Protein 6IAK (pdb70)

Radius of gyration: 33.01 Å; Cα contacts (8 Å, |Δi|>4): 193; chains: 7; bounding box: 100×94×70 Å

Structure (mmCIF, N/CA/C/O backbone):
data_6IAK
#
_entry.id   6IAK
#
_cell.length_a   137.900
_cell.length_b   167.060
_cell.length_c   115.460
_cell.angle_alpha   90.00
_cell.angle_beta   90.00
_cell.angle_gamma   90.00
#
_symmetry.space_group_name_H-M   'C 2 2 2'
#
loop_
_atom_site.group_PDB
_atom_site.id
_atom_site.type_symbol
_atom_site.label_atom_id
_atom_site.label_alt_id
_atom_site.label_comp_id
_atom_site.label_asym_id
_atom_site.label_entity_id
_atom_site.label_seq_id
_atom_site.pdbx_PDB_ins_code
_atom_site.Cartn_x
_atom_site.Cartn_y
_atom_site.Cartn_z
_atom_site.occupancy
_atom_site.B_iso_or_equiv
_atom_site.auth_seq_id
_atom_site.auth_comp_id
_atom_site.auth_asym_id
_atom_site.auth_atom_id
_atom_site.pdbx_PDB_model_num
ATOM 1 N N . ARG A 1 210 ? 137.252 239.212 16.847 1.00 207.66 210 ARG A N 1
ATOM 2 C CA . ARG A 1 210 ? 137.116 238.347 18.007 1.00 204.86 210 ARG A CA 1
ATOM 3 C C . ARG A 1 210 ? 135.684 238.292 18.493 1.00 201.86 210 ARG A C 1
ATOM 4 O O . ARG A 1 210 ? 135.393 237.650 19.491 1.00 197.74 210 ARG A O 1
ATOM 12 N N . LEU A 1 211 ? 134.802 238.974 17.782 1.00 198.88 211 LEU A N 1
ATOM 13 C CA . LEU A 1 211 ? 133.408 239.040 18.141 1.00 194.06 211 LEU A CA 1
ATOM 14 C C . LEU A 1 211 ? 132.849 237.663 18.310 1.00 194.13 211 LEU A C 1
ATOM 15 O O . LEU A 1 211 ? 132.379 237.318 19.373 1.00 190.08 211 LEU A O 1
ATOM 20 N N . LEU A 1 212 ? 132.973 236.869 17.259 1.00 194.11 212 LEU A N 1
ATOM 21 C CA . LEU A 1 212 ? 132.491 235.503 17.245 1.00 191.79 212 LEU A CA 1
ATOM 22 C C . LEU A 1 212 ? 133.650 234.537 17.365 1.00 199.28 212 LEU A C 1
ATOM 23 O O . LEU A 1 212 ? 133.506 233.354 17.115 1.00 197.40 212 LEU A O 1
ATOM 28 N N . LYS A 1 213 ? 134.815 235.048 17.722 1.00 202.32 213 LYS A N 1
ATOM 29 C CA . LYS A 1 213 ? 135.943 234.167 17.888 1.00 204.56 213 LYS A CA 1
ATOM 30 C C . LYS A 1 213 ? 135.519 233.411 19.123 1.00 205.92 213 LYS A C 1
ATOM 31 O O . LYS A 1 213 ? 135.425 232.191 19.135 1.00 205.34 213 LYS A O 1
ATOM 37 N N . LYS A 1 214 ? 135.159 234.161 20.150 1.00 202.28 214 LYS A N 1
ATOM 38 C CA . LYS A 1 214 ? 134.730 233.592 21.422 1.00 199.98 214 LYS A CA 1
ATOM 39 C C . LYS A 1 214 ? 133.430 232.792 21.358 1.00 198.45 214 LYS A C 1
ATOM 40 O O . LYS A 1 214 ? 133.199 231.925 22.184 1.00 197.24 214 LYS A O 1
ATOM 46 N N . VAL A 1 215 ? 132.570 233.065 20.388 1.00 193.16 215 VAL A N 1
ATOM 47 C CA . VAL A 1 215 ? 131.344 232.315 20.272 1.00 188.70 215 VAL A CA 1
ATOM 48 C C . VAL A 1 215 ? 131.571 231.059 19.452 1.00 190.27 215 VAL A C 1
ATOM 49 O O . VAL A 1 215 ? 130.723 230.186 19.399 1.00 188.31 215 VAL A O 1
ATOM 53 N N . ARG A 1 216 ? 132.710 230.970 18.790 1.00 189.69 216 ARG A N 1
ATOM 54 C CA . ARG A 1 216 ? 133.007 229.768 18.055 1.00 189.90 216 ARG A CA 1
ATOM 55 C C . ARG A 1 216 ? 134.026 229.002 18.884 1.00 193.17 216 ARG A C 1
ATOM 56 O O . ARG A 1 216 ? 133.771 227.865 19.276 1.00 191.70 216 ARG A O 1
ATOM 64 N N . ARG A 1 217 ? 135.150 229.639 19.196 1.00 192.64 217 ARG A N 1
ATOM 65 C CA . ARG A 1 217 ? 136.187 228.983 19.987 1.00 193.89 217 ARG A CA 1
ATOM 66 C C . ARG A 1 217 ? 135.656 228.433 21.305 1.00 193.70 217 ARG A C 1
ATOM 67 O O . ARG A 1 217 ? 136.350 227.709 22.006 1.00 193.08 217 ARG A O 1
ATOM 75 N N . LYS A 1 218 ? 134.432 228.791 21.664 1.00 189.08 218 LYS A N 1
ATOM 76 C CA . LYS A 1 218 ? 133.866 228.197 22.897 1.00 185.97 218 LYS A CA 1
ATOM 77 C C . LYS A 1 218 ? 132.865 227.053 22.639 1.00 184.05 218 LYS A C 1
ATOM 78 O O . LYS A 1 218 ? 132.711 226.194 23.519 1.00 181.88 218 LYS A O 1
ATOM 84 N N . ILE A 1 219 ? 132.257 227.002 21.424 1.00 178.64 219 ILE A N 1
ATOM 85 C CA . ILE A 1 219 ? 131.351 225.930 20.996 1.00 173.98 219 ILE A CA 1
ATOM 86 C C . ILE A 1 219 ? 132.187 224.733 20.559 1.00 177.57 219 ILE A C 1
ATOM 87 O O . ILE A 1 219 ? 131.878 223.603 20.954 1.00 175.54 219 ILE A O 1
ATOM 92 N N . ARG A 1 220 ? 133.248 225.009 19.735 1.00 175.88 220 ARG A N 1
ATOM 93 C CA . ARG A 1 220 ? 134.239 224.075 19.168 1.00 175.43 220 ARG A CA 1
ATOM 94 C C . ARG A 1 220 ? 134.790 223.231 20.336 1.00 179.34 220 ARG A C 1
ATOM 95 O O . ARG A 1 220 ? 134.952 222.020 20.205 1.00 178.28 220 ARG A O 1
ATOM 103 N N . ASN A 1 221 ? 135.062 223.874 21.475 1.00 175.54 221 ASN A N 1
ATOM 104 C CA . ASN A 1 221 ? 135.551 223.209 22.664 1.00 173.58 221 ASN A CA 1
ATOM 105 C C . ASN A 1 221 ? 134.527 222.279 23.347 1.00 172.45 221 ASN A C 1
ATOM 106 O O . ASN A 1 221 ? 134.838 221.139 23.684 1.00 171.34 221 ASN A O 1
ATOM 111 N N . LYS A 1 222 ? 133.275 222.762 23.483 1.00 166.30 222 LYS A N 1
ATOM 112 C CA . LYS A 1 222 ? 132.225 221.935 24.067 1.00 163.42 222 LYS A CA 1
ATOM 113 C C . LYS A 1 222 ? 131.849 220.568 23.533 1.00 165.12 222 LYS A C 1
ATOM 114 O O . LYS A 1 222 ? 131.754 219.592 24.299 1.00 162.24 222 LYS A O 1
ATOM 120 N N . GLN A 1 223 ? 131.693 220.474 22.205 1.00 163.84 223 GLN A N 1
ATOM 121 C CA . GLN A 1 223 ? 131.387 219.170 21.633 1.00 162.19 223 GLN A CA 1
ATOM 122 C C . GLN A 1 223 ? 132.701 218.411 21.255 1.00 163.71 223 GLN A C 1
ATOM 123 O O . GLN A 1 223 ? 132.654 217.286 20.761 1.00 162.51 223 GLN A O 1
ATOM 129 N N . SER A 1 224 ? 133.867 218.982 21.662 1.00 158.41 224 SER A N 1
ATOM 130 C CA . SER A 1 224 ? 135.178 218.309 21.591 1.00 155.91 224 SER A CA 1
ATOM 131 C C . SER A 1 224 ? 135.234 217.604 22.950 1.00 150.23 224 SER A C 1
ATOM 132 O O . SER A 1 224 ? 135.746 216.508 23.075 1.00 145.82 224 SER A O 1
ATOM 135 N N . ALA A 1 225 ? 134.684 218.242 23.947 1.00 145.58 225 ALA A N 1
ATOM 136 C CA . ALA A 1 225 ? 134.609 217.685 25.257 1.00 145.63 225 ALA A CA 1
ATOM 137 C C . ALA A 1 225 ? 133.558 216.585 25.270 1.00 149.21 225 ALA A C 1
ATOM 138 O O . ALA A 1 225 ? 133.815 215.567 25.899 1.00 151.75 225 ALA A O 1
ATOM 140 N N . GLN A 1 226 ? 132.403 216.752 24.571 1.00 142.31 226 GLN A N 1
ATOM 141 C CA . GLN A 1 226 ? 131.375 215.694 24.506 1.00 140.08 226 GLN A CA 1
ATOM 142 C C . GLN A 1 226 ? 132.009 214.406 23.949 1.00 143.66 226 GLN A C 1
ATOM 143 O O . GLN A 1 226 ? 131.823 213.328 24.503 1.00 143.37 226 GLN A O 1
ATOM 149 N N . ASP A 1 227 ? 132.800 214.513 22.887 1.00 140.45 227 ASP A N 1
ATOM 150 C CA . ASP A 1 227 ? 133.399 213.326 22.306 1.00 140.52 227 ASP A CA 1
ATOM 151 C C . ASP A 1 227 ? 134.334 212.647 23.272 1.00 144.30 227 ASP A C 1
ATOM 152 O O . ASP A 1 227 ? 134.086 211.505 23.627 1.00 142.00 227 ASP A O 1
ATOM 157 N N . SER A 1 228 ? 135.288 213.378 23.823 1.00 144.15 228 SER A N 1
ATOM 158 C CA . SER A 1 228 ? 136.210 212.852 24.830 1.00 144.97 228 SER A CA 1
ATOM 159 C C . SER A 1 228 ? 135.506 211.919 25.824 1.00 143.76 228 SER A C 1
ATOM 160 O O . SER A 1 228 ? 135.918 210.773 25.976 1.00 141.75 228 SER A O 1
ATOM 163 N N . ARG A 1 229 ? 134.403 212.388 26.420 1.00 138.62 229 ARG A N 1
ATOM 164 C CA . ARG A 1 229 ? 133.614 211.626 27.377 1.00 137.41 229 ARG A CA 1
ATOM 165 C C . ARG A 1 229 ? 132.826 210.419 26.751 1.00 136.00 229 ARG A C 1
ATOM 166 O O . ARG A 1 229 ? 132.816 209.342 27.366 1.00 138.16 229 ARG A O 1
ATOM 174 N N . ARG A 1 230 ? 132.203 210.591 25.548 1.00 124.48 230 ARG A N 1
ATOM 175 C CA . ARG A 1 230 ? 131.454 209.545 24.818 1.00 120.25 230 ARG A CA 1
ATOM 176 C C . ARG A 1 230 ? 132.420 208.385 24.448 1.00 117.72 230 ARG A C 1
ATOM 177 O O . ARG A 1 230 ? 132.038 207.210 24.421 1.00 115.94 230 ARG A O 1
ATOM 185 N N . ARG A 1 231 ? 133.698 208.765 24.251 1.00 112.16 231 ARG A N 1
ATOM 186 C CA . ARG A 1 231 ? 134.861 207.959 23.882 1.00 110.39 231 ARG A CA 1
ATOM 187 C C . ARG A 1 231 ? 135.570 207.279 25.016 1.00 108.68 231 ARG A C 1
ATOM 188 O O . ARG A 1 231 ? 136.205 206.255 24.796 1.00 105.60 231 ARG A O 1
ATOM 196 N N . LYS A 1 232 ? 135.521 207.857 26.212 1.00 105.70 232 LYS A N 1
ATOM 197 C CA . LYS A 1 232 ? 136.134 207.217 27.364 1.00 106.35 232 LYS A CA 1
ATOM 198 C C . LYS A 1 232 ? 135.274 206.034 27.721 1.00 113.23 232 LYS A C 1
ATOM 199 O O . LYS A 1 232 ? 135.798 204.956 28.002 1.00 112.75 232 LYS A O 1
ATOM 205 N N . LYS A 1 233 ? 133.943 206.234 27.624 1.00 112.43 233 LYS A N 1
ATOM 206 C CA . LYS A 1 233 ? 132.902 205.244 27.912 1.00 113.44 233 LYS A CA 1
ATOM 207 C C . LYS A 1 233 ? 133.233 203.980 27.139 1.00 115.27 233 LYS A C 1
ATOM 208 O O . LYS A 1 233 ? 133.095 202.872 27.664 1.00 115.72 233 LYS A O 1
ATOM 214 N N . ILE A 1 234 ? 133.738 204.157 25.924 1.00 109.70 234 ILE A N 1
ATOM 215 C CA . ILE A 1 234 ? 134.153 203.032 25.100 1.00 109.10 234 ILE A CA 1
ATOM 216 C C . ILE A 1 234 ? 135.427 202.403 25.741 1.00 111.50 234 ILE A C 1
ATOM 217 O O . ILE A 1 234 ? 135.460 201.195 25.995 1.00 111.38 234 ILE A O 1
ATOM 222 N N . TYR A 1 235 ? 136.426 203.235 26.069 1.00 104.78 235 TYR A N 1
ATOM 223 C CA . TYR A 1 235 ? 137.674 202.776 26.650 1.00 102.10 235 TYR A CA 1
ATOM 224 C C . TYR A 1 235 ? 137.470 202.032 27.904 1.00 102.68 235 TYR A C 1
ATOM 225 O O . TYR A 1 235 ? 138.111 201.011 28.091 1.00 100.04 235 TYR A O 1
ATOM 234 N N . VAL A 1 236 ? 136.609 202.531 28.779 1.00 101.84 236 VAL A N 1
ATOM 235 C CA . VAL A 1 236 ? 136.353 201.853 30.048 1.00 103.73 236 VAL A CA 1
ATOM 236 C C . VAL A 1 236 ? 135.812 200.486 29.765 1.00 107.70 236 VAL A C 1
ATOM 237 O O . VAL A 1 236 ? 136.411 199.504 30.190 1.00 107.44 236 VAL A O 1
ATOM 241 N N . ASP A 1 237 ? 134.776 200.431 28.920 1.00 104.56 237 ASP A N 1
ATOM 242 C CA . ASP A 1 237 ? 134.119 199.219 28.485 1.00 106.09 237 ASP A CA 1
ATOM 243 C C . ASP A 1 237 ? 135.094 198.289 27.860 1.00 107.93 237 ASP A C 1
ATOM 244 O O . ASP A 1 237 ? 134.851 197.081 27.815 1.00 107.76 237 ASP A O 1
ATOM 249 N N . GLY A 1 238 ? 136.207 198.870 27.410 1.00 103.41 238 GLY A N 1
ATOM 250 C CA . GLY A 1 238 ? 137.315 198.152 26.785 1.00 102.22 238 GLY A CA 1
ATOM 251 C C . GLY A 1 238 ? 138.130 197.409 27.813 1.00 101.06 238 GLY A C 1
ATOM 252 O O . GLY A 1 238 ? 138.434 196.215 27.637 1.00 101.07 238 GLY A O 1
ATOM 253 N N . LEU A 1 239 ? 138.478 198.136 28.904 1.00 91.73 239 LEU A N 1
ATOM 254 C CA . LEU A 1 239 ? 139.230 197.571 30.013 1.00 88.34 239 LEU A CA 1
ATOM 255 C C . LEU A 1 239 ? 138.372 196.506 30.651 1.00 88.61 239 LEU A C 1
ATOM 256 O O . LEU A 1 239 ? 138.841 195.382 30.797 1.00 86.44 239 LEU A O 1
ATOM 261 N N . GLU A 1 240 ? 137.075 196.824 30.898 1.00 85.02 240 GLU A N 1
ATOM 262 C CA . GLU A 1 240 ? 136.080 195.921 31.490 1.00 86.13 240 GLU A CA 1
ATOM 263 C C . GLU A 1 240 ? 136.128 194.608 30.791 1.00 92.87 240 GLU A C 1
ATOM 264 O O . GLU A 1 240 ? 136.196 193.593 31.458 1.00 93.37 240 GLU A O 1
ATOM 270 N N . ASN A 1 241 ? 136.228 194.623 29.444 1.00 91.73 241 ASN A N 1
ATOM 271 C CA . ASN A 1 241 ? 136.281 193.410 28.612 1.00 91.80 241 ASN A CA 1
ATOM 272 C C . ASN A 1 241 ? 137.639 192.734 28.623 1.00 95.83 241 ASN A C 1
ATOM 273 O O . ASN A 1 241 ? 137.644 191.497 28.608 1.00 94.15 241 ASN A O 1
ATOM 278 N N . ARG A 1 242 ? 138.771 193.492 28.747 1.00 93.32 242 ARG A N 1
ATOM 279 C CA . ARG A 1 242 ? 140.061 192.809 28.824 1.00 93.20 242 ARG A CA 1
ATOM 280 C C . ARG A 1 242 ? 140.107 192.133 30.156 1.00 101.13 242 ARG A C 1
ATOM 281 O O . ARG A 1 242 ? 140.227 190.911 30.207 1.00 99.27 242 ARG A O 1
ATOM 289 N N . VAL A 1 243 ? 139.902 192.921 31.237 1.00 102.82 243 VAL A N 1
ATOM 290 C CA . VAL A 1 243 ? 139.855 192.438 32.618 1.00 105.89 243 VAL A CA 1
ATOM 291 C C . VAL A 1 243 ? 138.988 191.166 32.592 1.00 115.36 243 VAL A C 1
ATOM 292 O O . VAL A 1 243 ? 139.430 190.137 33.085 1.00 116.94 243 VAL A O 1
ATOM 296 N N . ALA A 1 244 ? 137.864 191.192 31.847 1.00 114.05 244 ALA A N 1
ATOM 297 C CA . ALA A 1 244 ? 136.920 190.077 31.738 1.00 116.49 244 ALA A CA 1
ATOM 298 C C . ALA A 1 244 ? 137.538 188.777 31.314 1.00 118.95 244 ALA A C 1
ATOM 299 O O . ALA A 1 244 ? 137.558 187.789 32.090 1.00 118.40 244 ALA A O 1
ATOM 301 N N . ALA A 1 245 ? 138.019 188.779 30.060 1.00 114.87 245 ALA A N 1
ATOM 302 C CA . ALA A 1 245 ? 138.585 187.575 29.495 1.00 115.67 245 ALA A CA 1
ATOM 303 C C . ALA A 1 245 ? 139.946 187.297 30.023 1.00 117.84 245 ALA A C 1
ATOM 304 O O . ALA A 1 245 ? 140.121 186.182 30.497 1.00 118.15 245 ALA A O 1
ATOM 306 N N . CYS A 1 246 ? 140.890 188.287 30.044 1.00 111.87 246 CYS A N 1
ATOM 307 C CA . CYS A 1 246 ? 142.230 188.031 30.572 1.00 110.14 246 CYS A CA 1
ATOM 308 C C . CYS A 1 246 ? 142.103 187.207 31.853 1.00 106.87 246 CYS A C 1
ATOM 309 O O . CYS A 1 246 ? 142.850 186.255 32.032 1.00 105.33 246 CYS A O 1
ATOM 312 N N . THR A 1 247 ? 141.104 187.522 32.686 1.00 101.41 247 THR A N 1
ATOM 313 C CA . THR A 1 247 ? 140.844 186.819 33.915 1.00 102.79 247 THR A CA 1
ATOM 314 C C . THR A 1 247 ? 140.351 185.419 33.621 1.00 111.40 247 THR A C 1
ATOM 315 O O . THR A 1 247 ? 141.069 184.472 33.926 1.00 112.77 247 THR A O 1
ATOM 319 N N . ALA A 1 248 ? 139.182 185.277 32.979 1.00 111.02 248 ALA A N 1
ATOM 320 C CA . ALA A 1 248 ? 138.615 183.962 32.663 1.00 114.53 248 ALA A CA 1
ATOM 321 C C . ALA A 1 248 ? 139.620 182.987 31.973 1.00 121.18 248 ALA A C 1
ATOM 322 O O . ALA A 1 248 ? 139.593 181.772 32.203 1.00 121.11 248 ALA A O 1
ATOM 324 N N . GLN A 1 249 ? 140.537 183.565 31.176 1.00 119.99 249 GLN A N 1
ATOM 325 C CA . GLN A 1 249 ? 141.603 182.904 30.404 1.00 120.88 249 GLN A CA 1
ATOM 326 C C . GLN A 1 249 ? 142.689 182.472 31.364 1.00 124.10 249 GLN A C 1
ATOM 327 O O . GLN A 1 249 ? 143.022 181.294 31.405 1.00 123.32 249 GLN A O 1
ATOM 333 N N . ASN A 1 250 ? 143.195 183.420 32.179 1.00 122.04 250 ASN A N 1
ATOM 334 C CA . ASN A 1 250 ? 144.178 183.191 33.229 1.00 123.66 250 ASN A CA 1
ATOM 335 C C . ASN A 1 250 ? 144.025 181.947 34.041 1.00 138.05 250 ASN A C 1
ATOM 336 O O . ASN A 1 250 ? 144.980 181.207 34.204 1.00 139.73 250 ASN A O 1
ATOM 341 N N . HIS A 1 251 ? 142.802 181.684 34.507 1.00 141.30 251 HIS A N 1
ATOM 342 C CA . HIS A 1 251 ? 142.456 180.446 35.207 1.00 146.38 251 HIS A CA 1
ATOM 343 C C . HIS A 1 251 ? 142.410 179.115 34.451 1.00 150.03 251 HIS A C 1
ATOM 344 O O . HIS A 1 251 ? 142.956 178.100 34.887 1.00 149.53 251 HIS A O 1
ATOM 351 N N . GLU A 1 252 ? 141.865 179.193 33.230 1.00 146.84 252 GLU A N 1
ATOM 352 C CA . GLU A 1 252 ? 141.832 178.036 32.324 1.00 147.65 252 GLU A CA 1
ATOM 353 C C . GLU A 1 252 ? 143.302 177.691 32.066 1.00 142.02 252 GLU A C 1
ATOM 354 O O . GLU A 1 252 ? 143.664 176.508 32.006 1.00 142.10 252 GLU A O 1
ATOM 360 N N . LEU A 1 253 ? 144.147 178.741 32.004 1.00 130.04 253 LEU A N 1
ATOM 361 C CA . LEU A 1 253 ? 145.589 178.658 31.839 1.00 124.83 253 LEU A CA 1
ATOM 362 C C . LEU A 1 253 ? 146.164 177.954 33.054 1.00 118.48 253 LEU A C 1
ATOM 363 O O . LEU A 1 253 ? 147.003 177.079 32.889 1.00 117.54 253 LEU A O 1
ATOM 368 N N . GLN A 1 254 ? 145.661 178.280 34.249 1.00 109.60 254 GLN A N 1
ATOM 369 C CA . GLN A 1 254 ? 146.100 177.682 35.496 1.00 109.68 254 GLN A CA 1
ATOM 370 C C . GLN A 1 254 ? 145.733 176.188 35.543 1.00 114.02 254 GLN A C 1
ATOM 371 O O . GLN A 1 254 ? 146.549 175.368 36.001 1.00 114.05 254 GLN A O 1
ATOM 377 N N . LYS A 1 255 ? 144.526 175.836 35.037 1.00 110.97 255 LYS A N 1
ATOM 378 C CA . LYS A 1 255 ? 144.025 174.459 34.983 1.00 113.99 255 LYS A CA 1
ATOM 379 C C . LYS A 1 255 ? 144.927 173.622 34.102 1.00 119.06 255 LYS A C 1
ATOM 380 O O . LYS A 1 255 ? 145.104 172.439 34.379 1.00 122.03 255 LYS A O 1
ATOM 386 N N . LYS A 1 256 ? 145.552 174.258 33.084 1.00 112.90 256 LYS A N 1
ATOM 387 C CA . LYS A 1 256 ? 146.519 173.607 32.213 1.00 112.72 256 LYS A CA 1
ATOM 388 C C . LYS A 1 256 ? 147.811 173.357 32.927 1.00 119.18 256 LYS A C 1
ATOM 389 O O . LYS A 1 256 ? 148.393 172.297 32.735 1.00 118.13 256 LYS A O 1
ATOM 395 N N . VAL A 1 257 ? 148.268 174.298 33.762 1.00 120.13 257 VAL A N 1
ATOM 396 C CA . VAL A 1 257 ? 149.483 174.055 34.547 1.00 122.03 257 VAL A CA 1
ATOM 397 C C . VAL A 1 257 ? 149.189 172.950 35.558 1.00 134.72 257 VAL A C 1
ATOM 398 O O . VAL A 1 257 ? 150.028 172.066 35.730 1.00 138.23 257 VAL A O 1
ATOM 402 N N . GLN A 1 258 ? 147.973 172.957 36.159 1.00 132.52 258 GLN A N 1
ATOM 403 C CA . GLN A 1 258 ? 147.498 171.947 37.113 1.00 134.46 258 GLN A CA 1
ATOM 404 C C . GLN A 1 258 ? 147.606 170.503 36.558 1.00 135.27 258 GLN A C 1
ATOM 405 O O . GLN A 1 258 ? 148.378 169.706 37.081 1.00 133.51 258 GLN A O 1
ATOM 411 N N . LEU A 1 259 ? 146.895 170.199 35.468 1.00 131.72 259 LEU A N 1
ATOM 412 C CA . LEU A 1 259 ? 146.942 168.885 34.847 1.00 133.60 259 LEU A CA 1
ATOM 413 C C . LEU A 1 259 ? 148.364 168.496 34.388 1.00 134.80 259 LEU A C 1
ATOM 414 O O . LEU A 1 259 ? 148.694 167.308 34.357 1.00 135.76 259 LEU A O 1
ATOM 419 N N . LEU A 1 260 ? 149.206 169.508 34.074 1.00 128.65 260 LEU A N 1
ATOM 420 C CA . LEU A 1 260 ? 150.593 169.330 33.635 1.00 127.52 260 LEU A CA 1
ATOM 421 C C . LEU A 1 260 ? 151.553 169.026 34.772 1.00 133.35 260 LEU A C 1
ATOM 422 O O . LEU A 1 260 ? 152.538 168.316 34.548 1.00 132.25 260 LEU A O 1
ATOM 427 N N . GLN A 1 261 ? 151.289 169.584 35.975 1.00 133.23 261 GLN A N 1
ATOM 428 C CA . GLN A 1 261 ? 152.082 169.359 37.189 1.00 135.34 261 GLN A CA 1
ATOM 429 C C . GLN A 1 261 ? 152.064 167.922 37.733 1.00 148.59 261 GLN A C 1
ATOM 430 O O . GLN A 1 261 ? 153.095 167.440 38.217 1.00 149.69 261 GLN A O 1
ATOM 436 N N . LYS A 1 262 ? 150.862 167.259 37.674 1.00 150.49 262 LYS A N 1
ATOM 437 C CA . LYS A 1 262 ? 150.585 165.846 38.038 1.00 154.68 262 LYS A CA 1
ATOM 438 C C . LYS A 1 262 ? 150.905 164.750 36.943 1.00 157.78 262 LYS A C 1
ATOM 439 O O . LYS A 1 262 ? 150.999 163.535 37.176 1.00 158.73 262 LYS A O 1
ATOM 445 N N . GLN A 1 263 ? 151.142 165.299 35.733 1.00 153.03 263 GLN A N 1
ATOM 446 C CA . GLN A 1 263 ? 151.618 164.556 34.561 1.00 153.86 263 GLN A CA 1
ATOM 447 C C . GLN A 1 263 ? 153.092 164.354 34.945 1.00 159.73 263 GLN A C 1
ATOM 448 O O . GLN A 1 263 ? 153.560 163.220 35.024 1.00 162.12 263 GLN A O 1
ATOM 454 N N . ASN A 1 264 ? 153.779 165.452 35.279 1.00 155.69 264 ASN A N 1
ATOM 455 C CA . ASN A 1 264 ? 155.170 165.458 35.740 1.00 155.76 264 ASN A CA 1
ATOM 456 C C . ASN A 1 264 ? 155.395 164.654 37.046 1.00 160.34 264 ASN A C 1
ATOM 457 O O . ASN A 1 264 ? 156.454 164.068 37.202 1.00 159.17 264 ASN A O 1
ATOM 462 N N . MET A 1 265 ? 154.420 164.623 37.967 1.00 158.95 265 MET A N 1
ATOM 463 C CA . MET A 1 265 ? 154.516 163.860 39.217 1.00 161.04 265 MET A CA 1
ATOM 464 C C . MET A 1 265 ? 154.483 162.340 38.952 1.00 167.19 265 MET A C 1
ATOM 465 O O . MET A 1 265 ? 155.303 161.617 39.522 1.00 167.29 265 MET A O 1
ATOM 470 N N . SER A 1 266 ? 153.550 161.871 38.091 1.00 165.13 266 SER A N 1
ATOM 471 C CA . SER A 1 266 ? 153.407 160.458 37.707 1.00 167.73 266 SER A CA 1
ATOM 472 C C . SER A 1 266 ? 154.532 159.835 36.825 1.00 166.76 266 SER A C 1
ATOM 473 O O . SER A 1 266 ? 154.762 158.619 36.853 1.00 168.07 266 SER A O 1
ATOM 476 N N . LEU A 1 267 ? 155.221 160.679 36.048 1.00 156.53 267 LEU A N 1
ATOM 477 C CA . LEU A 1 267 ? 156.348 160.260 35.226 1.00 153.50 267 LEU A CA 1
ATOM 478 C C . LEU A 1 267 ? 157.735 160.255 35.927 1.00 159.02 267 LEU A C 1
ATOM 479 O O . LEU A 1 267 ? 158.527 159.328 35.757 1.00 159.74 267 LEU A O 1
ATOM 484 N N . LEU A 1 268 ? 157.970 161.256 36.792 1.00 156.84 268 LEU A N 1
ATOM 485 C CA . LEU A 1 268 ? 159.183 161.365 37.607 1.00 158.18 268 LEU A CA 1
ATOM 486 C C . LEU A 1 268 ? 159.225 160.270 38.676 1.00 167.34 268 LEU A C 1
ATOM 487 O O . LEU A 1 268 ? 160.315 159.861 39.075 1.00 167.73 268 LEU A O 1
ATOM 492 N N . GLU A 1 269 ? 158.032 159.811 39.145 1.00 166.80 269 GLU A N 1
ATOM 493 C CA . GLU A 1 269 ? 157.897 158.687 40.070 1.00 169.59 269 GLU A CA 1
ATOM 494 C C . GLU A 1 269 ? 158.156 157.387 39.260 1.00 171.34 269 GLU A C 1
ATOM 495 O O . GLU A 1 269 ? 158.826 156.505 39.782 1.00 173.09 269 GLU A O 1
ATOM 501 N N . GLN A 1 270 ? 157.696 157.305 37.983 1.00 162.98 270 GLN A N 1
ATOM 502 C CA . GLN A 1 270 ? 157.953 156.183 37.065 1.00 162.13 270 GLN A CA 1
ATOM 503 C C . GLN A 1 270 ? 159.478 155.978 36.876 1.00 159.56 270 GLN A C 1
ATOM 504 O O . GLN A 1 270 ? 159.987 154.851 36.869 1.00 159.71 270 GLN A O 1
ATOM 510 N N . LEU A 1 271 ? 160.185 157.104 36.773 1.00 151.70 271 LEU A N 1
ATOM 511 C CA . LEU A 1 271 ? 161.626 157.200 36.619 1.00 150.53 271 LEU A CA 1
ATOM 512 C C . LEU A 1 271 ? 162.476 156.808 37.857 1.00 154.99 271 LEU A C 1
ATOM 513 O O . LEU A 1 271 ? 163.213 155.818 37.860 1.00 153.77 271 LEU A O 1
ATOM 518 N N . ARG A 1 272 ? 162.331 157.586 38.930 1.00 153.87 272 ARG A N 1
ATOM 519 C CA . ARG A 1 272 ? 163.014 157.401 40.224 1.00 155.55 272 ARG A CA 1
ATOM 520 C C . ARG A 1 272 ? 162.547 156.040 40.889 1.00 161.19 272 ARG A C 1
ATOM 521 O O . ARG A 1 272 ? 163.161 155.558 41.845 1.00 162.30 272 ARG A O 1
ATOM 529 N N . LYS A 1 273 ? 161.518 155.398 40.289 1.00 156.70 273 LYS A N 1
ATOM 530 C CA . LYS A 1 273 ? 160.982 154.073 40.638 1.00 158.00 273 LYS A CA 1
ATOM 531 C C . LYS A 1 273 ? 161.995 153.061 40.086 1.00 159.63 273 LYS A C 1
ATOM 532 O O . LYS A 1 273 ? 162.082 151.942 40.586 1.00 159.84 273 LYS A O 1
ATOM 538 N N . LEU A 1 274 ? 162.748 153.454 39.044 1.00 154.62 274 LEU A N 1
ATOM 539 C CA . LEU A 1 274 ? 163.765 152.585 38.461 1.00 155.89 274 LEU A CA 1
ATOM 540 C C . LEU A 1 274 ? 165.132 153.094 38.907 1.00 161.66 274 LEU A C 1
ATOM 541 O O . LEU A 1 274 ? 165.814 153.870 38.217 1.00 158.63 274 LEU A O 1
ATOM 546 N N . GLN A 1 275 ? 165.467 152.708 40.141 1.00 163.59 275 GLN A N 1
ATOM 547 C CA . GLN A 1 275 ? 166.697 153.112 40.800 1.00 165.01 275 GLN A CA 1
ATOM 548 C C . GLN A 1 275 ? 167.681 151.929 41.011 1.00 173.58 275 GLN A C 1
ATOM 549 O O . GLN A 1 275 ? 168.532 151.740 40.125 1.00 174.22 275 GLN A O 1
ATOM 555 N N . ALA A 1 276 ? 167.565 151.136 42.134 1.00 171.82 276 ALA A N 1
ATOM 556 C CA . ALA A 1 276 ? 168.422 149.955 42.425 1.00 173.87 276 ALA A CA 1
ATOM 557 C C . ALA A 1 276 ? 168.162 148.767 41.426 1.00 178.36 276 ALA A C 1
ATOM 558 O O . ALA A 1 276 ? 168.921 147.778 41.337 1.00 177.90 276 ALA A O 1
ATOM 560 N N . LEU A 1 277 ? 167.045 148.953 40.681 1.00 174.89 277 LEU A N 1
ATOM 561 C CA . LEU A 1 277 ? 166.379 148.215 39.611 1.00 170.41 277 LEU A CA 1
ATOM 562 C C . LEU A 1 277 ? 167.083 148.593 38.286 1.00 146.26 277 LEU A C 1
ATOM 563 O O . LEU A 1 277 ? 167.185 149.776 37.911 1.00 78.56 277 LEU A O 1
ATOM 568 N N . ARG B 1 217 ? 118.991 220.341 45.884 1.00 211.98 217 ARG B N 1
ATOM 569 C CA . ARG B 1 217 ? 119.371 221.674 45.416 1.00 210.05 217 ARG B CA 1
ATOM 570 C C . ARG B 1 217 ? 120.434 221.534 44.347 1.00 213.41 217 ARG B C 1
ATOM 571 O O . ARG B 1 217 ? 121.160 220.533 44.353 1.00 211.02 217 ARG B O 1
ATOM 579 N N . LYS B 1 218 ? 120.554 222.555 43.443 1.00 212.03 218 LYS B N 1
ATOM 580 C CA . LYS B 1 218 ? 121.531 222.561 42.340 1.00 210.32 218 LYS B CA 1
ATOM 581 C C . LYS B 1 218 ? 123.007 222.622 42.819 1.00 212.41 218 LYS B C 1
ATOM 582 O O . LYS B 1 218 ? 123.888 222.218 42.053 1.00 210.59 218 LYS B O 1
ATOM 588 N N . ILE B 1 219 ? 123.271 223.035 44.078 1.00 208.84 219 ILE B N 1
ATOM 589 C CA . ILE B 1 219 ? 124.620 223.031 44.670 1.00 205.08 219 ILE B CA 1
ATOM 590 C C . ILE B 1 219 ? 124.940 221.602 45.118 1.00 207.62 219 ILE B C 1
ATOM 591 O O . ILE B 1 219 ? 126.046 221.115 44.846 1.00 203.77 219 ILE B O 1
ATOM 596 N N . ARG B 1 220 ? 123.947 220.947 45.818 1.00 207.50 220 ARG B N 1
ATOM 597 C CA . ARG B 1 220 ? 123.941 219.568 46.376 1.00 207.32 220 ARG B CA 1
ATOM 598 C C . ARG B 1 220 ? 124.481 218.554 45.371 1.00 209.19 220 ARG B C 1
ATOM 599 O O . ARG B 1 220 ? 125.293 217.689 45.733 1.00 206.24 220 ARG B O 1
ATOM 607 N N . ASN B 1 221 ? 124.015 218.674 44.108 1.00 206.52 221 ASN B N 1
ATOM 608 C CA . ASN B 1 221 ? 124.386 217.814 42.998 1.00 204.91 221 ASN B CA 1
ATOM 609 C C . ASN B 1 221 ? 125.727 218.184 42.405 1.00 206.39 221 ASN B C 1
ATOM 610 O O . ASN B 1 221 ? 126.417 217.276 41.966 1.00 204.69 221 ASN B O 1
ATOM 615 N N . LYS B 1 222 ? 126.138 219.474 42.425 1.00 202.54 222 LYS B N 1
ATOM 616 C CA . LYS B 1 222 ? 127.447 219.867 41.887 1.00 200.61 222 LYS B CA 1
ATOM 617 C C . LYS B 1 222 ? 128.591 219.187 42.638 1.00 201.45 222 LYS B C 1
ATOM 618 O O . LYS B 1 222 ? 129.478 218.620 41.999 1.00 200.38 222 LYS B O 1
ATOM 624 N N . GLN B 1 223 ? 128.583 219.251 43.983 1.00 196.28 223 GLN B N 1
ATOM 625 C CA . GLN B 1 223 ? 129.636 218.612 44.780 1.00 193.41 223 GLN B CA 1
ATOM 626 C C . GLN B 1 223 ? 129.452 217.091 44.843 1.00 194.72 223 GLN B C 1
ATOM 627 O O . GLN B 1 223 ? 130.379 216.387 45.242 1.00 191.63 223 GLN B O 1
ATOM 633 N N . SER B 1 224 ? 128.276 216.586 44.407 1.00 192.77 224 SER B N 1
ATOM 634 C CA . SER B 1 224 ? 128.010 215.149 44.314 1.00 192.58 224 SER B CA 1
ATOM 635 C C . SER B 1 224 ? 128.563 214.676 42.981 1.00 194.48 224 SER B C 1
ATOM 636 O O . SER B 1 224 ? 129.077 213.565 42.888 1.00 194.72 224 SER B O 1
ATOM 639 N N . ALA B 1 225 ? 128.485 215.540 41.961 1.00 188.36 225 ALA B N 1
ATOM 640 C CA . ALA B 1 225 ? 129.017 215.287 40.638 1.00 186.75 225 ALA B CA 1
ATOM 641 C C . ALA B 1 225 ? 130.533 215.349 40.682 1.00 184.86 225 ALA B C 1
ATOM 642 O O . ALA B 1 225 ? 131.152 214.499 40.049 1.00 184.35 225 ALA B O 1
ATOM 644 N N . GLN B 1 226 ? 131.143 216.313 41.443 1.00 176.51 226 GLN B N 1
ATOM 645 C CA . GLN B 1 226 ? 132.613 216.411 41.576 1.00 172.22 226 GLN B CA 1
ATOM 646 C C . GLN B 1 226 ? 133.158 215.066 42.085 1.00 168.38 226 GLN B C 1
ATOM 647 O O . GLN B 1 226 ? 134.098 214.521 41.501 1.00 166.82 226 GLN B O 1
ATOM 653 N N . ASP B 1 227 ? 132.529 214.508 43.126 1.00 160.14 227 ASP B N 1
ATOM 654 C CA . ASP B 1 227 ? 133.001 213.262 43.691 1.00 156.77 227 ASP B CA 1
ATOM 655 C C . ASP B 1 227 ? 132.924 212.136 42.679 1.00 150.92 227 ASP B C 1
ATOM 656 O O . ASP B 1 227 ? 133.959 211.587 42.324 1.00 148.40 227 ASP B O 1
ATOM 661 N N . SER B 1 228 ? 131.761 211.908 42.102 1.00 143.49 228 SER B N 1
ATOM 662 C CA . SER B 1 228 ? 131.579 210.898 41.081 1.00 142.80 228 SER B CA 1
ATOM 663 C C . SER B 1 228 ? 132.755 210.869 40.147 1.00 143.12 228 SER B C 1
ATOM 664 O O . SER B 1 228 ? 133.342 209.813 40.006 1.00 141.35 228 SER B O 1
ATOM 667 N N . ARG B 1 229 ? 133.158 212.034 39.589 1.00 140.13 229 ARG B N 1
ATOM 668 C CA . ARG B 1 229 ? 134.296 212.179 38.648 1.00 140.25 229 ARG B CA 1
ATOM 669 C C . ARG B 1 229 ? 135.646 211.901 39.305 1.00 135.72 229 ARG B C 1
ATOM 670 O O . ARG B 1 229 ? 136.450 211.189 38.690 1.00 136.35 229 ARG B O 1
ATOM 678 N N . ARG B 1 230 ? 135.901 212.466 40.537 1.00 122.92 230 ARG B N 1
ATOM 679 C CA . ARG B 1 230 ? 137.151 212.314 41.304 1.00 118.23 230 ARG B CA 1
ATOM 680 C C . ARG B 1 230 ? 137.407 210.825 41.573 1.00 111.02 230 ARG B C 1
ATOM 681 O O . ARG B 1 230 ? 138.563 210.359 41.494 1.00 108.33 230 ARG B O 1
ATOM 689 N N . ARG B 1 231 ? 136.265 210.091 41.789 1.00 102.24 231 ARG B N 1
ATOM 690 C CA . ARG B 1 231 ? 136.089 208.665 42.102 1.00 98.24 231 ARG B CA 1
ATOM 691 C C . ARG B 1 231 ? 136.080 207.765 40.904 1.00 98.85 231 ARG B C 1
ATOM 692 O O . ARG B 1 231 ? 136.415 206.600 41.058 1.00 96.81 231 ARG B O 1
ATOM 700 N N . LYS B 1 232 ? 135.677 208.274 39.716 1.00 95.21 232 LYS B N 1
ATOM 701 C CA . LYS B 1 232 ? 135.694 207.469 38.507 1.00 95.77 232 LYS B CA 1
ATOM 702 C C . LYS B 1 232 ? 137.123 207.211 38.203 1.00 100.46 232 LYS B C 1
ATOM 703 O O . LYS B 1 232 ? 137.503 206.066 37.970 1.00 97.96 232 LYS B O 1
ATOM 709 N N . LYS B 1 233 ? 137.925 208.297 38.263 1.00 101.02 233 LYS B N 1
ATOM 710 C CA . LYS B 1 233 ? 139.366 208.319 37.995 1.00 103.17 233 LYS B CA 1
ATOM 711 C C . LYS B 1 233 ? 140.092 207.263 38.761 1.00 105.04 233 LYS B C 1
ATOM 712 O O . LYS B 1 233 ? 141.007 206.645 38.231 1.00 105.63 233 LYS B O 1
ATOM 718 N N . ILE B 1 234 ? 139.608 206.982 39.970 1.00 98.83 234 ILE B N 1
ATOM 719 C CA . ILE B 1 234 ? 140.155 205.934 40.803 1.00 97.79 234 ILE B CA 1
ATOM 720 C C . ILE B 1 234 ? 139.779 204.594 40.172 1.00 99.67 234 ILE B C 1
ATOM 721 O O . ILE B 1 234 ? 140.662 203.780 39.920 1.00 100.47 234 ILE B O 1
ATOM 726 N N . TYR B 1 235 ? 138.495 204.399 39.862 1.00 93.59 235 TYR B N 1
ATOM 727 C CA . TYR B 1 235 ? 138.006 203.163 39.284 1.00 92.62 235 TYR B CA 1
ATOM 728 C C . TYR B 1 235 ? 138.663 202.822 37.991 1.00 95.87 235 TYR B C 1
ATOM 729 O O . TYR B 1 235 ? 138.991 201.655 37.785 1.00 94.95 235 TYR B O 1
ATOM 738 N N . VAL B 1 236 ? 138.845 203.807 37.108 1.00 93.64 236 VAL B N 1
ATOM 739 C CA . VAL B 1 236 ? 139.495 203.561 35.814 1.00 94.97 236 VAL B CA 1
ATOM 740 C C . VAL B 1 236 ? 140.883 203.068 36.068 1.00 98.63 236 VAL B C 1
ATOM 741 O O . VAL B 1 236 ? 141.220 201.990 35.608 1.00 97.03 236 VAL B O 1
ATOM 745 N N . ASP B 1 237 ? 141.622 203.798 36.943 1.00 96.16 237 ASP B N 1
ATOM 746 C CA . ASP B 1 237 ? 142.980 203.516 37.402 1.00 95.78 237 ASP B CA 1
ATOM 747 C C . ASP B 1 237 ? 143.035 202.166 38.031 1.00 90.49 237 ASP B C 1
ATOM 748 O O . ASP B 1 237 ? 144.077 201.549 38.097 1.00 90.40 237 ASP B O 1
ATOM 753 N N . GLY B 1 238 ? 141.896 201.710 38.480 1.00 81.64 238 GLY B N 1
ATOM 754 C CA . GLY B 1 238 ? 141.764 200.413 39.095 1.00 79.22 238 GLY B CA 1
ATOM 755 C C . GLY B 1 238 ? 141.752 199.336 38.063 1.00 81.09 238 GLY B C 1
ATOM 756 O O . GLY B 1 238 ? 142.483 198.360 38.224 1.00 80.68 238 GLY B O 1
ATOM 757 N N . LEU B 1 239 ? 140.930 199.518 37.001 1.00 78.22 239 LEU B N 1
ATOM 758 C CA . LEU B 1 239 ? 140.848 198.560 35.912 1.00 80.10 239 LEU B CA 1
ATOM 759 C C . LEU B 1 239 ? 142.197 198.528 35.237 1.00 87.22 239 LEU B C 1
ATOM 760 O O . LEU B 1 239 ? 142.752 197.448 35.068 1.00 85.32 239 LEU B O 1
ATOM 765 N N . GLU B 1 240 ? 142.784 199.727 34.950 1.00 87.63 240 GLU B N 1
ATOM 766 C CA . GLU B 1 240 ? 144.109 199.894 34.314 1.00 89.02 240 GLU B CA 1
ATOM 767 C C . GLU B 1 240 ? 145.106 199.004 34.984 1.00 92.86 240 GLU B C 1
ATOM 768 O O . GLU B 1 240 ? 145.8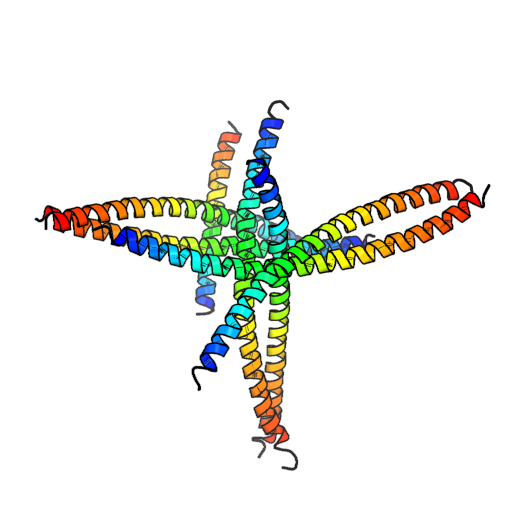00 198.281 34.312 1.00 90.38 240 GLU B O 1
ATOM 774 N N . ASN B 1 241 ? 145.070 198.959 36.309 1.00 94.02 241 ASN B N 1
ATOM 775 C CA . ASN B 1 241 ? 145.984 198.156 37.099 1.00 96.61 241 ASN B CA 1
ATOM 776 C C . ASN B 1 241 ? 145.583 196.691 37.126 1.00 98.59 241 ASN B C 1
ATOM 777 O O . ASN B 1 241 ? 146.486 195.871 37.170 1.00 99.69 241 ASN B O 1
ATOM 782 N N . ARG B 1 242 ? 144.284 196.330 37.066 1.00 92.50 242 ARG B N 1
ATOM 783 C CA . ARG B 1 242 ? 143.976 194.903 37.051 1.00 91.46 242 ARG B CA 1
ATOM 784 C C . ARG B 1 242 ? 144.410 194.418 35.701 1.00 96.43 242 ARG B C 1
ATOM 785 O O . ARG B 1 242 ? 145.282 193.539 35.646 1.00 98.26 242 ARG B O 1
ATOM 793 N N . VAL B 1 243 ? 143.890 195.065 34.608 1.00 90.04 243 VAL B N 1
ATOM 794 C CA . VAL B 1 243 ? 144.206 194.749 33.215 1.00 89.11 243 VAL B CA 1
ATOM 795 C C . VAL B 1 243 ? 145.707 194.582 33.170 1.00 93.90 243 VAL B C 1
ATOM 796 O O . VAL B 1 243 ? 146.156 193.542 32.705 1.00 91.81 243 VAL B O 1
ATOM 800 N N . ALA B 1 244 ? 146.457 195.497 33.847 1.00 94.13 244 ALA B N 1
ATOM 801 C CA . ALA B 1 244 ? 147.928 195.512 33.904 1.00 97.86 244 ALA B CA 1
ATOM 802 C C . ALA B 1 244 ? 148.558 194.234 34.362 1.00 99.85 244 ALA B C 1
ATOM 803 O O . ALA B 1 244 ? 149.274 193.578 33.599 1.00 100.55 244 ALA B O 1
ATOM 805 N N . ALA B 1 245 ? 148.326 193.911 35.620 1.00 94.49 245 ALA B N 1
ATOM 806 C CA . ALA B 1 245 ? 148.925 192.749 36.178 1.00 95.17 245 ALA B CA 1
ATOM 807 C C . ALA B 1 245 ? 148.234 191.493 35.749 1.00 95.88 245 ALA B C 1
ATOM 808 O O . ALA B 1 245 ? 148.965 190.646 35.271 1.00 97.89 245 ALA B O 1
ATOM 810 N N . CYS B 1 246 ? 146.874 191.370 35.797 1.00 88.28 246 CYS B N 1
ATOM 811 C CA . CYS B 1 246 ? 146.257 190.137 35.336 1.00 88.60 246 CYS B CA 1
ATOM 812 C C . CYS B 1 246 ? 146.854 189.714 33.995 1.00 91.24 246 CYS B C 1
ATOM 813 O O . CYS B 1 246 ? 147.098 188.528 33.787 1.00 88.37 246 CYS B O 1
ATOM 816 N N . THR B 1 247 ? 147.244 190.697 33.150 1.00 91.91 247 THR B N 1
ATOM 817 C CA . THR B 1 247 ? 147.910 190.435 31.881 1.00 95.90 247 THR B CA 1
ATOM 818 C C . THR B 1 247 ? 149.306 189.949 32.146 1.00 106.45 247 THR B C 1
ATOM 819 O O . THR B 1 247 ? 149.566 188.796 31.874 1.00 105.96 247 THR B O 1
ATOM 823 N N . ALA B 1 248 ? 150.177 190.777 32.751 1.00 109.90 248 ALA B N 1
ATOM 824 C CA . ALA B 1 248 ? 151.559 190.388 33.074 1.00 114.65 248 ALA B CA 1
ATOM 825 C C . ALA B 1 248 ? 151.679 189.043 33.840 1.00 119.58 248 ALA B C 1
ATOM 826 O O . ALA B 1 248 ? 152.662 188.337 33.689 1.00 121.93 248 ALA B O 1
ATOM 828 N N . GLN B 1 249 ? 150.666 188.676 34.595 1.00 115.19 249 GLN B N 1
ATOM 829 C CA . GLN B 1 249 ? 150.565 187.426 35.336 1.00 115.68 249 GLN B CA 1
ATOM 830 C C . GLN B 1 249 ? 150.200 186.313 34.326 1.00 120.97 249 GLN B C 1
ATOM 831 O O . GLN B 1 249 ? 150.921 185.326 34.234 1.00 121.89 249 GLN B O 1
ATOM 837 N N . ASN B 1 250 ? 149.150 186.516 33.523 1.00 117.81 250 ASN B N 1
ATOM 838 C CA . ASN B 1 250 ? 148.710 185.593 32.496 1.00 118.89 250 ASN B CA 1
ATOM 839 C C . ASN B 1 250 ? 149.911 185.165 31.666 1.00 128.21 250 ASN B C 1
ATOM 840 O O . ASN B 1 250 ? 150.073 183.990 31.358 1.00 126.63 250 ASN B O 1
ATOM 845 N N . HIS B 1 251 ? 150.775 186.121 31.367 1.00 132.25 251 HIS B N 1
ATOM 846 C CA . HIS B 1 251 ? 151.986 185.913 30.603 1.00 138.98 251 HIS B CA 1
ATOM 847 C C . HIS B 1 251 ? 152.912 184.951 31.267 1.00 143.11 251 HIS B C 1
ATOM 848 O O . HIS B 1 251 ? 153.228 183.954 30.650 1.00 144.57 251 HIS B O 1
ATOM 855 N N . GLU B 1 252 ? 153.336 185.217 32.528 1.00 138.49 252 GLU B N 1
ATOM 856 C CA . GLU B 1 252 ? 154.272 184.364 33.278 1.00 138.69 252 GLU B CA 1
ATOM 857 C C . GLU B 1 252 ? 153.656 183.009 33.588 1.00 138.53 252 GLU B C 1
ATOM 858 O O . GLU B 1 252 ? 154.386 182.027 33.691 1.00 139.03 252 GLU B O 1
ATOM 864 N N . LEU B 1 253 ? 152.314 182.949 33.606 1.00 131.71 253 LEU B N 1
ATOM 865 C CA . LEU B 1 253 ? 151.513 181.738 33.782 1.00 129.38 253 LEU B CA 1
ATOM 866 C C . LEU B 1 253 ? 151.736 180.862 32.543 1.00 134.96 253 LEU B C 1
ATOM 867 O O . LEU B 1 253 ? 151.942 179.666 32.679 1.00 134.34 253 LEU B O 1
ATOM 872 N N . GLN B 1 254 ? 151.732 181.458 31.354 1.00 133.67 254 GLN B N 1
ATOM 873 C CA . GLN B 1 254 ? 151.993 180.742 30.105 1.00 135.95 254 GLN B CA 1
ATOM 874 C C . GLN B 1 254 ? 153.464 180.213 30.032 1.00 141.56 254 GLN B C 1
ATOM 875 O O . GLN B 1 254 ? 153.680 179.086 29.564 1.00 141.87 254 GLN B O 1
ATOM 881 N N . LYS B 1 255 ? 154.452 181.010 30.537 1.00 138.18 255 LYS B N 1
ATOM 882 C CA . LYS B 1 255 ? 155.869 180.653 30.600 1.00 140.28 255 LYS B CA 1
ATOM 883 C C . LYS B 1 255 ? 156.004 179.455 31.481 1.00 141.96 255 LYS B C 1
ATOM 884 O O . LYS B 1 255 ? 156.889 178.660 31.216 1.00 142.40 255 LYS B O 1
ATOM 890 N N . LYS B 1 256 ? 155.126 179.314 32.529 1.00 137.13 256 LYS B N 1
ATOM 891 C CA . LYS B 1 256 ? 155.075 178.167 33.440 1.00 136.77 256 LYS B CA 1
ATOM 892 C C . LYS B 1 256 ? 154.559 176.945 32.691 1.00 142.99 256 LYS B C 1
ATOM 893 O O . LYS B 1 256 ? 155.105 175.871 32.884 1.00 146.51 256 LYS B O 1
ATOM 899 N N . VAL B 1 257 ? 153.561 177.087 31.810 1.00 136.60 257 VAL B N 1
ATOM 900 C CA . VAL B 1 257 ? 153.111 175.920 31.047 1.00 134.90 257 VAL B CA 1
ATOM 901 C C . VAL B 1 257 ? 154.214 175.474 30.091 1.00 137.66 257 VAL B C 1
ATOM 902 O O . VAL B 1 257 ? 154.484 174.282 29.993 1.00 134.59 257 VAL B O 1
ATOM 906 N N . GLN B 1 258 ? 154.908 176.452 29.475 1.00 138.08 258 GLN B N 1
ATOM 907 C CA . GLN B 1 258 ? 156.023 176.239 28.548 1.00 143.07 258 GLN B CA 1
ATOM 908 C C . GLN B 1 258 ? 157.168 175.436 29.167 1.00 144.61 258 GLN B C 1
ATOM 909 O O . GLN B 1 258 ? 157.487 174.353 28.677 1.00 144.62 258 GLN B O 1
ATOM 915 N N . LEU B 1 259 ? 157.755 175.952 30.253 1.00 139.51 259 LEU B N 1
ATOM 916 C CA . LEU B 1 259 ? 158.846 175.292 30.922 1.00 141.37 259 LEU B CA 1
ATOM 917 C C . LEU B 1 259 ? 158.385 173.913 31.376 1.00 145.40 259 LEU B C 1
ATOM 918 O O . LEU B 1 259 ? 159.224 173.022 31.450 1.00 148.16 259 LEU B O 1
ATOM 923 N N . LEU B 1 260 ? 157.058 173.725 31.637 1.00 139.48 260 LEU B N 1
ATOM 924 C CA . LEU B 1 260 ? 156.464 172.455 32.077 1.00 138.31 260 LEU B CA 1
ATOM 925 C C . LEU B 1 260 ? 156.260 171.484 30.950 1.00 150.31 260 LEU B C 1
ATOM 926 O O . LEU B 1 260 ? 156.359 170.285 31.190 1.00 150.61 260 LEU B O 1
ATOM 931 N N . GLN B 1 261 ? 155.955 171.981 29.733 1.00 152.78 261 GLN B N 1
ATOM 932 C CA . GLN B 1 261 ? 155.782 171.158 28.524 1.00 156.74 261 GLN B CA 1
ATOM 933 C C . GLN B 1 261 ? 157.152 170.539 28.102 1.00 168.32 261 GLN B C 1
ATOM 934 O O . GLN B 1 261 ? 157.232 169.364 27.674 1.00 168.75 261 GLN B O 1
ATOM 940 N N . LYS B 1 262 ? 158.222 171.380 28.229 1.00 169.45 262 LYS B N 1
ATOM 941 C CA . LYS B 1 262 ? 159.635 171.087 27.952 1.00 173.62 262 LYS B CA 1
ATOM 942 C C . LYS B 1 262 ? 160.231 170.096 28.989 1.00 177.11 262 LYS B C 1
ATOM 943 O O . LYS B 1 262 ? 161.129 169.320 28.645 1.00 181.03 262 LYS B O 1
ATOM 949 N N . GLN B 1 263 ? 159.754 170.156 30.257 1.00 167.78 263 GLN B N 1
ATOM 950 C CA . GLN B 1 263 ? 160.159 169.270 31.329 1.00 166.18 263 GLN B CA 1
ATOM 951 C C . GLN B 1 263 ? 159.565 167.907 31.038 1.00 167.34 263 GLN B C 1
ATOM 952 O O . GLN B 1 263 ? 160.300 166.942 31.076 1.00 168.79 263 GLN B O 1
ATOM 958 N N . ASN B 1 264 ? 158.269 167.834 30.667 1.00 161.52 264 ASN B N 1
ATOM 959 C CA . ASN B 1 264 ? 157.555 166.602 30.319 1.00 160.95 264 ASN B CA 1
ATOM 960 C C . ASN B 1 264 ? 158.183 165.854 29.129 1.00 170.46 264 ASN B C 1
ATOM 961 O O . ASN B 1 264 ? 158.230 164.622 29.143 1.00 171.83 264 ASN B O 1
ATOM 966 N N . MET B 1 265 ? 158.698 166.589 28.137 1.00 169.77 265 MET B N 1
ATOM 967 C CA . MET B 1 265 ? 159.370 166.000 26.980 1.00 173.54 265 MET B CA 1
ATOM 968 C C . MET B 1 265 ? 160.723 165.317 27.372 1.00 173.84 265 MET B C 1
ATOM 969 O O . MET B 1 265 ? 160.975 164.170 26.986 1.00 173.88 265 MET B O 1
ATOM 974 N N . SER B 1 266 ? 161.569 166.025 28.152 1.00 168.12 266 SER B N 1
ATOM 975 C CA . SER B 1 266 ? 162.872 165.540 28.631 1.00 169.92 266 SER B CA 1
ATOM 976 C C . SER B 1 266 ? 162.717 164.467 29.713 1.00 170.85 266 SER B C 1
ATOM 977 O O . SER B 1 266 ? 163.639 163.686 29.928 1.00 172.46 266 SER B O 1
ATOM 980 N N . LEU B 1 267 ? 161.561 164.439 30.401 1.00 163.54 267 LEU B N 1
ATOM 981 C CA . LEU B 1 267 ? 161.265 163.469 31.449 1.00 162.06 267 LEU B CA 1
ATOM 982 C C . LEU B 1 267 ? 160.869 162.152 30.860 1.00 164.34 267 LEU B C 1
ATOM 983 O O . LEU B 1 267 ? 161.441 161.138 31.251 1.00 165.80 267 LEU B O 1
ATOM 988 N N . LEU B 1 268 ? 159.919 162.160 29.889 1.00 158.89 268 LEU B N 1
ATOM 989 C CA . LEU B 1 268 ? 159.448 160.959 29.198 1.00 158.68 268 LEU B CA 1
ATOM 990 C C . LEU B 1 268 ? 160.511 160.298 28.328 1.00 168.29 268 LEU B C 1
ATOM 991 O O . LEU B 1 268 ? 160.475 159.077 28.139 1.00 166.66 268 LEU B O 1
ATOM 996 N N . GLU B 1 269 ? 161.453 161.112 27.810 1.00 171.91 269 GLU B N 1
ATOM 997 C CA . GLU B 1 269 ? 162.608 160.669 27.027 1.00 178.23 269 GLU B CA 1
ATOM 998 C C . GLU B 1 269 ? 163.511 159.858 27.986 1.00 186.07 269 GLU B C 1
ATOM 999 O O . GLU B 1 269 ? 163.891 158.738 27.643 1.00 188.92 269 GLU B O 1
ATOM 1005 N N . GLN B 1 270 ? 163.828 160.424 29.187 1.00 181.12 270 GLN B N 1
ATOM 1006 C CA . GLN B 1 270 ? 164.669 159.819 30.230 1.00 181.94 270 GLN B CA 1
ATOM 1007 C C . GLN B 1 270 ? 164.089 158.482 30.671 1.00 181.29 270 GLN B C 1
ATOM 1008 O O . GLN B 1 270 ? 164.832 157.523 30.895 1.00 182.74 270 GLN B O 1
ATOM 1014 N N . LEU B 1 271 ? 162.751 158.436 30.771 1.00 172.80 271 LEU B N 1
ATOM 1015 C CA . LEU B 1 271 ? 161.927 157.311 31.184 1.00 170.50 271 LEU B CA 1
ATOM 1016 C C . LEU B 1 271 ? 162.016 156.161 30.185 1.00 175.43 271 LEU B C 1
ATOM 1017 O O . LEU B 1 271 ? 162.645 155.143 30.489 1.00 177.55 271 LEU B O 1
ATOM 1022 N N . ARG B 1 272 ? 161.405 156.344 28.988 1.00 170.16 272 ARG B N 1
ATOM 1023 C CA . ARG B 1 272 ? 161.356 155.379 27.896 1.00 170.70 272 ARG B CA 1
ATOM 1024 C C . ARG B 1 272 ? 162.759 154.890 27.483 1.00 178.51 272 ARG B C 1
ATOM 1025 O O . ARG B 1 272 ? 162.892 153.800 26.919 1.00 178.65 272 ARG B O 1
ATOM 1033 N N . LYS B 1 273 ? 163.801 155.703 27.801 1.00 178.59 273 LYS B N 1
ATOM 1034 C CA . LYS B 1 273 ? 165.223 155.464 27.548 1.00 183.59 273 LYS B CA 1
ATOM 1035 C C . LYS B 1 273 ? 165.717 154.318 28.405 1.00 189.39 273 LYS B C 1
ATOM 1036 O O . LYS B 1 273 ? 166.662 153.637 28.015 1.00 192.60 273 LYS B O 1
ATOM 1042 N N . LEU B 1 274 ? 165.113 154.132 29.580 1.00 184.25 274 LEU B N 1
ATOM 1043 C CA . LEU B 1 274 ? 165.483 153.053 30.477 1.00 186.20 274 LEU B CA 1
ATOM 1044 C C . LEU B 1 274 ? 164.247 152.153 30.458 1.00 186.70 274 LEU B C 1
ATOM 1045 O O . LEU B 1 274 ? 164.392 150.933 30.457 1.00 188.57 274 LEU B O 1
ATOM 1050 N N . GLN B 1 275 ? 163.044 152.757 30.357 1.00 177.94 275 GLN B N 1
ATOM 1051 C CA . GLN B 1 275 ? 161.743 152.086 30.257 1.00 174.80 275 GLN B CA 1
ATOM 1052 C C . GLN B 1 275 ? 161.702 150.876 29.239 1.00 177.91 275 GLN B C 1
ATOM 1053 O O . GLN B 1 275 ? 162.072 149.761 29.647 1.00 180.41 275 GLN B O 1
ATOM 1059 N N . ALA B 1 276 ? 161.497 151.157 27.908 1.00 170.30 276 ALA B N 1
ATOM 1060 C CA . ALA B 1 276 ? 161.598 150.142 26.844 1.00 169.42 276 ALA B CA 1
ATOM 1061 C C . ALA B 1 276 ? 162.975 149.563 26.473 1.00 173.86 276 ALA B C 1
ATOM 1062 O O . ALA B 1 276 ? 163.051 148.589 25.720 1.00 173.86 276 ALA B O 1
ATOM 1064 N N . LEU B 1 277 ? 164.047 150.131 27.083 1.00 171.39 277 LEU B N 1
ATOM 1065 C CA . LEU B 1 277 ? 165.480 149.814 26.977 1.00 174.76 277 LEU B CA 1
ATOM 1066 C C . LEU B 1 277 ? 165.838 148.330 27.170 1.00 182.62 277 LEU B C 1
ATOM 1067 O O . LEU B 1 277 ? 167.003 147.978 26.970 1.00 187.54 277 LEU B O 1
ATOM 1072 N N . VAL B 1 278 ? 164.854 147.453 27.514 1.00 176.19 278 VAL B N 1
ATOM 1073 C CA . VAL B 1 278 ? 165.067 146.026 27.823 1.00 181.39 278 VAL B CA 1
ATOM 1074 C C . VAL B 1 278 ? 165.734 146.032 29.230 1.00 143.59 278 VAL B C 1
ATOM 1075 O O . VAL B 1 278 ? 165.723 147.071 29.927 1.00 67.42 278 VAL B O 1
ATOM 1079 N N . VAL C 1 215 ? 168.688 205.610 3.591 1.00 202.76 215 VAL C N 1
ATOM 1080 C CA . VAL C 1 215 ? 169.813 204.909 2.961 1.00 202.16 215 VAL C CA 1
ATOM 1081 C C . VAL C 1 215 ? 169.448 204.433 1.522 1.00 205.03 215 VAL C C 1
ATOM 1082 O O . VAL C 1 215 ? 170.110 204.763 0.509 1.00 201.55 215 VAL C O 1
ATOM 1086 N N . ARG C 1 216 ? 168.353 203.659 1.506 1.00 205.37 216 ARG C N 1
ATOM 1087 C CA . ARG C 1 216 ? 167.569 203.029 0.468 1.00 205.41 216 ARG C CA 1
ATOM 1088 C C . ARG C 1 216 ? 166.449 202.305 1.255 1.00 211.39 216 ARG C C 1
ATOM 1089 O O . ARG C 1 216 ? 165.268 202.559 1.001 1.00 211.73 216 ARG C O 1
ATOM 1097 N N . ARG C 1 217 ? 166.832 201.438 2.235 1.00 210.98 217 ARG C N 1
ATOM 1098 C CA . ARG C 1 217 ? 165.846 200.673 2.992 1.00 213.10 217 ARG C CA 1
ATOM 1099 C C . ARG C 1 217 ? 165.188 201.462 4.101 1.00 217.48 217 ARG C C 1
ATOM 1100 O O . ARG C 1 217 ? 163.969 201.346 4.208 1.00 218.67 217 ARG C O 1
ATOM 1108 N N . LYS C 1 218 ? 165.963 202.248 4.923 1.00 214.35 218 LYS C N 1
ATOM 1109 C CA . LYS C 1 218 ? 165.476 203.071 6.068 1.00 213.95 218 LYS C CA 1
ATOM 1110 C C . LYS C 1 218 ? 164.344 204.075 5.685 1.00 214.80 218 LYS C C 1
ATOM 1111 O O . LYS C 1 218 ? 163.477 204.382 6.523 1.00 215.68 218 LYS C O 1
ATOM 1117 N N . ILE C 1 219 ? 164.387 204.596 4.429 1.00 208.85 219 ILE C N 1
ATOM 1118 C CA . ILE C 1 219 ? 163.401 205.546 3.912 1.00 207.09 219 ILE C CA 1
ATOM 1119 C C . ILE C 1 219 ? 162.124 204.801 3.535 1.00 211.44 219 ILE C C 1
ATOM 1120 O O . ILE C 1 219 ? 161.016 205.255 3.867 1.00 211.10 219 ILE C O 1
ATOM 1125 N N . ARG C 1 220 ? 162.307 203.644 2.840 1.00 210.48 220 ARG C N 1
ATOM 1126 C CA . ARG C 1 220 ? 161.278 202.725 2.328 1.00 211.65 220 ARG C CA 1
ATOM 1127 C C . ARG C 1 220 ? 160.239 202.343 3.373 1.00 215.34 220 ARG C C 1
ATOM 1128 O O . ARG C 1 220 ? 159.035 202.311 3.086 1.00 216.03 220 ARG C O 1
ATOM 1136 N N . ASN C 1 221 ? 160.710 202.081 4.589 1.00 212.03 221 ASN C N 1
ATOM 1137 C CA . ASN C 1 221 ? 159.846 201.728 5.688 1.00 211.20 221 ASN C CA 1
ATOM 1138 C C . ASN C 1 221 ? 159.175 202.939 6.343 1.00 212.04 221 ASN C C 1
ATOM 1139 O O . ASN C 1 221 ? 158.054 202.787 6.823 1.00 211.12 221 ASN C O 1
ATOM 1144 N N . LYS C 1 222 ? 159.819 204.133 6.329 1.00 206.85 222 LYS C N 1
ATOM 1145 C CA . LYS C 1 222 ? 159.225 205.335 6.919 1.00 206.18 222 LYS C CA 1
ATOM 1146 C C . LYS C 1 222 ? 157.928 205.718 6.229 1.00 207.07 222 LYS C C 1
ATOM 1147 O O . LYS C 1 222 ? 156.928 205.970 6.907 1.00 207.03 222 LYS C O 1
ATOM 1153 N N . GLN C 1 223 ? 157.946 205.775 4.891 1.00 201.24 223 GLN C N 1
ATOM 1154 C CA . GLN C 1 223 ? 156.748 206.114 4.137 1.00 200.86 223 GLN C CA 1
ATOM 1155 C C . GLN C 1 223 ? 155.754 204.931 4.100 1.00 201.42 223 GLN C C 1
ATOM 1156 O O . GLN C 1 223 ? 154.588 205.130 3.753 1.00 202.25 223 GLN C O 1
ATOM 1162 N N . SER C 1 224 ? 156.198 203.725 4.518 1.00 193.16 224 SER C N 1
ATOM 1163 C CA . SER C 1 224 ? 155.324 202.566 4.617 1.00 190.60 224 SER C CA 1
ATOM 1164 C C . SER C 1 224 ? 154.637 202.635 5.963 1.00 188.65 224 SER C C 1
ATOM 1165 O O . SER C 1 224 ? 153.470 202.263 6.090 1.00 187.87 224 SER C O 1
ATOM 1168 N N . ALA C 1 225 ? 155.364 203.151 6.959 1.00 182.03 225 ALA C N 1
ATOM 1169 C CA . ALA C 1 225 ? 154.863 203.351 8.305 1.00 180.86 225 ALA C CA 1
ATOM 1170 C C . ALA C 1 225 ? 153.871 204.495 8.321 1.00 181.22 225 ALA C C 1
ATOM 1171 O O . ALA C 1 225 ? 152.842 204.364 8.984 1.00 181.76 225 ALA C O 1
ATOM 1173 N N . GLN C 1 226 ? 154.152 205.603 7.589 1.00 173.73 226 GLN C N 1
ATOM 1174 C CA . GLN C 1 226 ? 153.226 206.738 7.520 1.00 172.51 226 GLN C CA 1
ATOM 1175 C C . GLN C 1 226 ? 151.864 206.256 7.034 1.00 172.77 226 GLN C C 1
ATOM 1176 O O . GLN C 1 226 ? 150.863 206.576 7.659 1.00 172.63 226 GLN C O 1
ATOM 1182 N N . ASP C 1 227 ? 151.827 205.445 5.968 1.00 166.64 227 ASP C N 1
ATOM 1183 C CA . ASP C 1 227 ? 150.556 204.981 5.424 1.00 165.80 227 ASP C CA 1
ATOM 1184 C C . ASP C 1 227 ? 149.789 204.156 6.434 1.00 165.08 227 ASP C C 1
ATOM 1185 O O . ASP C 1 227 ? 148.699 204.552 6.832 1.00 162.47 227 ASP C O 1
ATOM 1190 N N . SER C 1 228 ? 150.413 203.126 6.963 1.00 161.53 228 SER C N 1
ATOM 1191 C CA . SER C 1 228 ? 149.822 202.293 7.997 1.00 161.24 228 SER C CA 1
ATOM 1192 C C . SER C 1 228 ? 148.997 203.130 8.974 1.00 162.29 228 SER C C 1
ATOM 1193 O O . SER C 1 228 ? 147.799 202.883 9.127 1.00 161.72 228 SER C O 1
ATOM 1196 N N . ARG C 1 229 ? 149.628 204.170 9.561 1.00 157.42 229 ARG C N 1
ATOM 1197 C CA . ARG C 1 229 ? 149.002 205.061 10.544 1.00 157.10 229 ARG C CA 1
ATOM 1198 C C . ARG C 1 229 ? 147.924 205.984 9.925 1.00 157.07 229 ARG C C 1
ATOM 1199 O O . ARG C 1 229 ? 146.884 206.174 10.556 1.00 158.71 229 ARG C O 1
ATOM 1207 N N . ARG C 1 230 ? 148.155 206.529 8.704 1.00 147.05 230 ARG C N 1
ATOM 1208 C CA . ARG C 1 230 ? 147.223 207.417 7.974 1.00 144.71 230 ARG C CA 1
ATOM 1209 C C . ARG C 1 230 ? 145.919 206.648 7.702 1.00 137.94 230 ARG C C 1
ATOM 1210 O O . ARG C 1 230 ? 144.819 207.220 7.786 1.00 136.22 230 ARG C O 1
ATOM 1218 N N . ARG C 1 231 ? 146.088 205.322 7.497 1.00 128.40 231 ARG C N 1
ATOM 1219 C CA . ARG C 1 231 ? 145.090 204.309 7.204 1.00 126.39 231 ARG C CA 1
ATOM 1220 C C . ARG C 1 231 ? 144.419 203.723 8.427 1.00 125.45 231 ARG C C 1
ATOM 1221 O O . ARG C 1 231 ? 143.295 203.264 8.326 1.00 124.94 231 ARG C O 1
ATOM 1229 N N . LYS C 1 232 ? 145.089 203.702 9.571 1.00 119.66 232 LYS C N 1
ATOM 1230 C CA . LYS C 1 232 ? 144.458 203.199 10.798 1.00 118.57 232 LYS C CA 1
ATOM 1231 C C . LYS C 1 232 ? 143.342 204.125 11.164 1.00 123.78 232 LYS C C 1
ATOM 1232 O O . LYS C 1 232 ? 142.218 203.686 11.415 1.00 120.51 232 LYS C O 1
ATOM 1238 N N . LYS C 1 233 ? 143.674 205.438 11.133 1.00 125.94 233 LYS C N 1
ATOM 1239 C CA . LYS C 1 233 ? 142.801 206.567 11.459 1.00 129.46 233 LYS C CA 1
ATOM 1240 C C . LYS C 1 233 ? 141.518 206.520 10.706 1.00 131.30 233 LYS C C 1
ATOM 1241 O O . LYS C 1 233 ? 140.469 206.857 11.242 1.00 129.76 233 LYS C O 1
ATOM 1247 N N . ILE C 1 234 ? 141.600 206.000 9.485 1.00 127.59 234 ILE C N 1
ATOM 1248 C CA . ILE C 1 234 ? 140.435 205.809 8.636 1.00 127.57 234 ILE C CA 1
ATOM 1249 C C . ILE C 1 234 ? 139.618 204.678 9.319 1.00 124.13 234 ILE C C 1
ATOM 1250 O O . ILE C 1 234 ? 138.442 204.874 9.618 1.00 126.52 234 ILE C O 1
ATOM 1255 N N . TYR C 1 235 ? 140.259 203.550 9.630 1.00 109.60 235 TYR C N 1
ATOM 1256 C CA . TYR C 1 235 ? 139.577 202.428 10.199 1.00 104.30 235 TYR C CA 1
ATOM 1257 C C . TYR C 1 235 ? 138.907 202.757 11.462 1.00 104.08 235 TYR C C 1
ATOM 1258 O O . TYR C 1 235 ? 137.766 202.347 11.662 1.00 104.39 235 TYR C O 1
ATOM 1267 N N . VAL C 1 236 ? 139.593 203.480 12.329 1.00 98.76 236 VAL C N 1
ATOM 1268 C CA . VAL C 1 236 ? 139.001 203.819 13.624 1.00 98.87 236 VAL C CA 1
ATOM 1269 C C . VAL C 1 236 ? 137.768 204.658 13.409 1.00 101.56 236 VAL C C 1
ATOM 1270 O O . VAL C 1 236 ? 136.686 204.303 13.872 1.00 98.36 236 VAL C O 1
ATOM 1274 N N . ASP C 1 237 ? 137.927 205.687 12.576 1.00 102.38 237 ASP C N 1
ATOM 1275 C CA . ASP C 1 237 ? 136.869 206.606 12.180 1.00 107.04 237 ASP C CA 1
ATOM 1276 C C . ASP C 1 237 ? 135.728 205.888 11.513 1.00 108.85 237 ASP C C 1
ATOM 1277 O O . ASP C 1 237 ? 134.603 206.399 11.438 1.00 109.27 237 ASP C O 1
ATOM 1282 N N . GLY C 1 238 ? 136.090 204.791 10.898 1.00 102.92 238 GLY C N 1
ATOM 1283 C CA . GLY C 1 238 ? 135.090 203.990 10.271 1.00 102.28 238 GLY C CA 1
ATOM 1284 C C . GLY C 1 238 ? 134.236 203.415 11.347 1.00 103.50 238 GLY C C 1
ATOM 1285 O O . GLY C 1 238 ? 133.015 203.360 11.282 1.00 104.80 238 GLY C O 1
ATOM 1286 N N . LEU C 1 239 ? 134.915 202.971 12.380 1.00 95.29 239 LEU C N 1
ATOM 1287 C CA . LEU C 1 239 ? 134.242 202.336 13.466 1.00 91.23 239 LEU C CA 1
ATOM 1288 C C . LEU C 1 239 ? 133.338 203.268 14.178 1.00 96.57 239 LEU C C 1
ATOM 1289 O O . LEU C 1 239 ? 132.239 202.908 14.498 1.00 94.46 239 LEU C O 1
ATOM 1294 N N . GLU C 1 240 ? 133.781 204.485 14.387 1.00 96.41 240 GLU C N 1
ATOM 1295 C CA . GLU C 1 240 ? 132.965 205.391 15.129 1.00 98.78 240 GLU C CA 1
ATOM 1296 C C . GLU C 1 240 ? 131.683 205.666 14.437 1.00 105.25 240 GLU C C 1
ATOM 1297 O O . GLU C 1 240 ? 130.667 205.558 15.030 1.00 103.16 240 GLU C O 1
ATOM 1303 N N . ASN C 1 241 ? 131.706 205.935 13.155 1.00 106.27 241 ASN C N 1
ATOM 1304 C CA . ASN C 1 241 ? 130.451 206.187 12.458 1.00 109.59 241 ASN C CA 1
ATOM 1305 C C . ASN C 1 241 ? 129.606 204.948 12.415 1.00 113.78 241 ASN C C 1
ATOM 1306 O O . ASN C 1 241 ? 128.396 205.054 12.479 1.00 114.72 241 ASN C O 1
ATOM 1311 N N . ARG C 1 242 ? 130.195 203.759 12.277 1.00 107.77 242 ARG C N 1
ATOM 1312 C CA . ARG C 1 242 ? 129.305 202.600 12.306 1.00 105.85 242 ARG C CA 1
ATOM 1313 C C . ARG C 1 242 ? 128.609 202.462 13.618 1.00 107.77 242 ARG C C 1
ATOM 1314 O O . ARG C 1 242 ? 127.448 202.132 13.649 1.00 106.07 242 ARG C O 1
ATOM 1322 N N . VAL C 1 243 ? 129.319 202.715 14.714 1.00 105.11 243 VAL C N 1
ATOM 1323 C CA . VAL C 1 243 ? 128.739 202.687 16.053 1.00 104.20 243 VAL C CA 1
ATOM 1324 C C . VAL C 1 243 ? 127.670 203.757 16.142 1.00 116.44 243 VAL C C 1
ATOM 1325 O O . VAL C 1 243 ? 126.646 203.537 16.750 1.00 117.79 243 VAL C O 1
ATOM 1329 N N . ALA C 1 244 ? 127.939 204.930 15.577 1.00 116.49 244 ALA C N 1
ATOM 1330 C CA . ALA C 1 244 ? 127.037 206.048 15.599 1.00 119.57 244 ALA C CA 1
ATOM 1331 C C . ALA C 1 244 ? 125.769 205.754 14.874 1.00 123.91 244 ALA C C 1
ATOM 1332 O O . ALA C 1 244 ? 124.722 206.123 15.344 1.00 122.66 244 ALA C O 1
ATOM 1334 N N . ALA C 1 245 ? 125.856 205.197 13.698 1.00 123.25 245 ALA C N 1
ATOM 1335 C CA . ALA C 1 245 ? 124.659 205.055 12.932 1.00 126.73 245 ALA C CA 1
ATOM 1336 C C . ALA C 1 245 ? 123.824 203.945 13.397 1.00 135.48 245 ALA C C 1
ATOM 1337 O O . ALA C 1 245 ? 122.636 204.076 13.595 1.00 136.56 245 ALA C O 1
ATOM 1339 N N . CYS C 1 246 ? 124.477 202.843 13.634 1.00 134.88 246 CYS C N 1
ATOM 1340 C CA . CYS C 1 246 ? 123.759 201.667 13.980 1.00 135.28 246 CYS C CA 1
ATOM 1341 C C . CYS C 1 246 ? 122.964 201.807 15.251 1.00 134.27 246 CYS C C 1
ATOM 1342 O O . CYS C 1 246 ? 121.869 201.328 15.327 1.00 132.40 246 CYS C O 1
ATOM 1345 N N . THR C 1 247 ? 123.506 202.453 16.261 1.00 129.55 247 THR C N 1
ATOM 1346 C CA . THR C 1 247 ? 122.744 202.614 17.478 1.00 128.48 247 THR C CA 1
ATOM 1347 C C . THR C 1 247 ? 121.517 203.434 17.192 1.00 131.91 247 THR C C 1
ATOM 1348 O O . THR C 1 247 ? 120.427 203.040 17.552 1.00 129.34 247 THR C O 1
ATOM 1352 N N . ALA C 1 248 ? 121.667 204.521 16.435 1.00 130.93 248 ALA C N 1
ATOM 1353 C CA . ALA C 1 248 ? 120.540 205.384 16.122 1.00 133.77 248 ALA C CA 1
ATOM 1354 C C . ALA C 1 248 ? 119.530 204.583 15.364 1.00 142.48 248 ALA C C 1
ATOM 1355 O O . ALA C 1 248 ? 118.379 204.573 15.715 1.00 143.96 248 ALA C O 1
ATOM 1357 N N . GLN C 1 249 ? 119.961 203.791 14.398 1.00 141.26 249 GLN C N 1
ATOM 1358 C CA . GLN C 1 249 ? 119.025 202.933 13.708 1.00 142.37 249 GLN C CA 1
ATOM 1359 C C . GLN C 1 249 ? 118.447 201.929 14.685 1.00 143.99 249 GLN C C 1
ATOM 1360 O O . GLN C 1 249 ? 117.260 201.676 14.680 1.00 143.57 249 GLN C O 1
ATOM 1366 N N . ASN C 1 250 ? 119.266 201.384 15.578 1.00 139.66 250 ASN C N 1
ATOM 1367 C CA . ASN C 1 250 ? 118.771 200.427 16.539 1.00 138.54 250 ASN C CA 1
ATOM 1368 C C . ASN C 1 250 ? 117.804 201.165 17.406 1.00 149.78 250 ASN C C 1
ATOM 1369 O O . ASN C 1 250 ? 116.789 200.626 17.767 1.00 148.89 250 ASN C O 1
ATOM 1374 N N . HIS C 1 251 ? 118.119 202.391 17.771 1.00 153.49 251 HIS C N 1
ATOM 1375 C CA . HIS C 1 251 ? 117.187 203.143 18.550 1.00 157.41 251 HIS C CA 1
ATOM 1376 C C . HIS C 1 251 ? 115.891 203.212 17.764 1.00 163.66 251 HIS C C 1
ATOM 1377 O O . HIS C 1 251 ? 114.863 202.755 18.254 1.00 161.15 251 HIS C O 1
ATOM 1384 N N . GLU C 1 252 ? 115.966 203.709 16.522 1.00 164.11 252 GLU C N 1
ATOM 1385 C CA . GLU C 1 252 ? 114.762 203.795 15.671 1.00 165.87 252 GLU C CA 1
ATOM 1386 C C . GLU C 1 252 ? 113.909 202.493 15.548 1.00 163.42 252 GLU C C 1
ATOM 1387 O O . GLU C 1 252 ? 112.679 202.492 15.671 1.00 164.50 252 GLU C O 1
ATOM 1393 N N . LEU C 1 253 ? 114.652 201.369 15.418 1.00 152.85 253 LEU C N 1
ATOM 1394 C CA . LEU C 1 253 ? 114.126 200.020 15.381 1.00 148.31 253 LEU C CA 1
ATOM 1395 C C . LEU C 1 253 ? 113.318 199.580 16.578 1.00 148.02 253 LEU C C 1
ATOM 1396 O O . LEU C 1 253 ? 112.284 198.955 16.396 1.00 145.75 253 LEU C O 1
ATOM 1401 N N . GLN C 1 254 ? 113.754 199.964 17.794 1.00 145.09 254 GLN C N 1
ATOM 1402 C CA . GLN C 1 254 ? 113.074 199.656 19.063 1.00 143.30 254 GLN C CA 1
ATOM 1403 C C . GLN C 1 254 ? 111.708 200.349 19.111 1.00 149.05 254 GLN C C 1
ATOM 1404 O O . GLN C 1 254 ? 110.728 199.710 19.514 1.00 148.26 254 GLN C O 1
ATOM 1410 N N . LYS C 1 255 ? 111.636 201.632 18.655 1.00 146.76 255 LYS C N 1
ATOM 1411 C CA . LYS C 1 255 ? 110.398 202.422 18.630 1.00 148.67 255 LYS C CA 1
ATOM 1412 C C . LYS C 1 255 ? 109.348 201.739 17.765 1.00 150.13 255 LYS C C 1
ATOM 1413 O O . LYS C 1 255 ? 108.152 201.823 18.062 1.00 147.38 255 LYS C O 1
ATOM 1419 N N . LYS C 1 256 ? 109.823 201.023 16.711 1.00 148.20 256 LYS C N 1
ATOM 1420 C CA . LYS C 1 256 ? 108.986 200.229 15.795 1.00 148.71 256 LYS C CA 1
ATOM 1421 C C . LYS C 1 256 ? 108.455 198.989 16.515 1.00 148.88 256 LYS C C 1
ATOM 1422 O O . LYS C 1 256 ? 107.296 198.623 16.346 1.00 147.70 256 LYS C O 1
ATOM 1428 N N . VAL C 1 257 ? 109.274 198.360 17.346 1.00 143.78 257 VAL C N 1
ATOM 1429 C CA . VAL C 1 257 ? 108.785 197.206 18.083 1.00 141.08 257 VAL C CA 1
ATOM 1430 C C . VAL C 1 257 ? 107.713 197.547 19.078 1.00 150.00 257 VAL C C 1
ATOM 1431 O O . VAL C 1 257 ? 106.728 196.831 19.149 1.00 147.21 257 VAL C O 1
ATOM 1435 N N . GLN C 1 258 ? 107.873 198.683 19.786 1.00 155.57 258 GLN C N 1
ATOM 1436 C CA . GLN C 1 258 ? 106.893 199.198 20.761 1.00 159.97 258 GLN C CA 1
ATOM 1437 C C . GLN C 1 258 ? 105.532 199.607 20.216 1.00 169.57 258 GLN C C 1
ATOM 1438 O O . GLN C 1 258 ? 104.505 199.152 20.717 1.00 168.03 258 GLN C O 1
ATOM 1444 N N . LEU C 1 259 ? 105.535 200.413 19.149 1.00 172.04 259 LEU C N 1
ATOM 1445 C CA . LEU C 1 259 ? 104.298 200.790 18.482 1.00 176.09 259 LEU C CA 1
ATOM 1446 C C . LEU C 1 259 ? 103.596 199.475 18.043 1.00 177.63 259 LEU C C 1
ATOM 1447 O O . LEU C 1 259 ? 102.365 199.408 18.063 1.00 176.98 259 LEU C O 1
ATOM 1452 N N . LEU C 1 260 ? 104.395 198.426 17.709 1.00 172.85 260 LEU C N 1
ATOM 1453 C CA . LEU C 1 260 ? 103.908 197.106 17.303 1.00 171.32 260 LEU C CA 1
ATOM 1454 C C . LEU C 1 260 ? 103.437 196.242 18.460 1.00 171.35 260 LEU C C 1
ATOM 1455 O O . LEU C 1 260 ? 102.517 195.444 18.277 1.00 168.97 260 LEU C O 1
ATOM 1460 N N . GLN C 1 261 ? 104.093 196.365 19.635 1.00 167.17 261 GLN C N 1
ATOM 1461 C CA . GLN C 1 261 ? 103.747 195.648 20.864 1.00 163.48 261 GLN C CA 1
ATOM 1462 C C . GLN C 1 261 ? 102.418 196.164 21.371 1.00 171.55 261 GLN C C 1
ATOM 1463 O O . GLN C 1 261 ? 101.654 195.356 21.898 1.00 168.28 261 GLN C O 1
ATOM 1469 N N . LYS C 1 262 ? 102.174 197.523 21.237 1.00 174.30 262 LYS C N 1
ATOM 1470 C CA . LYS C 1 262 ? 100.981 198.318 21.623 1.00 176.54 262 LYS C CA 1
ATOM 1471 C C . LYS C 1 262 ? 99.800 197.941 20.768 1.00 182.44 262 LYS C C 1
ATOM 1472 O O . LYS C 1 262 ? 98.667 197.973 21.250 1.00 179.23 262 LYS C O 1
ATOM 1478 N N . GLN C 1 263 ? 100.070 197.637 19.485 1.00 185.45 263 GLN C N 1
ATOM 1479 C CA . GLN C 1 263 ? 99.070 197.225 18.512 1.00 189.64 263 GLN C CA 1
ATOM 1480 C C . GLN C 1 263 ? 98.559 195.842 18.930 1.00 191.70 263 GLN C C 1
ATOM 1481 O O . GLN C 1 263 ? 97.360 195.668 19.147 1.00 190.60 263 GLN C O 1
ATOM 1487 N N . ASN C 1 264 ? 99.488 194.900 19.136 1.00 187.50 264 ASN C N 1
ATOM 1488 C CA . ASN C 1 264 ? 99.200 193.531 19.529 1.00 184.98 264 ASN C CA 1
ATOM 1489 C C . ASN C 1 264 ? 98.443 193.405 20.854 1.00 190.77 264 ASN C C 1
ATOM 1490 O O . ASN C 1 264 ? 97.581 192.533 20.968 1.00 189.14 264 ASN C O 1
ATOM 1495 N N . MET C 1 265 ? 98.742 194.280 21.840 1.00 189.70 265 MET C N 1
ATOM 1496 C CA . MET C 1 265 ? 98.082 194.269 23.157 1.00 187.53 265 MET C CA 1
ATOM 1497 C C . MET C 1 265 ? 96.587 194.628 23.139 1.00 187.99 265 MET C C 1
ATOM 1498 O O . MET C 1 265 ? 95.778 193.897 23.728 1.00 184.59 265 MET C O 1
ATOM 1503 N N . SER C 1 266 ? 96.231 195.726 22.433 1.00 185.24 266 SER C N 1
ATOM 1504 C CA . SER C 1 266 ? 94.859 196.183 22.272 1.00 186.11 266 SER C CA 1
ATOM 1505 C C . SER C 1 266 ? 93.958 195.468 21.249 1.00 186.38 266 SER C C 1
ATOM 1506 O O . SER C 1 266 ? 92.742 195.620 21.269 1.00 185.62 266 SER C O 1
ATOM 1509 N N . LEU C 1 267 ? 94.577 194.680 20.363 1.00 182.52 267 LEU C N 1
ATOM 1510 C CA . LEU C 1 267 ? 93.869 193.863 19.382 1.00 183.31 267 LEU C CA 1
ATOM 1511 C C . LEU C 1 267 ? 93.357 192.501 19.862 1.00 180.59 267 LEU C C 1
ATOM 1512 O O . LEU C 1 267 ? 92.210 192.156 19.607 1.00 179.11 267 LEU C O 1
ATOM 1517 N N . LEU C 1 268 ? 94.191 191.769 20.621 1.00 173.88 268 LEU C N 1
ATOM 1518 C CA . LEU C 1 268 ? 93.776 190.527 21.304 1.00 169.75 268 LEU C CA 1
ATOM 1519 C C . LEU C 1 268 ? 92.888 190.664 22.635 1.00 173.90 268 LEU C C 1
ATOM 1520 O O . LEU C 1 268 ? 92.166 189.772 23.099 1.00 171.62 268 LEU C O 1
ATOM 1525 N N . GLU C 1 269 ? 92.932 191.915 23.136 1.00 172.11 269 GLU C N 1
ATOM 1526 C CA . GLU C 1 269 ? 92.080 192.415 24.230 1.00 170.08 269 GLU C CA 1
ATOM 1527 C C . GLU C 1 269 ? 90.726 192.609 23.485 1.00 171.95 269 GLU C C 1
ATOM 1528 O O . GLU C 1 269 ? 89.689 192.140 23.950 1.00 168.21 269 GLU C O 1
ATOM 1534 N N . GLN C 1 270 ? 90.782 193.236 22.299 1.00 171.65 270 GLN C N 1
ATOM 1535 C CA . GLN C 1 270 ? 89.641 193.449 21.418 1.00 174.74 270 GLN C CA 1
ATOM 1536 C C . GLN C 1 270 ? 89.105 192.070 20.956 1.00 173.83 270 GLN C C 1
ATOM 1537 O O . GLN C 1 270 ? 87.897 191.908 20.796 1.00 172.85 270 GLN C O 1
ATOM 1543 N N . LEU C 1 271 ? 90.005 191.114 20.753 1.00 171.72 271 LEU C N 1
ATOM 1544 C CA . LEU C 1 271 ? 89.618 189.777 20.319 1.00 169.27 271 LEU C CA 1
ATOM 1545 C C . LEU C 1 271 ? 88.991 188.988 21.464 1.00 166.62 271 LEU C C 1
ATOM 1546 O O . LEU C 1 271 ? 87.900 188.433 21.325 1.00 164.05 271 LEU C O 1
ATOM 1551 N N . ARG C 1 272 ? 89.685 188.946 22.597 1.00 160.18 272 AR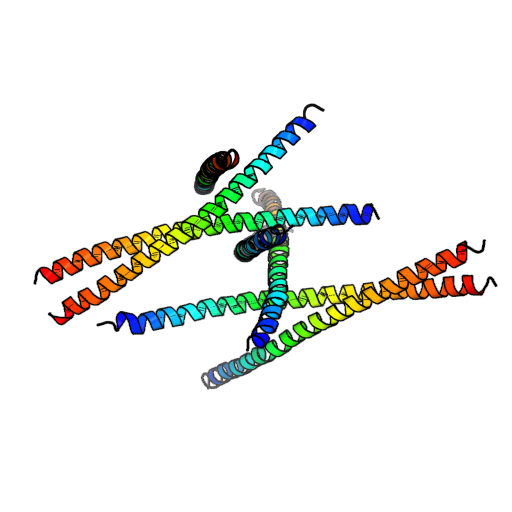G C N 1
ATOM 1552 C CA . ARG C 1 272 ? 89.193 188.224 23.762 1.00 156.47 272 ARG C CA 1
ATOM 1553 C C . ARG C 1 272 ? 87.886 188.832 24.254 1.00 160.13 272 ARG C C 1
ATOM 1554 O O . ARG C 1 272 ? 86.952 188.113 24.610 1.00 155.49 272 ARG C O 1
ATOM 1562 N N . LYS C 1 273 ? 87.819 190.161 24.258 1.00 160.45 273 LYS C N 1
ATOM 1563 C CA . LYS C 1 273 ? 86.618 190.860 24.698 1.00 160.49 273 LYS C CA 1
ATOM 1564 C C . LYS C 1 273 ? 85.304 190.555 23.989 1.00 160.10 273 LYS C C 1
ATOM 1565 O O . LYS C 1 273 ? 84.275 190.338 24.630 1.00 157.75 273 LYS C O 1
ATOM 1571 N N . LEU C 1 274 ? 85.347 190.540 22.660 1.00 156.27 274 LEU C N 1
ATOM 1572 C CA . LEU C 1 274 ? 84.174 190.153 21.872 1.00 156.40 274 LEU C CA 1
ATOM 1573 C C . LEU C 1 274 ? 83.843 188.620 21.815 1.00 154.67 274 LEU C C 1
ATOM 1574 O O . LEU C 1 274 ? 82.721 188.155 21.614 1.00 154.79 274 LEU C O 1
ATOM 1579 N N . GLN C 1 275 ? 84.896 187.868 22.120 1.00 148.53 275 GLN C N 1
ATOM 1580 C CA . GLN C 1 275 ? 84.793 186.418 22.239 1.00 151.72 275 GLN C CA 1
ATOM 1581 C C . GLN C 1 275 ? 83.798 186.273 23.385 1.00 149.51 275 GLN C C 1
ATOM 1582 O O . GLN C 1 275 ? 84.081 186.661 24.519 1.00 117.80 275 GLN C O 1
ATOM 1588 N N . LYS D 1 213 ? 169.728 214.921 33.516 1.00 225.70 213 LYS D N 1
ATOM 1589 C CA . LYS D 1 213 ? 168.363 215.384 33.280 1.00 228.32 213 LYS D CA 1
ATOM 1590 C C . LYS D 1 213 ? 167.798 214.895 31.962 1.00 232.20 213 LYS D C 1
ATOM 1591 O O . LYS D 1 213 ? 166.587 214.679 31.892 1.00 232.26 213 LYS D O 1
ATOM 1597 N N . LYS D 1 214 ? 168.658 214.741 30.911 1.00 230.36 214 LYS D N 1
ATOM 1598 C CA . LYS D 1 214 ? 168.259 214.219 29.579 1.00 230.17 214 LYS D CA 1
ATOM 1599 C C . LYS D 1 214 ? 167.953 212.723 29.706 1.00 230.99 214 LYS D C 1
ATOM 1600 O O . LYS D 1 214 ? 167.002 212.263 29.087 1.00 231.37 214 LYS D O 1
ATOM 1606 N N . VAL D 1 215 ? 168.765 211.980 30.512 1.00 225.92 215 VAL D N 1
ATOM 1607 C CA . VAL D 1 215 ? 168.647 210.559 30.910 1.00 222.91 215 VAL D CA 1
ATOM 1608 C C . VAL D 1 215 ? 167.186 210.352 31.386 1.00 225.08 215 VAL D C 1
ATOM 1609 O O . VAL D 1 215 ? 166.331 209.817 30.661 1.00 224.45 215 VAL D O 1
ATOM 1613 N N . ARG D 1 216 ? 166.932 210.930 32.590 1.00 222.70 216 ARG D N 1
ATOM 1614 C CA . ARG D 1 216 ? 165.740 210.995 33.428 1.00 222.43 216 ARG D CA 1
ATOM 1615 C C . ARG D 1 216 ? 164.521 211.323 32.588 1.00 225.57 216 ARG D C 1
ATOM 1616 O O . ARG D 1 216 ? 163.486 210.670 32.752 1.00 225.15 216 ARG D O 1
ATOM 1624 N N . ARG D 1 217 ? 164.669 212.274 31.649 1.00 223.74 217 ARG D N 1
ATOM 1625 C CA . ARG D 1 217 ? 163.586 212.694 30.778 1.00 224.75 217 ARG D CA 1
ATOM 1626 C C . ARG D 1 217 ? 163.303 211.728 29.621 1.00 222.97 217 ARG D C 1
ATOM 1627 O O . ARG D 1 217 ? 162.141 211.381 29.420 1.00 222.39 217 ARG D O 1
ATOM 1635 N N . LYS D 1 218 ? 164.348 211.305 28.866 1.00 217.46 218 LYS D N 1
ATOM 1636 C CA . LYS D 1 218 ? 164.240 210.439 27.674 1.00 215.38 218 LYS D CA 1
ATOM 1637 C C . LYS D 1 218 ? 163.587 209.076 27.970 1.00 213.80 218 LYS D C 1
ATOM 1638 O O . LYS D 1 218 ? 162.934 208.504 27.089 1.00 213.91 218 LYS D O 1
ATOM 1644 N N . ILE D 1 219 ? 163.743 208.577 29.195 1.00 207.77 219 ILE D N 1
ATOM 1645 C CA . ILE D 1 219 ? 163.165 207.297 29.607 1.00 205.57 219 ILE D CA 1
ATOM 1646 C C . ILE D 1 219 ? 161.660 207.367 29.883 1.00 208.54 219 ILE D C 1
ATOM 1647 O O . ILE D 1 219 ? 160.884 206.538 29.391 1.00 206.91 219 ILE D O 1
ATOM 1652 N N . ARG D 1 220 ? 161.281 208.373 30.703 1.00 207.65 220 ARG D N 1
ATOM 1653 C CA . ARG D 1 220 ? 159.921 208.703 31.144 1.00 208.74 220 ARG D CA 1
ATOM 1654 C C . ARG D 1 220 ? 158.950 208.911 29.982 1.00 206.92 220 ARG D C 1
ATOM 1655 O O . ARG D 1 220 ? 157.768 208.588 30.068 1.00 205.02 220 ARG D O 1
ATOM 1663 N N . ASN D 1 221 ? 159.498 209.404 28.876 1.00 201.48 221 ASN D N 1
ATOM 1664 C CA . ASN D 1 221 ? 158.756 209.646 27.651 1.00 199.63 221 ASN D CA 1
ATOM 1665 C C . ASN D 1 221 ? 158.531 208.312 26.958 1.00 197.66 221 ASN D C 1
ATOM 1666 O O . ASN D 1 221 ? 157.427 208.087 26.470 1.00 196.19 221 ASN D O 1
ATOM 1671 N N . LYS D 1 222 ? 159.544 207.423 26.931 1.00 190.96 222 LYS D N 1
ATOM 1672 C CA . LYS D 1 222 ? 159.369 206.111 26.304 1.00 187.81 222 LYS D CA 1
ATOM 1673 C C . LYS D 1 222 ? 158.242 205.247 26.904 1.00 186.42 222 LYS D C 1
ATOM 1674 O O . LYS D 1 222 ? 157.423 204.690 26.162 1.00 184.29 222 LYS D O 1
ATOM 1680 N N . GLN D 1 223 ? 158.213 205.134 28.243 1.00 180.62 223 GLN D N 1
ATOM 1681 C CA . GLN D 1 223 ? 157.184 204.359 28.921 1.00 177.20 223 GLN D CA 1
ATOM 1682 C C . GLN D 1 223 ? 155.854 205.121 28.958 1.00 174.25 223 GLN D C 1
ATOM 1683 O O . GLN D 1 223 ? 154.830 204.527 29.252 1.00 172.33 223 GLN D O 1
ATOM 1689 N N . SER D 1 224 ? 155.860 206.418 28.608 1.00 167.91 224 SER D N 1
ATOM 1690 C CA . SER D 1 224 ? 154.640 207.217 28.503 1.00 165.65 224 SER D CA 1
ATOM 1691 C C . SER D 1 224 ? 154.067 206.953 27.112 1.00 163.68 224 SER D C 1
ATOM 1692 O O . SER D 1 224 ? 152.856 206.900 26.938 1.00 162.96 224 SER D O 1
ATOM 1695 N N . ALA D 1 225 ? 154.946 206.776 26.133 1.00 156.48 225 ALA D N 1
ATOM 1696 C CA . ALA D 1 225 ? 154.564 206.479 24.777 1.00 154.41 225 ALA D CA 1
ATOM 1697 C C . ALA D 1 225 ? 154.032 205.073 24.694 1.00 154.26 225 ALA D C 1
ATOM 1698 O O . ALA D 1 225 ? 153.034 204.877 24.005 1.00 153.05 225 ALA D O 1
ATOM 1700 N N . GLN D 1 226 ? 154.666 204.096 25.407 1.00 149.88 226 GLN D N 1
ATOM 1701 C CA . GLN D 1 226 ? 154.195 202.701 25.416 1.00 148.55 226 GLN D CA 1
ATOM 1702 C C . GLN D 1 226 ? 152.731 202.656 25.856 1.00 149.39 226 GLN D C 1
ATOM 1703 O O . GLN D 1 226 ? 151.910 202.016 25.199 1.00 146.85 226 GLN D O 1
ATOM 1709 N N . ASP D 1 227 ? 152.400 203.377 26.933 1.00 146.08 227 ASP D N 1
ATOM 1710 C CA . ASP D 1 227 ? 151.047 203.360 27.451 1.00 144.21 227 ASP D CA 1
ATOM 1711 C C . ASP D 1 227 ? 150.071 203.917 26.435 1.00 143.07 227 ASP D C 1
ATOM 1712 O O . ASP D 1 227 ? 149.196 203.185 25.994 1.00 141.36 227 ASP D O 1
ATOM 1717 N N . SER D 1 228 ? 150.303 205.120 25.947 1.00 137.44 228 SER D N 1
ATOM 1718 C CA . SER D 1 228 ? 149.456 205.729 24.932 1.00 135.91 228 SER D CA 1
ATOM 1719 C C . SER D 1 228 ? 148.971 204.703 23.916 1.00 132.98 228 SER D C 1
ATOM 1720 O O . SER D 1 228 ? 147.763 204.531 23.738 1.00 130.48 228 SER D O 1
ATOM 1723 N N . ARG D 1 229 ? 149.924 203.968 23.318 1.00 127.83 229 ARG D N 1
ATOM 1724 C CA . ARG D 1 229 ? 149.659 202.956 22.301 1.00 126.42 229 ARG D CA 1
ATOM 1725 C C . ARG D 1 229 ? 148.977 201.710 22.883 1.00 121.96 229 ARG D C 1
ATOM 1726 O O . ARG D 1 229 ? 148.068 201.201 22.219 1.00 120.86 229 ARG D O 1
ATOM 1734 N N . ARG D 1 230 ? 149.408 201.222 24.100 1.00 112.48 230 ARG D N 1
ATOM 1735 C CA . ARG D 1 230 ? 148.861 200.040 24.795 1.00 109.24 230 ARG D CA 1
ATOM 1736 C C . ARG D 1 230 ? 147.381 200.298 25.076 1.00 106.33 230 ARG D C 1
ATOM 1737 O O . ARG D 1 230 ? 146.574 199.362 24.997 1.00 103.77 230 ARG D O 1
ATOM 1745 N N . ARG D 1 231 ? 147.044 201.601 25.315 1.00 101.44 231 ARG D N 1
ATOM 1746 C CA . ARG D 1 231 ? 145.739 202.195 25.631 1.00 100.36 231 ARG D CA 1
ATOM 1747 C C . ARG D 1 231 ? 144.876 202.541 24.444 1.00 103.89 231 ARG D C 1
ATOM 1748 O O . ARG D 1 231 ? 143.650 202.566 24.565 1.00 102.25 231 ARG D O 1
ATOM 1756 N N . LYS D 1 232 ? 145.491 202.826 23.301 1.00 101.94 232 LYS D N 1
ATOM 1757 C CA . LYS D 1 232 ? 144.702 203.068 22.094 1.00 101.42 232 LYS D CA 1
ATOM 1758 C C . LYS D 1 232 ? 144.075 201.720 21.722 1.00 102.93 232 LYS D C 1
ATOM 1759 O O . LYS D 1 232 ? 142.872 201.633 21.450 1.00 99.46 232 LYS D O 1
ATOM 1765 N N . LYS D 1 233 ? 144.928 200.663 21.768 1.00 101.21 233 LYS D N 1
ATOM 1766 C CA . LYS D 1 233 ? 144.611 199.277 21.456 1.00 101.51 233 LYS D CA 1
ATOM 1767 C C . LYS D 1 233 ? 143.379 198.855 22.193 1.00 103.89 233 LYS D C 1
ATOM 1768 O O . LYS D 1 233 ? 142.556 198.177 21.610 1.00 105.34 233 LYS D O 1
ATOM 1774 N N . ILE D 1 234 ? 143.206 199.317 23.425 1.00 97.25 234 ILE D N 1
ATOM 1775 C CA . ILE D 1 234 ? 142.020 199.035 24.207 1.00 95.68 234 ILE D CA 1
ATOM 1776 C C . ILE D 1 234 ? 140.832 199.755 23.588 1.00 95.80 234 ILE D C 1
ATOM 1777 O O . ILE D 1 234 ? 139.817 199.121 23.325 1.00 94.46 234 ILE D O 1
ATOM 1782 N N . TYR D 1 235 ? 140.973 201.049 23.320 1.00 92.15 235 TYR D N 1
ATOM 1783 C CA . TYR D 1 235 ? 139.902 201.841 22.765 1.00 92.75 235 TYR D CA 1
ATOM 1784 C C . TYR D 1 235 ? 139.390 201.286 21.495 1.00 98.00 235 TYR D C 1
ATOM 1785 O O . TYR D 1 235 ? 138.160 201.229 21.345 1.00 100.33 235 TYR D O 1
ATOM 1794 N N . VAL D 1 236 ? 140.311 200.910 20.565 1.00 91.41 236 VAL D N 1
ATOM 1795 C CA . VAL D 1 236 ? 139.906 200.377 19.262 1.00 89.56 236 VAL D CA 1
ATOM 1796 C C . VAL D 1 236 ? 139.063 199.156 19.406 1.00 88.37 236 VAL D C 1
ATOM 1797 O O . VAL D 1 236 ? 137.937 199.130 18.920 1.00 84.64 236 VAL D O 1
ATOM 1801 N N . ASP D 1 237 ? 139.563 198.203 20.211 1.00 86.02 237 ASP D N 1
ATOM 1802 C CA . ASP D 1 237 ? 138.925 196.938 20.540 1.00 86.55 237 ASP D CA 1
ATOM 1803 C C . ASP D 1 237 ? 137.669 197.146 21.289 1.00 85.33 237 ASP D C 1
ATOM 1804 O O . ASP D 1 237 ? 136.869 196.247 21.381 1.00 86.03 237 ASP D O 1
ATOM 1809 N N . GLY D 1 238 ? 137.517 198.348 21.802 1.00 79.24 238 GLY D N 1
ATOM 1810 C CA . GLY D 1 238 ? 136.351 198.776 22.544 1.00 78.80 238 GLY D CA 1
ATOM 1811 C C . GLY D 1 238 ? 135.276 199.018 21.535 1.00 85.87 238 GLY D C 1
ATOM 1812 O O . GLY D 1 238 ? 134.157 198.502 21.674 1.00 84.57 238 GLY D O 1
ATOM 1813 N N . LEU D 1 239 ? 135.630 199.825 20.507 1.00 86.40 239 LEU D N 1
ATOM 1814 C CA . LEU D 1 239 ? 134.726 200.153 19.400 1.00 86.12 239 LEU D CA 1
ATOM 1815 C C . LEU D 1 239 ? 134.401 198.860 18.670 1.00 90.50 239 LEU D C 1
ATOM 1816 O O . LEU D 1 239 ? 133.214 198.548 18.527 1.00 91.68 239 LEU D O 1
ATOM 1821 N N . GLU D 1 240 ? 135.455 198.049 18.357 1.00 84.14 240 GLU D N 1
ATOM 1822 C CA . GLU D 1 240 ? 135.304 196.780 17.677 1.00 84.69 240 GLU D CA 1
ATOM 1823 C C . GLU D 1 240 ? 134.225 195.958 18.346 1.00 85.13 240 GLU D C 1
ATOM 1824 O O . GLU D 1 240 ? 133.350 195.432 17.709 1.00 81.92 240 GLU D O 1
ATOM 1830 N N . ASN D 1 241 ? 134.460 195.699 19.591 1.00 86.67 241 ASN D N 1
ATOM 1831 C CA . ASN D 1 241 ? 133.584 194.861 20.332 1.00 90.41 241 ASN D CA 1
ATOM 1832 C C . ASN D 1 241 ? 132.235 195.458 20.303 1.00 92.43 241 ASN D C 1
ATOM 1833 O O . ASN D 1 241 ? 131.319 194.759 19.946 1.00 96.65 241 ASN D O 1
ATOM 1838 N N . ARG D 1 242 ? 132.132 196.762 20.540 1.00 82.49 242 ARG D N 1
ATOM 1839 C CA . ARG D 1 242 ? 130.829 197.353 20.632 1.00 80.90 242 ARG D CA 1
ATOM 1840 C C . ARG D 1 242 ? 130.046 197.193 19.413 1.00 82.92 242 ARG D C 1
ATOM 1841 O O . ARG D 1 242 ? 128.989 196.662 19.505 1.00 81.30 242 ARG D O 1
ATOM 1849 N N . VAL D 1 243 ? 130.606 197.439 18.247 1.00 81.32 243 VAL D N 1
ATOM 1850 C CA . VAL D 1 243 ? 129.805 197.203 17.055 1.00 82.97 243 VAL D CA 1
ATOM 1851 C C . VAL D 1 243 ? 129.452 195.753 16.850 1.00 91.03 243 VAL D C 1
ATOM 1852 O O . VAL D 1 243 ? 128.482 195.491 16.201 1.00 90.97 243 VAL D O 1
ATOM 1856 N N . ALA D 1 244 ? 130.262 194.798 17.287 1.00 91.53 244 ALA D N 1
ATOM 1857 C CA . ALA D 1 244 ? 129.855 193.440 17.113 1.00 96.15 244 ALA D CA 1
ATOM 1858 C C . ALA D 1 244 ? 128.600 193.221 17.892 1.00 105.55 244 ALA D C 1
ATOM 1859 O O . ALA D 1 244 ? 127.622 192.765 17.361 1.00 106.39 244 ALA D O 1
ATOM 1861 N N . ALA D 1 245 ? 128.574 193.645 19.135 1.00 105.87 245 ALA D N 1
ATOM 1862 C CA . ALA D 1 245 ? 127.392 193.403 19.908 1.00 107.89 245 ALA D CA 1
ATOM 1863 C C . ALA D 1 245 ? 126.162 194.103 19.417 1.00 112.03 245 ALA D C 1
ATOM 1864 O O . ALA D 1 245 ? 125.135 193.468 19.306 1.00 112.73 245 ALA D O 1
ATOM 1866 N N . CYS D 1 246 ? 126.230 195.384 19.093 1.00 108.70 246 CYS D N 1
ATOM 1867 C CA . CYS D 1 246 ? 124.997 196.009 18.641 1.00 110.26 246 CYS D CA 1
ATOM 1868 C C . CYS D 1 246 ? 124.532 195.423 17.350 1.00 106.78 246 CYS D C 1
ATOM 1869 O O . CYS D 1 246 ? 123.374 195.119 17.226 1.00 106.13 246 CYS D O 1
ATOM 1872 N N . THR D 1 247 ? 125.441 195.156 16.427 1.00 99.05 247 THR D N 1
ATOM 1873 C CA . THR D 1 247 ? 125.043 194.599 15.162 1.00 99.73 247 THR D CA 1
ATOM 1874 C C . THR D 1 247 ? 124.410 193.269 15.358 1.00 107.97 247 THR D C 1
ATOM 1875 O O . THR D 1 247 ? 123.399 193.007 14.788 1.00 108.21 247 THR D O 1
ATOM 1879 N N . ALA D 1 248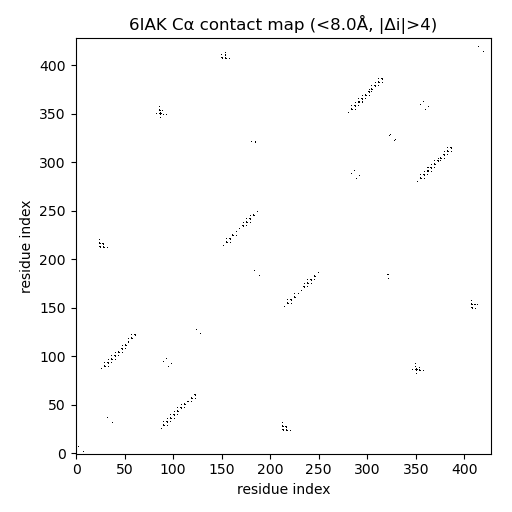 ? 124.950 192.427 16.214 1.00 109.91 248 ALA D N 1
ATOM 1880 C CA . ALA D 1 248 ? 124.299 191.155 16.449 1.00 114.37 248 ALA D CA 1
ATOM 1881 C C . ALA D 1 248 ? 122.941 191.382 17.066 1.00 119.37 248 ALA D C 1
ATOM 1882 O O . ALA D 1 248 ? 121.978 190.769 16.667 1.00 119.52 248 ALA D O 1
ATOM 1884 N N . GLN D 1 249 ? 122.844 192.315 18.008 1.00 116.73 249 GLN D N 1
ATOM 1885 C CA . GLN D 1 249 ? 121.586 192.644 18.653 1.00 117.58 249 GLN D CA 1
ATOM 1886 C C . GLN D 1 249 ? 120.614 193.190 17.670 1.00 121.67 249 GLN D C 1
ATOM 1887 O O . GLN D 1 249 ? 119.451 192.862 17.679 1.00 120.98 249 GLN D O 1
ATOM 1893 N N . ASN D 1 250 ? 121.105 194.008 16.770 1.00 120.48 250 ASN D N 1
ATOM 1894 C CA . ASN D 1 250 ? 120.274 194.597 15.777 1.00 122.63 250 ASN D CA 1
ATOM 1895 C C . ASN D 1 250 ? 119.605 193.551 14.935 1.00 132.67 250 ASN D C 1
ATOM 1896 O O . ASN D 1 250 ? 118.420 193.625 14.700 1.00 132.08 250 ASN D O 1
ATOM 1901 N N . HIS D 1 251 ? 120.369 192.563 14.515 1.00 135.62 251 HIS D N 1
ATOM 1902 C CA . HIS D 1 251 ? 119.859 191.491 13.722 1.00 141.30 251 HIS D CA 1
ATOM 1903 C C . HIS D 1 251 ? 118.793 190.842 14.557 1.00 145.15 251 HIS D C 1
ATOM 1904 O O . HIS D 1 251 ? 117.869 190.277 14.022 1.00 147.43 251 HIS D O 1
ATOM 1911 N N . GLU D 1 252 ? 118.895 190.915 15.875 1.00 139.50 252 GLU D N 1
ATOM 1912 C CA . GLU D 1 252 ? 117.890 190.207 16.657 1.00 140.19 252 GLU D CA 1
ATOM 1913 C C . GLU D 1 252 ? 116.701 191.083 16.972 1.00 135.93 252 GLU D C 1
ATOM 1914 O O . GLU D 1 252 ? 115.586 190.569 17.024 1.00 136.85 252 GLU D O 1
ATOM 1920 N N . LEU D 1 253 ? 116.929 192.408 17.025 1.00 125.74 253 LEU D N 1
ATOM 1921 C CA . LEU D 1 253 ? 115.912 193.438 17.209 1.00 123.41 253 LEU D CA 1
ATOM 1922 C C . LEU D 1 253 ? 114.932 193.420 16.035 1.00 130.56 253 LEU D C 1
ATOM 1923 O O . LEU D 1 253 ? 113.715 193.486 16.225 1.00 132.36 253 LEU D O 1
ATOM 1928 N N . GLN D 1 254 ? 115.457 193.310 14.833 1.00 127.91 254 GLN D N 1
ATOM 1929 C CA . GLN D 1 254 ? 114.630 193.258 13.644 1.00 129.53 254 GLN D CA 1
ATOM 1930 C C . GLN D 1 254 ? 113.757 191.968 13.601 1.00 133.01 254 GLN D C 1
ATOM 1931 O O . GLN D 1 254 ? 112.575 192.046 13.249 1.00 131.60 254 GLN D O 1
ATOM 1937 N N . LYS D 1 255 ? 114.335 190.811 14.028 1.00 131.43 255 LYS D N 1
ATOM 1938 C CA . LYS D 1 255 ? 113.656 189.518 14.084 1.00 134.38 255 LYS D CA 1
ATOM 1939 C C . LYS D 1 255 ? 112.481 189.586 15.016 1.00 142.48 255 LYS D C 1
ATOM 1940 O O . LYS D 1 255 ? 111.483 188.914 14.780 1.00 142.25 255 LYS D O 1
ATOM 1946 N N . LYS D 1 256 ? 112.577 190.452 16.040 1.00 143.26 256 LYS D N 1
ATOM 1947 C CA . LYS D 1 256 ? 111.495 190.727 16.980 1.00 146.25 256 LYS D CA 1
ATOM 1948 C C . LYS D 1 256 ? 110.404 191.535 16.282 1.00 153.59 256 LYS D C 1
ATOM 1949 O O . LYS D 1 256 ? 109.234 191.254 16.513 1.00 157.24 256 LYS D O 1
ATOM 1955 N N . VAL D 1 257 ? 110.757 192.498 15.407 1.00 148.47 257 VAL D N 1
ATOM 1956 C CA . VAL D 1 257 ? 109.705 193.230 14.702 1.00 148.99 257 VAL D CA 1
ATOM 1957 C C . VAL D 1 257 ? 109.040 192.261 13.748 1.00 156.48 257 VAL D C 1
ATOM 1958 O O . VAL D 1 257 ? 107.817 192.282 13.628 1.00 156.82 257 VAL D O 1
ATOM 1962 N N . GLN D 1 258 ? 109.846 191.353 13.144 1.00 156.09 258 GLN D N 1
ATOM 1963 C CA . GLN D 1 258 ? 109.403 190.318 12.198 1.00 159.68 258 GLN D CA 1
ATOM 1964 C C . GLN D 1 258 ? 108.313 189.430 12.792 1.00 164.58 258 GLN D C 1
ATOM 1965 O O . GLN D 1 258 ? 107.187 189.433 12.296 1.00 164.17 258 GLN D O 1
ATOM 1971 N N . LEU D 1 259 ? 108.632 188.709 13.873 1.00 162.90 259 LEU D N 1
ATOM 1972 C CA . LEU D 1 259 ? 107.667 187.844 14.531 1.00 166.55 259 LEU D CA 1
ATOM 1973 C C . LEU D 1 259 ? 106.437 188.604 15.011 1.00 169.90 259 LEU D C 1
ATOM 1974 O O . LEU D 1 259 ? 105.366 188.015 15.088 1.00 171.44 259 LEU D O 1
ATOM 1979 N N . LEU D 1 260 ? 106.590 189.914 15.298 1.00 165.61 260 LEU D N 1
ATOM 1980 C CA . LEU D 1 260 ? 105.517 190.798 15.768 1.00 166.20 260 LEU D CA 1
ATOM 1981 C C . LEU D 1 260 ? 104.611 191.269 14.661 1.00 173.39 260 LEU D C 1
ATOM 1982 O O . LEU D 1 260 ? 103.429 191.485 14.923 1.00 174.68 260 LEU D O 1
ATOM 1987 N N . GLN D 1 261 ? 105.155 191.465 13.440 1.00 171.23 261 GLN D N 1
ATOM 1988 C CA . GLN D 1 261 ? 104.391 191.869 12.251 1.00 173.28 261 GLN D CA 1
ATOM 1989 C C . GLN D 1 261 ? 103.480 190.696 11.817 1.00 182.62 261 GLN D C 1
ATOM 1990 O O . GLN D 1 261 ? 102.339 190.921 11.382 1.00 183.37 261 GLN D O 1
ATOM 1996 N N . LYS D 1 262 ? 104.016 189.444 11.932 1.00 182.70 262 LYS D N 1
ATOM 1997 C CA . LYS D 1 262 ? 103.372 188.161 11.614 1.00 187.06 262 LYS D CA 1
ATOM 1998 C C . LYS D 1 262 ? 102.257 187.835 12.591 1.00 196.46 262 LYS D C 1
ATOM 1999 O O . LYS D 1 262 ? 101.284 187.189 12.200 1.00 197.69 262 LYS D O 1
ATOM 2005 N N . GLN D 1 263 ? 102.428 188.248 13.873 1.00 196.25 263 GLN D N 1
ATOM 2006 C CA . GLN D 1 263 ? 101.452 188.083 14.956 1.00 198.99 263 GLN D CA 1
ATOM 2007 C C . GLN D 1 263 ? 100.260 189.002 14.664 1.00 206.27 263 GLN D C 1
ATOM 2008 O O . GLN D 1 263 ? 99.134 188.520 14.668 1.00 209.45 263 GLN D O 1
ATOM 2014 N N . ASN D 1 264 ? 100.516 190.294 14.341 1.00 200.78 264 ASN D N 1
ATOM 2015 C CA . ASN D 1 264 ? 99.508 191.303 14.009 1.00 200.26 264 ASN D CA 1
ATOM 2016 C C . ASN D 1 264 ? 98.664 190.919 12.803 1.00 204.11 264 ASN D C 1
ATOM 2017 O O . ASN D 1 264 ? 97.470 191.205 12.802 1.00 205.05 264 ASN D O 1
ATOM 2022 N N . MET D 1 265 ? 99.273 190.263 11.794 1.00 200.38 265 MET D N 1
ATOM 2023 C CA . MET D 1 265 ? 98.572 189.826 10.588 1.00 202.55 265 MET D CA 1
ATOM 2024 C C . MET D 1 265 ? 97.669 188.639 10.995 1.00 205.63 265 MET D C 1
ATOM 2025 O O . MET D 1 265 ? 96.493 188.620 10.624 1.00 207.05 265 MET D O 1
ATOM 2030 N N . SER D 1 266 ? 98.224 187.671 11.776 1.00 199.82 266 SER D N 1
ATOM 2031 C CA . SER D 1 266 ? 97.515 186.485 12.289 1.00 201.93 266 SER D CA 1
ATOM 2032 C C . SER D 1 266 ? 96.331 186.849 13.187 1.00 203.47 266 SER D C 1
ATOM 2033 O O . SER D 1 266 ? 95.285 186.218 13.140 1.00 205.44 266 SER D O 1
ATOM 2036 N N . LEU D 1 267 ? 96.542 187.878 14.015 1.00 196.70 267 LEU D N 1
ATOM 2037 C CA . LEU D 1 267 ? 95.537 188.403 14.928 1.00 197.29 267 LEU D CA 1
ATOM 2038 C C . LEU D 1 267 ? 94.348 189.140 14.345 1.00 201.16 267 LEU D C 1
ATOM 2039 O O . LEU D 1 267 ? 93.215 188.784 14.670 1.00 203.05 267 LEU D O 1
ATOM 2044 N N . LEU D 1 268 ? 94.605 190.148 13.462 1.00 195.45 268 LEU D N 1
ATOM 2045 C CA . LEU D 1 268 ? 93.581 190.973 12.807 1.00 195.26 268 LEU D CA 1
ATOM 2046 C C . LEU D 1 268 ? 92.740 190.173 11.837 1.00 204.03 268 LEU D C 1
ATOM 2047 O O . LEU D 1 268 ? 91.566 190.499 11.638 1.00 205.07 268 LEU D O 1
ATOM 2052 N N . GLU D 1 269 ? 93.353 189.124 11.243 1.00 203.54 269 GLU D N 1
ATOM 2053 C CA . GLU D 1 269 ? 92.704 188.201 10.325 1.00 207.73 269 GLU D CA 1
ATOM 2054 C C . GLU D 1 269 ? 91.671 187.424 11.138 1.00 217.15 269 GLU D C 1
ATOM 2055 O O . GLU D 1 269 ? 90.511 187.404 10.744 1.00 220.03 269 GLU D O 1
ATOM 2061 N N . GLN D 1 270 ? 92.083 186.839 12.295 1.00 214.94 270 GLN D N 1
ATOM 2062 C CA . GLN D 1 270 ? 91.241 186.082 13.239 1.00 218.94 270 GLN D CA 1
ATOM 2063 C C . GLN D 1 270 ? 90.054 186.921 13.767 1.00 223.97 270 GLN D C 1
ATOM 2064 O O . GLN D 1 270 ? 88.932 186.412 13.909 1.00 226.70 270 GLN D O 1
ATOM 2070 N N . LEU D 1 271 ? 90.327 188.210 14.013 1.00 217.74 271 LEU D N 1
ATOM 2071 C CA . LEU D 1 271 ? 89.422 189.222 14.526 1.00 218.05 271 LEU D CA 1
ATOM 2072 C C . LEU D 1 271 ? 88.271 189.521 13.536 1.00 220.06 271 LEU D C 1
ATOM 2073 O O . LEU D 1 271 ? 87.110 189.132 13.741 1.00 220.41 271 LEU D O 1
ATOM 2078 N N . ARG D 1 272 ? 88.628 190.207 12.453 1.00 215.31 272 ARG D N 1
ATOM 2079 C CA . ARG D 1 272 ? 87.716 190.630 11.412 1.00 217.19 272 ARG D CA 1
ATOM 2080 C C . ARG D 1 272 ? 87.008 189.440 10.729 1.00 223.97 272 ARG D C 1
ATOM 2081 O O . ARG D 1 272 ? 85.968 189.636 10.099 1.00 226.91 272 ARG D O 1
ATOM 2089 N N . LYS D 1 273 ? 87.537 188.202 10.936 1.00 219.02 273 LYS D N 1
ATOM 2090 C CA . LYS D 1 273 ? 87.005 186.916 10.457 1.00 221.09 273 LYS D CA 1
ATOM 2091 C C . LYS D 1 273 ? 85.710 186.605 11.223 1.00 225.15 273 LYS D C 1
ATOM 2092 O O . LYS D 1 273 ? 84.841 185.879 10.711 1.00 226.22 273 LYS D O 1
ATOM 2098 N N . LEU D 1 274 ? 85.580 187.140 12.453 1.00 219.77 274 LEU D N 1
ATOM 2099 C CA . LEU D 1 274 ? 84.379 186.854 13.207 1.00 187.08 274 LEU D CA 1
ATOM 2100 C C . LEU D 1 274 ? 83.391 188.047 13.173 1.00 205.66 274 LEU D C 1
ATOM 2101 O O . LEU D 1 274 ? 82.325 187.962 12.519 1.00 166.27 274 LEU D O 1
ATOM 2106 N N . GLU E 1 209 ? 118.997 167.043 67.300 1.00 181.65 209 GLU E N 1
ATOM 2107 C CA . GLU E 1 209 ? 119.868 168.199 67.571 1.00 180.64 209 GLU E CA 1
ATOM 2108 C C . GLU E 1 209 ? 120.900 168.535 66.424 1.00 182.39 209 GLU E C 1
ATOM 2109 O O . GLU E 1 209 ? 121.941 169.198 66.630 1.00 180.32 209 GLU E O 1
ATOM 2115 N N . ARG E 1 210 ? 120.576 168.079 65.208 1.00 179.29 210 ARG E N 1
ATOM 2116 C CA . ARG E 1 210 ? 121.351 168.391 64.007 1.00 177.82 210 ARG E CA 1
ATOM 2117 C C . ARG E 1 210 ? 120.755 169.668 63.473 1.00 173.10 210 ARG E C 1
ATOM 2118 O O . ARG E 1 210 ? 121.526 170.555 63.142 1.00 170.04 210 ARG E O 1
ATOM 2126 N N . LEU E 1 211 ? 119.394 169.792 63.423 1.00 166.46 211 LEU E N 1
ATOM 2127 C CA . LEU E 1 211 ? 118.775 171.021 62.955 1.00 161.43 211 LEU E CA 1
ATOM 2128 C C . LEU E 1 211 ? 118.360 171.896 64.132 1.00 166.74 211 LEU E C 1
ATOM 2129 O O . LEU E 1 211 ? 117.200 172.239 64.317 1.00 164.75 211 LEU E O 1
ATOM 2134 N N . LEU E 1 212 ? 119.349 172.214 64.945 1.00 166.71 212 LEU E N 1
ATOM 2135 C CA . LEU E 1 212 ? 119.463 173.223 65.982 1.00 166.05 212 LEU E CA 1
ATOM 2136 C C . LEU E 1 212 ? 120.817 173.743 65.542 1.00 172.55 212 LEU E C 1
ATOM 2137 O O . LEU E 1 212 ? 120.862 174.827 64.994 1.00 168.61 212 LEU E O 1
ATOM 2142 N N . LYS E 1 213 ? 121.904 172.915 65.683 1.00 174.80 213 LYS E N 1
ATOM 2143 C CA . LYS E 1 213 ? 123.276 173.297 65.347 1.00 174.97 213 LYS E CA 1
ATOM 2144 C C . LYS E 1 213 ? 123.424 173.791 63.914 1.00 173.97 213 LYS E C 1
ATOM 2145 O O . LYS E 1 213 ? 124.198 174.720 63.717 1.00 171.26 213 LYS E O 1
ATOM 2151 N N . LYS E 1 214 ? 122.662 173.244 62.936 1.00 169.30 214 LYS E N 1
ATOM 2152 C CA . LYS E 1 214 ? 122.710 173.766 61.566 1.00 166.38 214 LYS E CA 1
ATOM 2153 C C . LYS E 1 214 ? 121.941 175.082 61.527 1.00 164.17 214 LYS E C 1
ATOM 2154 O O . LYS E 1 214 ? 122.434 176.039 60.915 1.00 162.98 214 LYS E O 1
ATOM 2160 N N . VAL E 1 215 ? 120.752 175.148 62.169 1.00 156.70 215 VAL E N 1
ATOM 2161 C CA . VAL E 1 215 ? 120.005 176.398 62.094 1.00 151.73 215 VAL E CA 1
ATOM 2162 C C . VAL E 1 215 ? 120.749 177.635 62.729 1.00 154.83 215 VAL E C 1
ATOM 2163 O O . VAL E 1 215 ? 121.116 178.536 61.974 1.00 152.14 215 VAL E O 1
ATOM 2167 N N . ARG E 1 216 ? 121.164 177.565 64.022 1.00 153.47 216 ARG E N 1
ATOM 2168 C CA . ARG E 1 216 ? 122.003 178.567 64.743 1.00 152.81 216 ARG E CA 1
ATOM 2169 C C . ARG E 1 216 ? 123.493 178.778 64.190 1.00 151.01 216 ARG E C 1
ATOM 2170 O O . ARG E 1 216 ? 124.161 179.767 64.448 1.00 148.66 216 ARG E O 1
ATOM 2178 N N . ARG E 1 217 ? 123.877 177.891 63.271 1.00 145.43 217 ARG E N 1
ATOM 2179 C CA . ARG E 1 217 ? 125.114 178.040 62.532 1.00 144.01 217 ARG E CA 1
ATOM 2180 C C . ARG E 1 217 ? 124.726 179.008 61.396 1.00 143.27 217 ARG E C 1
ATOM 2181 O O . ARG E 1 217 ? 125.402 180.023 61.251 1.00 142.56 217 ARG E O 1
ATOM 2189 N N . LYS E 1 218 ? 123.659 178.704 60.602 1.00 136.81 218 LYS E N 1
ATOM 2190 C CA . LYS E 1 218 ? 123.158 179.497 59.449 1.00 133.15 218 LYS E CA 1
ATOM 2191 C C . LYS E 1 218 ? 122.842 180.968 59.819 1.00 134.58 218 LYS E C 1
ATOM 2192 O O . LYS E 1 218 ? 123.006 181.845 58.969 1.00 134.39 218 LYS E O 1
ATOM 2198 N N . ILE E 1 219 ? 122.397 181.225 61.083 1.00 128.12 219 ILE E N 1
ATOM 2199 C CA . ILE E 1 219 ? 122.040 182.546 61.625 1.00 124.19 219 ILE E CA 1
ATOM 2200 C C . ILE E 1 219 ? 123.281 183.333 61.962 1.00 129.35 219 ILE E C 1
ATOM 2201 O O . ILE E 1 219 ? 123.387 184.505 61.597 1.00 124.59 219 ILE E O 1
ATOM 2206 N N . ARG E 1 220 ? 124.205 182.664 62.686 1.00 134.11 220 ARG E N 1
ATOM 2207 C CA . ARG E 1 220 ? 125.510 183.137 63.181 1.00 138.17 220 ARG E CA 1
ATOM 2208 C C . ARG E 1 220 ? 126.279 183.795 62.056 1.00 143.61 220 ARG E C 1
ATOM 2209 O O . ARG E 1 220 ? 126.900 184.843 62.252 1.00 142.44 220 ARG E O 1
ATOM 2217 N N . ASN E 1 221 ? 126.223 183.168 60.881 1.00 142.31 221 ASN E N 1
ATOM 2218 C CA . ASN E 1 221 ? 126.891 183.635 59.678 1.00 142.21 221 ASN E CA 1
ATOM 2219 C C . ASN E 1 221 ? 126.224 184.882 59.114 1.00 141.77 221 ASN E C 1
ATOM 2220 O O . ASN E 1 221 ? 126.927 185.821 58.753 1.00 140.11 221 ASN E O 1
ATOM 2225 N N . LYS E 1 222 ? 124.876 184.907 59.075 1.00 135.65 222 LYS E N 1
ATOM 2226 C CA . LYS E 1 222 ? 124.188 186.067 58.558 1.00 132.79 222 LYS E CA 1
ATOM 2227 C C . LYS E 1 222 ? 124.408 187.394 59.223 1.00 135.42 222 LYS E C 1
ATOM 2228 O O . LYS E 1 222 ? 124.681 188.383 58.540 1.00 134.67 222 LYS E O 1
ATOM 2234 N N . GLN E 1 223 ? 124.318 187.421 60.547 1.00 133.66 223 GLN E N 1
ATOM 2235 C CA . GLN E 1 223 ? 124.550 188.659 61.282 1.00 134.88 223 GLN E CA 1
ATOM 2236 C C . GLN E 1 223 ? 126.045 188.980 61.373 1.00 140.46 223 GLN E C 1
ATOM 2237 O O . GLN E 1 223 ? 126.399 190.110 61.725 1.00 140.61 223 GLN E O 1
ATOM 2243 N N . SER E 1 224 ? 126.916 188.006 61.010 1.00 137.31 224 SER E N 1
ATOM 2244 C CA . SER E 1 224 ? 128.363 188.216 60.968 1.00 136.98 224 SER E CA 1
ATOM 2245 C C . SER E 1 224 ? 128.687 188.846 59.626 1.00 132.45 224 SER E C 1
ATOM 2246 O O . SER E 1 224 ? 129.571 189.697 59.539 1.00 132.11 224 SER E O 1
ATOM 2249 N N . ALA E 1 225 ? 127.939 188.450 58.596 1.00 122.01 225 ALA E N 1
ATOM 2250 C CA . ALA E 1 225 ? 128.077 188.984 57.268 1.00 118.86 225 ALA E CA 1
ATOM 2251 C C . ALA E 1 225 ? 127.531 190.389 57.216 1.00 116.54 225 ALA E C 1
ATOM 2252 O O . ALA E 1 225 ? 128.160 191.210 56.571 1.00 115.59 225 ALA E O 1
ATOM 2254 N N . GLN E 1 226 ? 126.396 190.692 57.900 1.00 110.80 226 GLN E N 1
ATOM 2255 C CA . GLN E 1 226 ? 125.832 192.046 57.927 1.00 110.10 226 GLN E CA 1
ATOM 2256 C C . GLN E 1 226 ? 126.891 193.021 58.435 1.00 116.81 226 GLN E C 1
ATOM 2257 O O . GLN E 1 226 ? 127.125 194.070 57.820 1.00 116.02 226 GLN E O 1
ATOM 2263 N N . ASP E 1 227 ? 127.566 192.653 59.524 1.00 117.09 227 ASP E N 1
ATOM 2264 C CA . ASP E 1 227 ? 128.554 193.544 60.116 1.00 118.73 227 ASP E CA 1
ATOM 2265 C C . ASP E 1 227 ? 129.703 193.786 59.157 1.00 120.08 227 ASP E C 1
ATOM 2266 O O . ASP E 1 227 ? 129.923 194.921 58.757 1.00 117.16 227 ASP E O 1
ATOM 2271 N N . SER E 1 228 ? 130.311 192.729 58.670 1.00 118.61 228 SER E N 1
ATOM 2272 C CA . SER E 1 228 ? 131.373 192.829 57.686 1.00 120.05 228 SER E CA 1
ATOM 2273 C C . SER E 1 228 ? 131.087 193.926 56.659 1.00 121.98 228 SER E C 1
ATOM 2274 O O . SER E 1 228 ? 131.904 194.831 56.535 1.00 124.35 228 SER E O 1
ATOM 2277 N N . ARG E 1 229 ? 129.902 193.913 56.016 1.00 113.80 229 ARG E N 1
ATOM 2278 C CA . ARG E 1 229 ? 129.500 194.915 55.020 1.00 111.90 229 ARG E CA 1
ATOM 2279 C C . ARG E 1 229 ? 129.221 196.315 55.618 1.00 108.60 229 ARG E C 1
ATOM 2280 O O . ARG E 1 229 ? 129.625 197.314 55.009 1.00 107.93 229 ARG E O 1
ATOM 2288 N N . ARG E 1 230 ? 128.561 196.385 56.805 1.00 100.59 230 ARG E N 1
ATOM 2289 C CA . ARG E 1 230 ? 128.275 197.638 57.525 1.00 99.51 230 ARG E CA 1
ATOM 2290 C C . ARG E 1 230 ? 129.655 198.384 57.877 1.00 95.57 230 ARG E C 1
ATOM 2291 O O . ARG E 1 230 ? 129.778 199.640 57.843 1.00 94.63 230 ARG E O 1
ATOM 2299 N N . ARG E 1 231 ? 130.688 197.533 58.123 1.00 84.90 231 ARG E N 1
ATOM 2300 C CA . ARG E 1 231 ? 132.071 197.828 58.479 1.00 81.06 231 ARG E CA 1
ATOM 2301 C C . ARG E 1 231 ? 132.942 198.084 57.305 1.00 81.28 231 ARG E C 1
ATOM 2302 O O . ARG E 1 231 ? 133.938 198.738 57.465 1.00 82.35 231 ARG E O 1
ATOM 2310 N N . LYS E 1 232 ? 132.629 197.545 56.140 1.00 75.81 232 LYS E N 1
ATOM 2311 C CA . LYS E 1 232 ? 133.428 197.802 54.947 1.00 76.45 232 LYS E CA 1
ATOM 2312 C C . LYS E 1 232 ? 133.260 199.254 54.600 1.00 81.92 232 LYS E C 1
ATOM 2313 O O . LYS E 1 232 ? 134.245 199.942 54.352 1.00 80.87 232 LYS E O 1
ATOM 2319 N N . LYS E 1 233 ? 131.994 199.725 54.640 1.00 80.99 233 LYS E N 1
ATOM 2320 C CA . LYS E 1 233 ? 131.591 201.094 54.317 1.00 82.95 233 LYS E CA 1
ATOM 2321 C C . LYS E 1 233 ? 132.374 202.122 55.109 1.00 85.12 233 LYS E C 1
ATOM 2322 O O . LYS E 1 233 ? 132.739 203.186 54.599 1.00 83.93 233 LYS E O 1
ATOM 2328 N N . ILE E 1 234 ? 132.718 201.732 56.339 1.00 80.71 234 ILE E N 1
ATOM 2329 C CA . ILE E 1 234 ? 133.536 202.553 57.220 1.00 80.61 234 ILE E CA 1
ATOM 2330 C C . ILE E 1 234 ? 134.975 202.551 56.646 1.00 81.34 234 ILE E C 1
ATOM 2331 O O . ILE E 1 234 ? 135.555 203.608 56.418 1.00 81.04 234 ILE E O 1
ATOM 2336 N N . TYR E 1 235 ? 135.503 201.377 56.337 1.00 76.74 235 TYR E N 1
ATOM 2337 C CA . TYR E 1 235 ? 136.843 201.217 55.776 1.00 76.73 235 TYR E CA 1
ATOM 2338 C C . TYR E 1 235 ? 137.025 201.973 54.505 1.00 85.11 235 TYR E C 1
ATOM 2339 O O . TYR E 1 235 ? 138.074 202.599 54.340 1.00 86.12 235 TYR E O 1
ATOM 2348 N N . VAL E 1 236 ? 136.035 201.892 53.585 1.00 82.46 236 VAL E N 1
ATOM 2349 C CA . VAL E 1 236 ? 136.128 202.592 52.309 1.00 83.29 236 VAL E CA 1
ATOM 2350 C C . VAL E 1 236 ? 136.246 204.047 52.577 1.00 85.76 236 VAL E C 1
ATOM 2351 O O . VAL E 1 236 ? 137.215 204.653 52.156 1.00 84.49 236 VAL E O 1
ATOM 2355 N N . ASP E 1 237 ? 135.344 204.565 53.429 1.00 84.31 237 ASP E N 1
ATOM 2356 C CA . ASP E 1 237 ? 135.276 205.958 53.867 1.00 86.56 237 ASP E CA 1
ATOM 2357 C C . ASP E 1 237 ? 136.539 206.372 54.491 1.00 84.84 237 ASP E C 1
ATOM 2358 O O . ASP E 1 237 ? 136.837 207.558 54.532 1.00 83.85 237 ASP E O 1
ATOM 2363 N N . GLY E 1 238 ? 137.267 205.374 54.965 1.00 79.61 238 GLY E N 1
ATOM 2364 C CA . GLY E 1 238 ? 138.558 205.543 55.594 1.00 79.89 238 GLY E CA 1
ATOM 2365 C C . GLY E 1 238 ? 139.628 205.814 54.563 1.00 84.92 238 GLY E C 1
ATOM 2366 O O . GLY E 1 238 ? 140.415 206.767 54.697 1.00 86.63 238 GLY E O 1
ATOM 2367 N N . LEU E 1 239 ? 139.663 204.971 53.524 1.00 79.24 239 LEU E N 1
ATOM 2368 C CA . LEU E 1 239 ? 140.631 205.151 52.461 1.00 79.78 239 LEU E CA 1
ATOM 2369 C C . LEU E 1 239 ? 140.332 206.440 51.743 1.00 86.01 239 LEU E C 1
ATOM 2370 O O . LEU E 1 239 ? 141.237 207.243 51.600 1.00 86.92 239 LEU E O 1
ATOM 2375 N N . GLU E 1 240 ? 139.047 206.692 51.427 1.00 84.56 240 GLU E N 1
ATOM 2376 C CA . GLU E 1 240 ? 138.578 207.906 50.777 1.00 88.84 240 GLU E CA 1
ATOM 2377 C C . GLU E 1 240 ? 139.190 209.116 51.455 1.00 97.70 240 GLU E C 1
ATOM 2378 O O . GLU E 1 240 ? 139.719 209.993 50.774 1.00 100.56 240 GLU E O 1
ATOM 2384 N N . ASN E 1 241 ? 139.208 209.109 52.792 1.00 95.30 241 ASN E N 1
ATOM 2385 C CA . ASN E 1 241 ? 139.730 210.219 53.574 1.00 97.24 241 ASN E CA 1
ATOM 2386 C C . ASN E 1 241 ? 141.248 210.205 53.665 1.00 96.16 241 ASN E C 1
ATOM 2387 O O . ASN E 1 241 ? 141.809 211.301 53.719 1.00 96.73 241 ASN E O 1
ATOM 2392 N N . ARG E 1 242 ? 141.926 209.018 53.635 1.00 88.23 242 ARG E N 1
ATOM 2393 C CA . ARG E 1 242 ? 143.393 209.051 53.646 1.00 87.11 242 ARG E CA 1
ATOM 2394 C C . ARG E 1 242 ? 143.831 209.567 52.319 1.00 93.73 242 ARG E C 1
ATOM 2395 O O . ARG E 1 242 ? 144.501 210.597 52.279 1.00 95.08 242 ARG E O 1
ATOM 2403 N N . VAL E 1 243 ? 143.370 208.915 51.224 1.00 90.93 243 VAL E N 1
ATOM 2404 C CA . VAL E 1 243 ? 143.609 209.333 49.829 1.00 92.60 243 VAL E CA 1
ATOM 2405 C C . VAL E 1 243 ? 143.418 210.841 49.793 1.00 102.22 243 VAL E C 1
ATOM 2406 O O . VAL E 1 243 ? 144.327 211.534 49.362 1.00 103.25 243 VAL E O 1
ATOM 2410 N N . ALA E 1 244 ? 142.334 211.347 50.417 1.00 101.86 244 ALA E N 1
ATOM 2411 C CA . ALA E 1 244 ? 141.996 212.762 50.466 1.00 105.71 244 ALA E CA 1
ATOM 2412 C C . ALA E 1 244 ? 143.110 213.666 50.962 1.00 107.19 244 ALA E C 1
ATOM 2413 O O . ALA E 1 244 ? 143.622 214.499 50.182 1.00 107.92 244 ALA E O 1
ATOM 2415 N N . ALA E 1 245 ? 143.455 213.511 52.263 1.00 99.79 245 ALA E N 1
ATOM 2416 C CA . ALA E 1 245 ? 144.451 214.353 52.857 1.00 99.79 245 ALA E CA 1
ATOM 2417 C C . ALA E 1 245 ? 145.834 213.973 52.468 1.00 105.04 245 ALA E C 1
ATOM 2418 O O . ALA E 1 245 ? 146.526 214.865 52.023 1.00 106.77 245 ALA E O 1
ATOM 2420 N N . CYS E 1 246 ? 146.235 212.679 52.510 1.00 102.16 246 CYS E N 1
ATOM 2421 C CA . CYS E 1 246 ? 147.585 212.332 52.075 1.00 104.29 246 CYS E CA 1
ATOM 2422 C C . CYS E 1 246 ? 147.910 213.010 50.727 1.00 111.49 246 CYS E C 1
ATOM 2423 O O . CYS E 1 246 ? 149.019 213.524 50.537 1.00 111.31 246 CYS E O 1
ATOM 2426 N N . THR E 1 247 ? 146.886 213.181 49.880 1.00 111.34 247 THR E N 1
ATOM 2427 C CA . THR E 1 247 ? 147.027 213.879 48.617 1.00 115.86 247 THR E CA 1
ATOM 2428 C C . THR E 1 247 ? 147.190 215.381 48.873 1.00 124.08 247 THR E C 1
ATOM 2429 O O . THR E 1 247 ? 148.258 215.923 48.606 1.00 124.73 247 THR E O 1
ATOM 2433 N N . ALA E 1 248 ? 146.172 216.038 49.447 1.00 123.50 248 ALA E N 1
ATOM 2434 C CA . ALA E 1 248 ? 146.249 217.475 49.707 1.00 127.59 248 ALA E CA 1
ATOM 2435 C C . ALA E 1 248 ? 147.521 217.896 50.477 1.00 134.37 248 ALA E C 1
ATOM 2436 O O . ALA E 1 248 ? 147.998 219.010 50.275 1.00 136.94 248 ALA E O 1
ATOM 2438 N N . GLN E 1 249 ? 148.094 216.976 51.304 1.00 129.61 249 GLN E N 1
ATOM 2439 C CA . GLN E 1 249 ? 149.327 217.112 52.094 1.00 128.37 249 GLN E CA 1
ATOM 2440 C C . GLN E 1 249 ? 150.515 217.008 51.115 1.00 131.94 249 GLN E C 1
ATOM 2441 O O . GLN E 1 249 ? 151.330 217.921 51.064 1.00 132.85 249 GLN E O 1
ATOM 2447 N N . ASN E 1 250 ? 150.566 215.952 50.297 1.00 128.06 250 ASN E N 1
ATOM 2448 C CA . ASN E 1 250 ? 151.585 215.758 49.294 1.00 130.71 250 ASN E CA 1
ATOM 2449 C C . ASN E 1 250 ? 151.764 217.065 48.510 1.00 146.03 250 ASN E C 1
ATOM 2450 O O . ASN E 1 250 ? 152.883 217.487 48.228 1.00 147.32 250 ASN E O 1
ATOM 2455 N N . HIS E 1 251 ? 150.647 217.728 48.206 1.00 150.03 251 HIS E N 1
ATOM 2456 C CA . HIS E 1 251 ? 150.633 218.975 47.481 1.00 156.32 251 HIS E CA 1
ATOM 2457 C C . HIS E 1 251 ? 151.371 220.067 48.244 1.00 152.41 251 HIS E C 1
ATOM 2458 O O . HIS E 1 251 ? 152.312 220.624 47.690 1.00 151.82 251 HIS E O 1
ATOM 2465 N N . GLU E 1 252 ? 150.955 220.366 49.506 1.00 144.30 252 GLU E N 1
ATOM 2466 C CA . GLU E 1 252 ? 151.577 221.402 50.334 1.00 143.93 252 GLU E CA 1
ATOM 2467 C C . GLU E 1 252 ? 153.036 221.098 50.598 1.00 146.40 252 GLU E C 1
ATOM 2468 O O . GLU E 1 252 ? 153.844 222.021 50.724 1.00 148.01 252 GLU E O 1
ATOM 2474 N N . LEU E 1 253 ? 153.375 219.797 50.612 1.00 140.25 253 LEU E N 1
ATOM 2475 C CA . LEU E 1 253 ? 154.730 219.274 50.793 1.00 138.06 253 LEU E CA 1
ATOM 2476 C C . LEU E 1 253 ? 155.587 219.723 49.612 1.00 145.11 253 LEU E C 1
ATOM 2477 O O . LEU E 1 253 ? 156.714 220.161 49.817 1.00 145.05 253 LEU E O 1
ATOM 2482 N N . GLN E 1 254 ? 155.020 219.677 48.391 1.00 143.21 254 GLN E N 1
ATOM 2483 C CA . GLN E 1 254 ? 155.689 220.097 47.172 1.00 145.52 254 GLN E CA 1
ATOM 2484 C C . GLN E 1 254 ? 155.958 221.613 47.187 1.00 151.96 254 GLN E C 1
ATOM 2485 O O . GLN E 1 254 ? 157.052 222.036 46.806 1.00 151.05 254 GLN E O 1
ATOM 2491 N N . LYS E 1 255 ? 154.976 222.416 47.667 1.00 151.97 255 LYS E N 1
ATOM 2492 C CA . LYS E 1 255 ? 155.069 223.882 47.780 1.00 156.40 255 LYS E CA 1
ATOM 2493 C C . LYS E 1 255 ? 156.219 224.255 48.683 1.00 160.03 255 LYS E C 1
ATOM 2494 O O . LYS E 1 255 ? 156.867 225.269 48.438 1.00 161.55 255 LYS E O 1
ATOM 2500 N N . LYS E 1 256 ? 156.483 223.413 49.712 1.00 154.47 256 LYS E N 1
ATOM 2501 C CA . LYS E 1 256 ? 157.600 223.568 50.640 1.00 152.98 256 LYS E CA 1
ATOM 2502 C C . LYS E 1 256 ? 158.918 223.273 49.921 1.00 158.32 256 LYS E C 1
ATOM 2503 O O . LYS E 1 256 ? 159.885 223.988 50.147 1.00 159.14 256 LYS E O 1
ATOM 2509 N N . VAL E 1 257 ? 158.964 222.261 49.033 1.00 154.41 257 VAL E N 1
ATOM 2510 C CA . VAL E 1 257 ? 160.200 221.998 48.299 1.00 154.51 257 VAL E CA 1
ATOM 2511 C C . VAL E 1 257 ? 160.412 223.146 47.342 1.00 161.52 257 VAL E C 1
ATOM 2512 O O . VAL E 1 257 ? 161.543 223.598 47.203 1.00 160.94 257 VAL E O 1
ATOM 2516 N N . GLN E 1 258 ? 159.307 223.666 46.757 1.00 162.27 258 GLN E N 1
ATOM 2517 C CA . GLN E 1 258 ? 159.292 224.791 45.821 1.00 168.44 258 GLN E CA 1
ATOM 2518 C C . GLN E 1 258 ? 159.969 226.024 46.406 1.00 173.78 258 GLN E C 1
ATOM 2519 O O . GLN E 1 258 ? 161.024 226.428 45.896 1.00 175.73 258 GLN E O 1
ATOM 2525 N N . LEU E 1 259 ? 159.392 226.589 47.491 1.00 168.22 259 LEU E N 1
ATOM 2526 C CA . LEU E 1 259 ? 159.951 227.757 48.159 1.00 168.88 259 LEU E CA 1
ATOM 2527 C C . LEU E 1 259 ? 161.386 227.495 48.644 1.00 169.55 259 LEU E C 1
ATOM 2528 O O . LEU E 1 259 ? 162.153 228.444 48.731 1.00 171.12 259 LEU E O 1
ATOM 2533 N N . LEU E 1 260 ? 161.753 226.210 48.923 1.00 161.76 260 LEU E N 1
ATOM 2534 C CA . LEU E 1 260 ? 163.088 225.803 49.379 1.00 159.06 260 LEU E CA 1
ATOM 2535 C C . LEU E 1 260 ? 164.113 225.754 48.273 1.00 165.87 260 LEU E C 1
ATOM 2536 O O . LEU E 1 260 ? 165.282 226.041 48.543 1.00 166.66 260 LEU E O 1
ATOM 2541 N N . GLN E 1 261 ? 163.693 225.366 47.043 1.00 163.33 261 GLN E N 1
ATOM 2542 C CA . GLN E 1 261 ? 164.545 225.315 45.844 1.00 165.12 261 GLN E CA 1
ATOM 2543 C C . GLN E 1 261 ? 164.943 226.756 45.444 1.00 173.00 261 GLN E C 1
ATOM 2544 O O . GLN E 1 261 ? 166.091 227.006 45.041 1.00 173.68 261 GLN E O 1
ATOM 2550 N N . LYS E 1 262 ? 163.955 227.690 45.564 1.00 171.51 262 LYS E N 1
ATOM 2551 C CA . LYS E 1 262 ? 164.023 229.134 45.299 1.00 175.75 262 LYS E CA 1
ATOM 2552 C C . LYS E 1 262 ? 164.875 229.879 46.349 1.00 180.39 262 LYS E C 1
ATOM 2553 O O . LYS E 1 262 ? 165.471 230.901 46.026 1.00 183.90 262 LYS E O 1
ATOM 2559 N N . GLN E 1 263 ? 164.914 229.378 47.601 1.00 173.16 263 GLN E N 1
ATOM 2560 C CA . GLN E 1 263 ? 165.728 229.916 48.679 1.00 172.26 263 GLN E CA 1
ATOM 2561 C C . GLN E 1 263 ? 167.183 229.603 48.355 1.00 180.79 263 GLN E C 1
ATOM 2562 O O . GLN E 1 263 ? 168.009 230.514 48.352 1.00 183.22 263 GLN E O 1
ATOM 2568 N N . ASN E 1 264 ? 167.477 228.333 47.997 1.00 178.49 264 ASN E N 1
ATOM 2569 C CA . ASN E 1 264 ? 168.814 227.849 47.629 1.00 179.05 264 ASN E CA 1
ATOM 2570 C C . ASN E 1 264 ? 169.163 228.558 46.320 1.00 188.18 264 ASN E C 1
ATOM 2571 O O . ASN E 1 264 ? 170.335 228.888 46.100 1.00 188.39 264 ASN E O 1
ATOM 2576 N N . MET E 1 265 ? 168.155 228.819 45.478 1.00 189.55 265 MET E N 1
ATOM 2577 C CA . MET E 1 265 ? 168.332 229.645 44.272 1.00 195.94 265 MET E CA 1
ATOM 2578 C C . MET E 1 265 ? 169.091 231.033 44.477 1.00 201.30 265 MET E C 1
ATOM 2579 O O . MET E 1 265 ? 170.258 231.220 44.123 1.00 201.59 265 MET E O 1
ATOM 2584 N N . SER E 1 266 ? 168.388 231.912 45.231 1.00 199.44 266 SER E N 1
ATOM 2585 C CA . SER E 1 266 ? 168.902 233.186 45.748 1.00 202.70 266 SER E CA 1
ATOM 2586 C C . SER E 1 266 ? 170.014 233.268 46.786 1.00 203.61 266 SER E C 1
ATOM 2587 O O . SER E 1 266 ? 170.634 234.315 46.918 1.00 206.03 266 SER E O 1
ATOM 2590 N N . LEU E 1 267 ? 170.251 232.179 47.530 1.00 194.55 267 LEU E N 1
ATOM 2591 C CA . LEU E 1 267 ? 171.299 232.108 48.532 1.00 191.30 267 LEU E CA 1
ATOM 2592 C C . LEU E 1 267 ? 172.596 231.816 47.782 1.00 197.69 267 LEU E C 1
ATOM 2593 O O . LEU E 1 267 ? 173.594 232.498 48.020 1.00 198.60 267 LEU E O 1
ATOM 2598 N N . LEU E 1 268 ? 172.570 230.835 46.850 1.00 194.85 268 LEU E N 1
ATOM 2599 C CA . LEU E 1 268 ? 173.729 230.466 46.023 1.00 195.45 268 LEU E CA 1
ATOM 2600 C C . LEU E 1 268 ? 174.269 231.657 45.185 1.00 201.85 268 LEU E C 1
ATOM 2601 O O . LEU E 1 268 ? 175.481 231.875 45.084 1.00 201.84 268 LEU E O 1
ATOM 2606 N N . GLU E 1 269 ? 173.327 232.425 44.610 1.00 200.49 269 GLU E N 1
ATOM 2607 C CA . GLU E 1 269 ? 173.597 233.651 43.872 1.00 204.53 269 GLU E CA 1
ATOM 2608 C C . GLU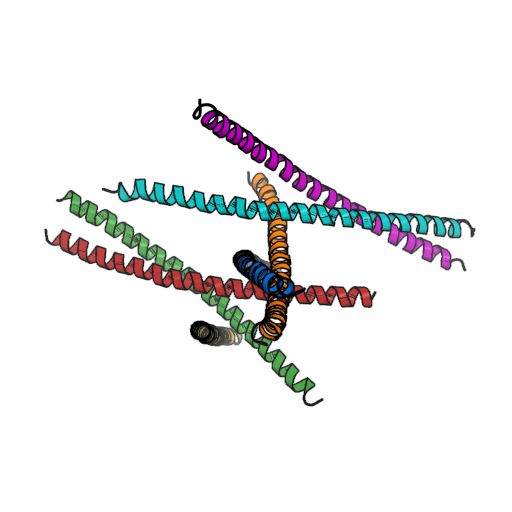 E 1 269 ? 174.255 234.758 44.701 1.00 206.59 269 GLU E C 1
ATOM 2609 O O . GLU E 1 269 ? 175.266 235.290 44.267 1.00 206.24 269 GLU E O 1
ATOM 2615 N N . GLN E 1 270 ? 173.713 235.048 45.914 1.00 200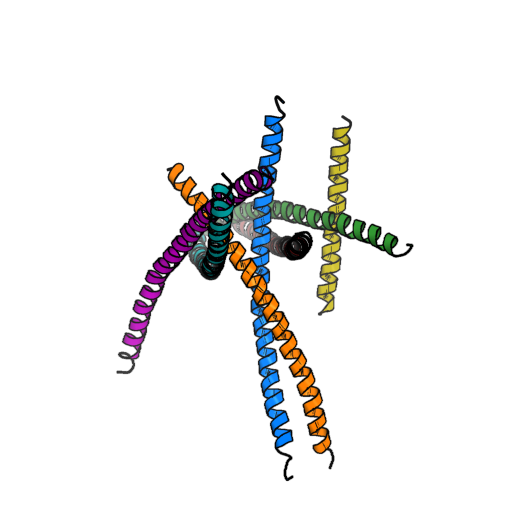.89 270 GLN E N 1
ATOM 2616 C CA . GLN E 1 270 ? 174.217 236.047 46.870 1.00 200.71 270 GLN E CA 1
ATOM 2617 C C . GLN E 1 270 ? 175.653 235.751 47.286 1.00 200.92 270 GLN E C 1
ATOM 2618 O O . GLN E 1 270 ? 176.459 236.677 47.429 1.00 202.36 270 GLN E O 1
ATOM 2624 N N . LEU E 1 271 ? 175.958 234.444 47.463 1.00 192.10 271 LEU E N 1
ATOM 2625 C CA . LEU E 1 271 ? 177.237 233.868 47.868 1.00 188.51 271 LEU E CA 1
ATOM 2626 C C . LEU E 1 271 ? 178.322 234.132 46.822 1.00 197.84 271 LEU E C 1
ATOM 2627 O O . LEU E 1 271 ? 179.219 234.957 47.041 1.00 197.19 271 LEU E O 1
ATOM 2632 N N . ARG E 1 272 ? 178.224 233.422 45.683 1.00 197.81 272 ARG E N 1
ATOM 2633 C CA . ARG E 1 272 ? 179.141 233.489 44.548 1.00 198.45 272 ARG E CA 1
ATOM 2634 C C . ARG E 1 272 ? 179.290 234.932 43.993 1.00 203.27 272 ARG E C 1
ATOM 2635 O O . ARG E 1 272 ? 180.297 235.237 43.337 1.00 203.27 272 ARG E O 1
ATOM 2643 N N . LYS E 1 273 ? 178.307 235.822 44.327 1.00 202.00 273 LYS E N 1
ATOM 2644 C CA . LYS E 1 273 ? 178.239 237.244 43.977 1.00 204.60 273 LYS E CA 1
ATOM 2645 C C . LYS E 1 273 ? 179.309 238.002 44.753 1.00 203.80 273 LYS E C 1
ATOM 2646 O O . LYS E 1 273 ? 179.787 239.038 44.287 1.00 206.41 273 LYS E O 1
ATOM 2652 N N . LEU E 1 274 ? 179.667 237.508 45.941 1.00 195.65 274 LEU E N 1
ATOM 2653 C CA . LEU E 1 274 ? 180.695 238.161 46.731 1.00 193.69 274 LEU E CA 1
ATOM 2654 C C . LEU E 1 274 ? 181.983 237.312 46.675 1.00 193.68 274 LEU E C 1
ATOM 2655 O O . LEU E 1 274 ? 182.269 236.544 47.599 1.00 190.67 274 LEU E O 1
ATOM 2660 N N . GLN E 1 275 ? 182.704 237.397 45.523 1.00 192.55 275 GLN E N 1
ATOM 2661 C CA . GLN E 1 275 ? 183.932 236.636 45.202 1.00 209.67 275 GLN E CA 1
ATOM 2662 C C . GLN E 1 275 ? 184.734 237.275 44.064 1.00 212.95 275 GLN E C 1
ATOM 2663 O O . GLN E 1 275 ? 184.610 238.466 43.781 1.00 182.12 275 GLN E O 1
ATOM 2669 N N . THR F 1 205 ? 94.505 189.841 29.916 1.00 186.14 205 THR F N 1
ATOM 2670 C CA . THR F 1 205 ? 93.854 191.143 29.640 1.00 193.67 205 THR F CA 1
ATOM 2671 C C . THR F 1 205 ? 94.852 192.285 29.410 1.00 197.39 205 THR F C 1
ATOM 2672 O O . THR F 1 205 ? 94.650 193.132 28.531 1.00 197.73 205 THR F O 1
ATOM 2676 N N . LYS F 1 206 ? 95.928 192.278 30.230 1.00 190.87 206 LYS F N 1
ATOM 2677 C CA . LYS F 1 206 ? 97.102 193.157 30.358 1.00 190.00 206 LYS F CA 1
ATOM 2678 C C . LYS F 1 206 ? 97.720 192.895 31.754 1.00 192.42 206 LYS F C 1
ATOM 2679 O O . LYS F 1 206 ? 98.218 193.806 32.423 1.00 191.81 206 LYS F O 1
ATOM 2685 N N . ALA F 1 207 ? 97.631 191.622 32.203 1.00 188.24 207 ALA F N 1
ATOM 2686 C CA . ALA F 1 207 ? 98.241 191.069 33.432 1.00 183.62 207 ALA F CA 1
ATOM 2687 C C . ALA F 1 207 ? 99.693 190.864 33.021 1.00 182.77 207 ALA F C 1
ATOM 2688 O O . ALA F 1 207 ? 100.624 191.080 33.788 1.00 177.72 207 ALA F O 1
ATOM 2690 N N . GLU F 1 208 ? 99.812 190.472 31.736 1.00 180.76 208 GLU F N 1
ATOM 2691 C CA . GLU F 1 208 ? 100.901 190.219 30.807 1.00 177.60 208 GLU F CA 1
ATOM 2692 C C . GLU F 1 208 ? 101.852 191.439 30.738 1.00 179.33 208 GLU F C 1
ATOM 2693 O O . GLU F 1 208 ? 103.044 191.268 30.505 1.00 174.39 208 GLU F O 1
ATOM 2699 N N . GLU F 1 209 ? 101.335 192.656 30.976 1.00 180.32 209 GLU F N 1
ATOM 2700 C CA . GLU F 1 209 ? 102.173 193.843 31.097 1.00 181.05 209 GLU F CA 1
ATOM 2701 C C . GLU F 1 209 ? 102.625 194.008 32.561 1.00 180.35 209 GLU F C 1
ATOM 2702 O O . GLU F 1 209 ? 103.809 194.239 32.784 1.00 176.85 209 GLU F O 1
ATOM 2708 N N . ARG F 1 210 ? 101.673 193.970 33.539 1.00 176.95 210 ARG F N 1
ATOM 2709 C CA . ARG F 1 210 ? 101.920 194.199 34.974 1.00 173.99 210 ARG F CA 1
ATOM 2710 C C . ARG F 1 210 ? 102.953 193.275 35.659 1.00 167.16 210 ARG F C 1
ATOM 2711 O O . ARG F 1 210 ? 104.004 193.757 36.103 1.00 164.60 210 ARG F O 1
ATOM 2719 N N . LEU F 1 211 ? 102.664 191.962 35.694 1.00 157.25 211 LEU F N 1
ATOM 2720 C CA . LEU F 1 211 ? 103.511 190.920 36.270 1.00 149.87 211 LEU F CA 1
ATOM 2721 C C . LEU F 1 211 ? 104.920 190.821 35.657 1.00 145.43 211 LEU F C 1
ATOM 2722 O O . LEU F 1 211 ? 105.917 190.906 36.366 1.00 141.13 211 LEU F O 1
ATOM 2727 N N . LEU F 1 212 ? 104.960 190.736 34.319 1.00 140.46 212 LEU F N 1
ATOM 2728 C CA . LEU F 1 212 ? 106.125 190.603 33.491 1.00 136.54 212 LEU F CA 1
ATOM 2729 C C . LEU F 1 212 ? 106.933 191.828 33.545 1.00 140.93 212 LEU F C 1
ATOM 2730 O O . LEU F 1 212 ? 108.079 191.706 33.925 1.00 137.75 212 LEU F O 1
ATOM 2735 N N . LYS F 1 213 ? 106.369 193.020 33.242 1.00 141.19 213 LYS F N 1
ATOM 2736 C CA . LYS F 1 213 ? 107.150 194.254 33.330 1.00 141.47 213 LYS F CA 1
ATOM 2737 C C . LYS F 1 213 ? 107.697 194.416 34.766 1.00 144.38 213 LYS F C 1
ATOM 2738 O O . LYS F 1 213 ? 108.792 194.948 34.908 1.00 141.70 213 LYS F O 1
ATOM 2744 N N . LYS F 1 214 ? 106.997 193.861 35.810 1.00 142.91 214 LYS F N 1
ATOM 2745 C CA . LYS F 1 214 ? 107.502 193.834 37.201 1.00 141.28 214 LYS F CA 1
ATOM 2746 C C . LYS F 1 214 ? 108.610 192.755 37.291 1.00 139.86 214 LYS F C 1
ATOM 2747 O O . LYS F 1 214 ? 109.645 193.007 37.924 1.00 139.16 214 LYS F O 1
ATOM 2753 N N . VAL F 1 215 ? 108.411 191.562 36.669 1.00 131.61 215 VAL F N 1
ATOM 2754 C CA . VAL F 1 215 ? 109.476 190.573 36.782 1.00 125.95 215 VAL F CA 1
ATOM 2755 C C . VAL F 1 215 ? 110.693 191.073 36.030 1.00 125.49 215 VAL F C 1
ATOM 2756 O O . VAL F 1 215 ? 111.735 191.210 36.662 1.00 120.40 215 VAL F O 1
ATOM 2760 N N . ARG F 1 216 ? 110.529 191.492 34.753 1.00 126.07 216 ARG F N 1
ATOM 2761 C CA . ARG F 1 216 ? 111.556 192.083 33.880 1.00 127.67 216 ARG F CA 1
ATOM 2762 C C . ARG F 1 216 ? 112.364 193.221 34.530 1.00 135.52 216 ARG F C 1
ATOM 2763 O O . ARG F 1 216 ? 113.548 193.357 34.259 1.00 135.65 216 ARG F O 1
ATOM 2771 N N . ARG F 1 217 ? 111.763 193.958 35.469 1.00 134.64 217 ARG F N 1
ATOM 2772 C CA . ARG F 1 217 ? 112.465 194.998 36.227 1.00 135.14 217 ARG F CA 1
ATOM 2773 C C . ARG F 1 217 ? 113.203 194.438 37.452 1.00 134.27 217 ARG F C 1
ATOM 2774 O O . ARG F 1 217 ? 114.327 194.861 37.679 1.00 131.16 217 ARG F O 1
ATOM 2782 N N . LYS F 1 218 ? 112.596 193.446 38.201 1.00 131.28 218 LYS F N 1
ATOM 2783 C CA . LYS F 1 218 ? 113.146 192.760 39.421 1.00 128.85 218 LYS F CA 1
ATOM 2784 C C . LYS F 1 218 ? 114.515 192.090 39.094 1.00 130.46 218 LYS F C 1
ATOM 2785 O O . LYS F 1 218 ? 115.407 192.011 39.976 1.00 127.25 218 LYS F O 1
ATOM 2791 N N . ILE F 1 219 ? 114.648 191.594 37.818 1.00 126.26 219 ILE F N 1
ATOM 2792 C CA . ILE F 1 219 ? 115.838 190.937 37.268 1.00 122.92 219 ILE F CA 1
ATOM 2793 C C . ILE F 1 219 ? 116.886 191.966 36.908 1.00 131.72 219 ILE F C 1
ATOM 2794 O O . ILE F 1 219 ? 118.043 191.788 37.274 1.00 130.27 219 ILE F O 1
ATOM 2799 N N . ARG F 1 220 ? 116.469 193.041 36.187 1.00 134.59 220 ARG F N 1
ATOM 2800 C CA . ARG F 1 220 ? 117.263 194.188 35.708 1.00 138.53 220 ARG F CA 1
ATOM 2801 C C . ARG F 1 220 ? 118.120 194.780 36.780 1.00 143.67 220 ARG F C 1
ATOM 2802 O O . ARG F 1 220 ? 119.257 195.139 36.507 1.00 143.39 220 ARG F O 1
ATOM 2810 N N . ASN F 1 221 ? 117.573 194.864 38.000 1.00 142.02 221 ASN F N 1
ATOM 2811 C CA . ASN F 1 221 ? 118.237 195.417 39.179 1.00 141.68 221 ASN F CA 1
ATOM 2812 C C . ASN F 1 221 ? 119.197 194.415 39.751 1.00 137.64 221 ASN F C 1
ATOM 2813 O O . ASN F 1 221 ? 120.263 194.825 40.172 1.00 135.82 221 ASN F O 1
ATOM 2818 N N . LYS F 1 222 ? 118.855 193.125 39.749 1.00 130.32 222 LYS F N 1
ATOM 2819 C CA . LYS F 1 222 ? 119.761 192.131 40.281 1.00 128.43 222 LYS F CA 1
ATOM 2820 C C . LYS F 1 222 ? 121.111 192.058 39.563 1.00 131.38 222 LYS F C 1
ATOM 2821 O O . LYS F 1 222 ? 122.151 192.093 40.217 1.00 130.69 222 LYS F O 1
ATOM 2827 N N . GLN F 1 223 ? 121.103 191.978 38.240 1.00 129.13 223 GLN F N 1
ATOM 2828 C CA . GLN F 1 223 ? 122.350 191.930 37.488 1.00 130.05 223 GLN F CA 1
ATOM 2829 C C . GLN F 1 223 ? 123.003 193.312 37.388 1.00 135.76 223 GLN F C 1
ATOM 2830 O O . GLN F 1 223 ? 124.177 193.405 37.009 1.00 136.16 223 GLN F O 1
ATOM 2836 N N . SER F 1 224 ? 122.265 194.377 37.773 1.00 133.06 224 SER F N 1
ATOM 2837 C CA . SER F 1 224 ? 122.821 195.721 37.803 1.00 133.79 224 SER F CA 1
ATOM 2838 C C . SER F 1 224 ? 123.495 195.894 39.135 1.00 131.72 224 SER F C 1
ATOM 2839 O O . SER F 1 224 ? 124.508 196.570 39.219 1.00 133.75 224 SER F O 1
ATOM 2842 N N . ALA F 1 225 ? 122.952 195.253 40.167 1.00 121.16 225 ALA F N 1
ATOM 2843 C CA . ALA F 1 225 ? 123.517 195.257 41.489 1.00 118.32 225 ALA F CA 1
ATOM 2844 C C . ALA F 1 225 ? 124.757 194.419 41.502 1.00 115.72 225 ALA F C 1
ATOM 2845 O O . ALA F 1 225 ? 125.709 194.843 42.131 1.00 114.40 225 ALA F O 1
ATOM 2847 N N . GLN F 1 226 ? 124.776 193.250 40.810 1.00 110.30 226 GLN F N 1
ATOM 2848 C CA . GLN F 1 226 ? 125.960 192.390 40.743 1.00 109.62 226 GLN F CA 1
ATOM 2849 C C . GLN F 1 226 ? 127.138 193.213 40.242 1.00 111.12 226 GLN F C 1
ATOM 2850 O O . GLN F 1 226 ? 128.189 193.224 40.883 1.00 110.81 226 GLN F O 1
ATOM 2856 N N . ASP F 1 227 ? 126.942 193.954 39.161 1.00 107.18 227 ASP F N 1
ATOM 2857 C CA . ASP F 1 227 ? 128.040 194.691 38.589 1.00 109.41 227 ASP F CA 1
ATOM 2858 C C . ASP F 1 227 ? 128.548 195.752 39.538 1.00 111.35 227 ASP F C 1
ATOM 2859 O O . ASP F 1 227 ? 129.701 195.689 39.946 1.00 110.55 227 ASP F O 1
ATOM 2864 N N . SER F 1 228 ? 127.678 196.606 40.009 1.00 108.68 228 SER F N 1
ATOM 2865 C CA . SER F 1 228 ? 128.033 197.630 40.977 1.00 109.64 228 SER F CA 1
ATOM 2866 C C . SER F 1 228 ? 129.088 197.217 41.993 1.00 108.48 228 SER F C 1
ATOM 2867 O O . SER F 1 228 ? 130.124 197.849 42.036 1.00 108.26 228 SER F O 1
ATOM 2870 N N . ARG F 1 229 ? 128.860 196.122 42.730 1.00 102.62 229 ARG F N 1
ATOM 2871 C CA . ARG F 1 229 ? 129.793 195.591 43.709 1.00 102.87 229 ARG F CA 1
ATOM 2872 C C . ARG F 1 229 ? 131.030 194.816 43.125 1.00 105.07 229 ARG F C 1
ATOM 2873 O O . ARG F 1 229 ? 132.126 194.849 43.722 1.00 108.51 229 ARG F O 1
ATOM 2881 N N . ARG F 1 230 ? 130.840 194.158 41.947 1.00 95.38 230 ARG F N 1
ATOM 2882 C CA . ARG F 1 230 ? 131.892 193.424 41.215 1.00 93.78 230 ARG F CA 1
ATOM 2883 C C . ARG F 1 230 ? 132.976 194.537 40.872 1.00 87.49 230 ARG F C 1
ATOM 2884 O O . ARG F 1 230 ? 134.211 194.325 40.964 1.00 85.18 230 ARG F O 1
ATOM 2892 N N . ARG F 1 231 ? 132.433 195.737 40.558 1.00 79.00 231 ARG F N 1
ATOM 2893 C CA . ARG F 1 231 ? 133.086 196.985 40.190 1.00 77.93 231 ARG F CA 1
ATOM 2894 C C . ARG F 1 231 ? 133.514 197.844 41.344 1.00 80.19 231 ARG F C 1
ATOM 2895 O O . ARG F 1 231 ? 134.401 198.666 41.144 1.00 80.15 231 ARG F O 1
ATOM 2903 N N . LYS F 1 232 ? 132.878 197.703 42.534 1.00 75.64 232 LYS F N 1
ATOM 2904 C CA . LYS F 1 232 ? 133.279 198.443 43.726 1.00 75.62 232 LYS F CA 1
ATOM 2905 C C . LYS F 1 232 ? 134.607 197.868 44.099 1.00 81.84 232 LYS F C 1
ATOM 2906 O O . LYS F 1 232 ? 135.539 198.623 44.363 1.00 82.69 232 LYS F O 1
ATOM 2912 N N . LYS F 1 233 ? 134.708 196.528 44.073 1.00 79.83 233 LYS F N 1
ATOM 2913 C CA . LYS F 1 233 ? 135.906 195.778 44.412 1.00 81.88 233 LYS F CA 1
ATOM 2914 C C . LYS F 1 233 ? 137.137 196.327 43.670 1.00 84.82 233 LYS F C 1
ATOM 2915 O O . LYS F 1 233 ? 138.208 196.473 44.255 1.00 84.36 233 LYS F O 1
ATOM 2921 N N . ILE F 1 234 ? 136.937 196.732 42.419 1.00 81.83 234 ILE F N 1
ATOM 2922 C CA . ILE F 1 234 ? 137.971 197.368 41.597 1.00 83.17 234 ILE F CA 1
ATOM 2923 C C . ILE F 1 234 ? 138.297 198.768 42.202 1.00 92.12 234 ILE F C 1
ATOM 2924 O O . ILE F 1 234 ? 139.456 199.046 42.510 1.00 95.29 234 ILE F O 1
ATOM 2929 N N . TYR F 1 235 ? 137.277 199.599 42.447 1.00 86.61 235 TYR F N 1
ATOM 2930 C CA . TYR F 1 235 ? 137.445 200.937 43.006 1.00 84.83 235 TYR F CA 1
ATOM 2931 C C . TYR F 1 235 ? 138.143 200.915 44.309 1.00 85.39 235 TYR F C 1
ATOM 2932 O O . TYR F 1 235 ? 138.976 201.771 44.524 1.00 86.00 235 TYR F O 1
ATOM 2941 N N . VAL F 1 236 ? 137.815 199.975 45.184 1.00 81.14 236 VAL F N 1
ATOM 2942 C CA . VAL F 1 236 ? 138.467 199.926 46.479 1.00 83.78 236 VAL F CA 1
ATOM 2943 C C . VAL F 1 236 ? 139.930 199.697 46.255 1.00 94.38 236 VAL F C 1
ATOM 2944 O O . VAL F 1 236 ? 140.751 200.501 46.703 1.00 96.17 236 VAL F O 1
ATOM 2948 N N . ASP F 1 237 ? 140.243 198.688 45.426 1.00 93.51 237 ASP F N 1
ATOM 2949 C CA . ASP F 1 237 ? 141.599 198.303 45.054 1.00 97.01 237 ASP F CA 1
ATOM 2950 C C . ASP F 1 237 ? 142.315 199.434 44.434 1.00 96.82 237 ASP F C 1
ATOM 2951 O O . ASP F 1 237 ? 143.534 199.475 44.441 1.00 96.80 237 ASP F O 1
ATOM 2956 N N . GLY F 1 238 ? 141.528 200.368 43.945 1.00 92.60 238 GLY F N 1
ATOM 2957 C CA . GLY F 1 238 ? 141.998 201.596 43.327 1.00 94.34 238 GLY F CA 1
ATOM 2958 C C . GLY F 1 238 ? 142.471 202.586 44.364 1.00 97.98 238 GLY F C 1
ATOM 2959 O O . GLY F 1 238 ? 143.546 203.163 44.216 1.00 101.01 238 GLY F O 1
ATOM 2960 N N . LEU F 1 239 ? 141.665 202.781 45.418 1.00 90.15 239 LEU F N 1
ATOM 2961 C CA . LEU F 1 239 ? 142.008 203.666 46.516 1.00 88.94 239 LEU F CA 1
ATOM 2962 C C . LEU F 1 239 ? 143.204 203.082 47.199 1.00 88.12 239 LEU F C 1
ATOM 2963 O O . LEU F 1 239 ? 144.183 203.791 47.365 1.00 88.35 239 LEU F O 1
ATOM 2968 N N . GLU F 1 240 ? 143.172 201.768 47.473 1.00 82.34 240 GLU F N 1
ATOM 2969 C CA . GLU F 1 240 ? 144.254 201.041 48.113 1.00 85.13 240 GLU F CA 1
ATOM 2970 C C . GLU F 1 240 ? 145.561 201.379 47.448 1.00 94.17 240 GLU F C 1
ATOM 2971 O O . GLU F 1 240 ? 146.516 201.717 48.129 1.00 95.37 240 GLU F O 1
ATOM 2977 N N . ASN F 1 241 ? 145.567 201.419 46.111 1.00 94.70 241 ASN F N 1
ATOM 2978 C CA . ASN F 1 241 ? 146.769 201.722 45.329 1.00 98.50 241 ASN F CA 1
ATOM 2979 C C . ASN F 1 241 ? 147.098 203.223 45.284 1.00 101.72 241 ASN F C 1
ATOM 2980 O O . ASN F 1 241 ? 148.287 203.553 45.234 1.00 103.66 241 ASN F O 1
ATOM 2985 N N . ARG F 1 242 ? 146.092 204.133 45.367 1.00 94.87 242 ARG F N 1
ATOM 2986 C CA . ARG F 1 242 ? 146.447 205.559 45.392 1.00 94.41 242 ARG F CA 1
ATOM 2987 C C . ARG F 1 242 ? 147.017 205.855 46.717 1.00 92.60 242 ARG F C 1
ATOM 2988 O O . ARG F 1 242 ? 148.145 206.306 46.806 1.00 92.12 242 ARG F O 1
ATOM 2996 N N . VAL F 1 243 ? 146.273 205.501 47.759 1.00 88.14 243 VAL F N 1
ATOM 2997 C CA . VAL F 1 243 ? 146.700 205.610 49.160 1.00 89.30 243 VAL F CA 1
ATOM 2998 C C . VAL F 1 243 ? 148.153 205.065 49.195 1.00 96.18 243 VAL F C 1
ATOM 2999 O O . VAL F 1 243 ? 149.008 205.770 49.695 1.00 98.12 243 VAL F O 1
ATOM 3003 N N . ALA F 1 244 ? 148.439 203.933 48.486 1.00 92.28 244 ALA F N 1
ATOM 3004 C CA . ALA F 1 244 ? 149.750 203.287 48.416 1.00 95.37 244 ALA F CA 1
ATOM 3005 C C . ALA F 1 244 ? 150.867 204.174 47.975 1.00 103.73 244 ALA F C 1
ATOM 3006 O O . ALA F 1 244 ? 151.827 204.390 48.711 1.00 105.54 244 ALA F O 1
ATOM 3008 N N . ALA F 1 245 ? 150.786 204.631 46.751 1.00 103.63 245 ALA F N 1
ATOM 3009 C CA . ALA F 1 245 ? 151.843 205.461 46.242 1.00 108.71 245 ALA F CA 1
ATOM 3010 C C . ALA F 1 245 ? 151.784 206.885 46.765 1.00 118.36 245 ALA F C 1
ATOM 3011 O O . ALA F 1 245 ? 152.808 207.316 47.286 1.00 119.53 245 ALA F O 1
ATOM 3013 N N . CYS F 1 246 ? 150.603 207.591 46.719 1.00 117.43 246 CYS F N 1
ATOM 3014 C CA . CYS F 1 246 ? 150.521 208.957 47.241 1.00 119.01 246 CYS F CA 1
ATOM 3015 C C . CYS F 1 246 ? 151.318 209.003 48.571 1.00 118.53 246 CYS F C 1
ATOM 3016 O O . CYS F 1 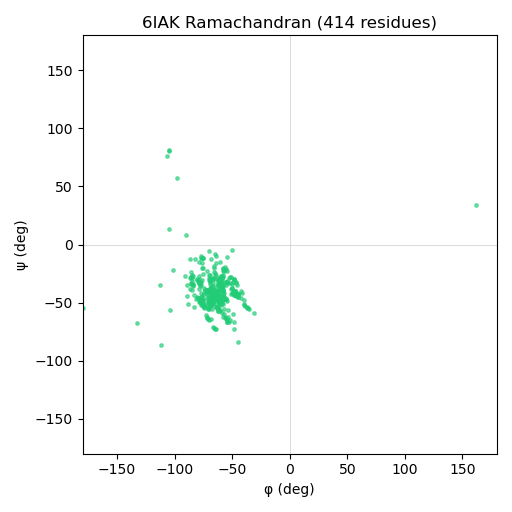246 ? 152.081 209.944 48.809 1.00 118.29 246 CYS F O 1
ATOM 3019 N N . THR F 1 247 ? 151.179 207.960 49.403 1.00 112.62 247 THR F N 1
ATOM 3020 C CA . THR F 1 247 ? 151.890 207.948 50.662 1.00 113.86 247 THR F CA 1
ATOM 3021 C C . THR F 1 247 ? 153.371 207.707 50.424 1.00 119.68 247 THR F C 1
ATOM 3022 O O . THR F 1 247 ? 154.145 208.608 50.698 1.00 121.53 247 THR F O 1
ATOM 3026 N N . ALA F 1 248 ? 153.774 206.589 49.843 1.00 117.47 248 ALA F N 1
ATOM 3027 C CA . ALA F 1 248 ? 155.191 206.325 49.603 1.00 122.50 248 ALA F CA 1
ATOM 3028 C C . ALA F 1 248 ? 155.949 207.497 48.936 1.00 131.28 248 ALA F C 1
ATOM 3029 O O . ALA F 1 248 ? 157.141 207.703 49.202 1.00 131.75 248 ALA F O 1
ATOM 3031 N N . GLN F 1 249 ? 155.217 208.283 48.114 1.00 131.63 249 GLN F N 1
ATOM 3032 C CA . GLN F 1 249 ? 155.668 209.466 47.368 1.00 135.38 249 GLN F CA 1
ATOM 3033 C C . GLN F 1 249 ? 155.836 210.613 48.364 1.00 138.55 249 GLN F C 1
ATOM 3034 O O . GLN F 1 249 ? 156.918 211.176 48.481 1.00 140.56 249 GLN F O 1
ATOM 3040 N N . ASN F 1 250 ? 154.784 210.901 49.121 1.00 133.50 250 ASN F N 1
ATOM 3041 C CA . ASN F 1 250 ? 154.780 211.926 50.143 1.00 135.83 250 ASN F CA 1
ATOM 3042 C C . ASN F 1 250 ? 156.034 211.759 50.997 1.00 148.59 250 ASN F C 1
ATOM 3043 O O . ASN F 1 250 ? 156.682 212.732 51.355 1.00 150.75 250 ASN F O 1
ATOM 3048 N N . HIS F 1 251 ? 156.388 210.511 51.288 1.00 150.10 251 HIS F N 1
ATOM 3049 C CA . HIS F 1 251 ? 157.545 210.176 52.078 1.00 155.66 251 HIS F CA 1
ATOM 3050 C C . HIS F 1 251 ? 158.828 210.641 51.409 1.00 157.18 251 HIS F C 1
ATOM 3051 O O . HIS F 1 251 ? 159.570 211.407 52.022 1.00 158.77 251 HIS F O 1
ATOM 3058 N N . GLU F 1 252 ? 159.090 210.189 50.169 1.00 150.81 252 GLU F N 1
ATOM 3059 C CA . GLU F 1 252 ? 160.303 210.570 49.453 1.00 153.51 252 GLU F CA 1
ATOM 3060 C C . GLU F 1 252 ? 160.386 212.078 49.233 1.00 150.56 252 GLU F C 1
ATOM 3061 O O . GLU F 1 252 ? 161.490 212.638 49.220 1.00 152.25 252 GLU F O 1
ATOM 3067 N N . LEU F 1 253 ? 159.201 212.726 49.150 1.00 140.02 253 LEU F N 1
ATOM 3068 C CA . LEU F 1 253 ? 159.022 214.174 48.999 1.00 136.94 253 LEU F CA 1
ATOM 3069 C C . LEU F 1 253 ? 159.562 214.857 50.245 1.00 136.05 253 LEU F C 1
ATOM 3070 O O . LEU F 1 253 ? 160.257 215.860 50.118 1.00 137.74 253 LEU F O 1
ATOM 3075 N N . GLN F 1 254 ? 159.317 214.263 51.427 1.00 127.27 254 GLN F N 1
ATOM 3076 C CA . GLN F 1 254 ? 159.811 214.774 52.691 1.00 127.25 254 GLN F CA 1
ATOM 3077 C C . GLN F 1 254 ? 161.342 214.666 52.765 1.00 133.55 254 GLN F C 1
ATOM 3078 O O . GLN F 1 254 ? 161.987 215.616 53.227 1.00 136.09 254 GLN F O 1
ATOM 3084 N N . LYS F 1 255 ? 161.921 213.550 52.239 1.00 129.09 255 LYS F N 1
ATOM 3085 C CA . LYS F 1 255 ? 163.371 213.310 52.205 1.00 132.59 255 LYS F CA 1
ATOM 3086 C C . LYS F 1 255 ? 164.045 214.384 51.397 1.00 136.10 255 LYS F C 1
ATOM 3087 O O . LYS F 1 255 ? 165.159 214.787 51.730 1.00 138.85 255 LYS F O 1
ATOM 3093 N N . LYS F 1 256 ? 163.332 214.889 50.370 1.00 129.75 256 LYS F N 1
ATOM 3094 C CA . LYS F 1 256 ? 163.783 215.993 49.525 1.00 130.98 256 LYS F CA 1
ATOM 3095 C C . LYS F 1 256 ? 163.776 217.286 50.293 1.00 133.55 256 LYS F C 1
ATOM 3096 O O . LYS F 1 256 ? 164.713 218.050 50.143 1.00 135.97 256 LYS F O 1
ATOM 3102 N N . VAL F 1 257 ? 162.766 217.535 51.129 1.00 127.68 257 VAL F N 1
ATOM 3103 C CA . VAL F 1 257 ? 162.769 218.755 51.934 1.00 129.15 257 VAL F CA 1
ATOM 3104 C C . VAL F 1 257 ? 163.883 218.642 52.948 1.00 138.93 257 VAL F C 1
ATOM 3105 O O . VAL F 1 257 ? 164.581 219.622 53.174 1.00 143.21 257 VAL F O 1
ATOM 3109 N N . GLN F 1 258 ? 164.105 217.438 53.493 1.00 135.74 258 GLN F N 1
ATOM 3110 C CA . GLN F 1 258 ? 165.157 217.140 54.478 1.00 139.10 258 GLN F CA 1
ATOM 3111 C C . GLN F 1 258 ? 166.544 217.538 53.984 1.00 141.84 258 GLN F C 1
ATOM 3112 O O . GLN F 1 258 ? 167.170 218.436 54.563 1.00 140.56 258 GLN F O 1
ATOM 3118 N N . LEU F 1 259 ? 166.998 216.894 52.900 1.00 139.81 259 LEU F N 1
ATOM 3119 C CA . LEU F 1 259 ? 168.289 217.195 52.302 1.00 144.50 259 LEU F CA 1
ATOM 3120 C C . LEU F 1 259 ? 168.405 218.681 51.860 1.00 148.40 259 LEU F C 1
ATOM 3121 O O . LEU F 1 259 ? 169.513 219.222 51.857 1.00 152.80 259 LEU F O 1
ATOM 3126 N N . LEU F 1 260 ? 167.255 219.336 51.526 1.00 138.18 260 LEU F N 1
ATOM 3127 C CA . LEU F 1 260 ? 167.183 220.738 51.102 1.00 135.54 260 LEU F CA 1
ATOM 3128 C C . LEU F 1 260 ? 167.262 221.703 52.247 1.00 139.60 260 LEU F C 1
ATOM 3129 O O . LEU F 1 260 ? 167.766 222.787 52.044 1.00 141.18 260 LEU F O 1
ATOM 3134 N N . GLN F 1 261 ? 166.752 221.339 53.430 1.00 136.61 261 GLN F N 1
ATOM 3135 C CA . GLN F 1 261 ? 166.809 222.155 54.642 1.00 139.50 261 GLN F CA 1
ATOM 3136 C C . GLN F 1 261 ? 168.285 222.234 55.107 1.00 154.27 261 GLN F C 1
ATOM 3137 O O . GLN F 1 261 ? 168.738 223.296 55.568 1.00 155.52 261 GLN F O 1
ATOM 3143 N N . LYS F 1 262 ? 169.013 221.077 54.985 1.00 156.93 262 LYS F N 1
ATOM 3144 C CA . LYS F 1 262 ? 170.430 220.848 55.329 1.00 162.99 262 LYS F CA 1
ATOM 3145 C C . LYS F 1 262 ? 171.369 221.588 54.380 1.00 170.44 262 LYS F C 1
ATOM 3146 O O . LYS F 1 262 ? 172.466 221.979 54.781 1.00 174.36 262 LYS F O 1
ATOM 3152 N N . GLN F 1 263 ? 170.942 221.757 53.117 1.00 166.34 263 GLN F N 1
ATOM 3153 C CA . GLN F 1 263 ? 171.678 222.502 52.087 1.00 169.76 263 GLN F CA 1
ATOM 3154 C C . GLN F 1 263 ? 171.622 223.991 52.411 1.00 173.54 263 GLN F C 1
ATOM 3155 O O . GLN F 1 263 ? 172.660 224.658 52.453 1.00 175.64 263 GLN F O 1
ATOM 3161 N N . ASN F 1 264 ? 170.413 224.484 52.707 1.00 168.16 264 ASN F N 1
ATOM 3162 C CA . ASN F 1 264 ? 170.147 225.868 53.070 1.00 169.09 264 ASN F CA 1
ATOM 3163 C C . ASN F 1 264 ? 170.864 226.288 54.355 1.00 179.50 264 ASN F C 1
ATOM 3164 O O . ASN F 1 264 ? 171.285 227.442 54.450 1.00 180.66 264 ASN F O 1
ATOM 3169 N N . MET F 1 265 ? 171.023 225.366 55.336 1.00 179.54 265 MET F N 1
ATOM 3170 C CA . MET F 1 265 ? 171.760 225.616 56.595 1.00 182.98 265 MET F CA 1
ATOM 3171 C C . MET F 1 265 ? 173.289 225.768 56.256 1.00 186.92 265 MET F C 1
ATOM 3172 O O . MET F 1 265 ? 173.935 226.699 56.744 1.00 188.53 265 MET F O 1
ATOM 3177 N N . SER F 1 266 ? 173.841 224.862 55.407 1.00 181.07 266 SER F N 1
ATOM 3178 C CA . SER F 1 266 ? 175.236 224.879 54.955 1.00 183.52 266 SER F CA 1
ATOM 3179 C C . SER F 1 266 ? 175.698 226.109 54.176 1.00 186.94 266 SER F C 1
ATOM 3180 O O . SER F 1 266 ? 176.824 226.556 54.330 1.00 191.09 266 SER F O 1
ATOM 3183 N N . LEU F 1 267 ? 174.813 226.631 53.320 1.00 179.53 267 LEU F N 1
ATOM 3184 C CA . LEU F 1 267 ? 175.053 227.860 52.555 1.00 180.34 267 LEU F CA 1
ATOM 3185 C C . LEU F 1 267 ? 174.710 229.195 53.327 1.00 186.66 267 LEU F C 1
ATOM 3186 O O . LEU F 1 267 ? 175.395 230.211 53.161 1.00 190.95 267 LEU F O 1
ATOM 3191 N N . LEU F 1 268 ? 173.695 229.126 54.236 1.00 178.46 268 LEU F N 1
ATOM 3192 C CA . LEU F 1 268 ? 173.298 230.232 55.131 1.00 177.19 268 LEU F CA 1
ATOM 3193 C C . LEU F 1 268 ? 174.542 230.603 55.973 1.00 183.78 268 LEU F C 1
ATOM 3194 O O . LEU F 1 268 ? 174.854 231.786 56.145 1.00 184.22 268 LEU F O 1
ATOM 3199 N N . GLU F 1 269 ? 175.229 229.565 56.506 1.00 182.41 269 GLU F N 1
ATOM 3200 C CA . GLU F 1 269 ? 176.468 229.687 57.286 1.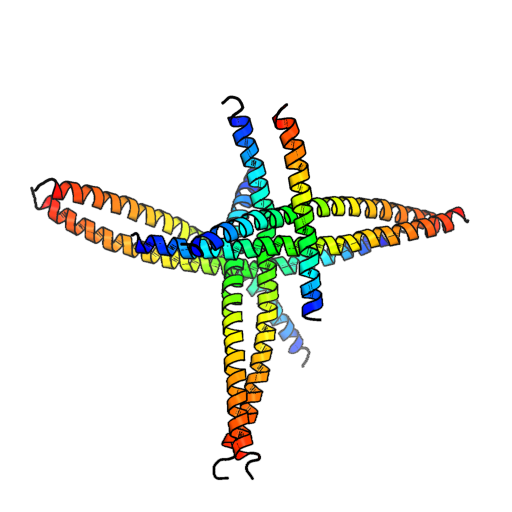00 187.04 269 GLU F CA 1
ATOM 3201 C C . GLU F 1 269 ? 177.641 230.265 56.499 1.00 195.71 269 GLU F C 1
ATOM 3202 O O . GLU F 1 269 ? 178.304 231.178 56.992 1.00 196.72 269 GLU F O 1
ATOM 3208 N N . GLN F 1 270 ? 177.860 229.747 55.258 1.00 195.81 270 GLN F N 1
ATOM 3209 C CA . GLN F 1 270 ? 178.900 230.169 54.295 1.00 197.94 270 GLN F CA 1
ATOM 3210 C C . GLN F 1 270 ? 178.742 231.661 53.949 1.00 201.06 270 GLN F C 1
ATOM 3211 O O . GLN F 1 270 ? 179.730 232.384 53.803 1.00 200.95 270 GLN F O 1
ATOM 3217 N N . LEU F 1 271 ? 177.478 232.095 53.818 1.00 199.02 271 LEU F N 1
ATOM 3218 C CA . LEU F 1 271 ? 177.035 233.443 53.488 1.00 198.72 271 LEU F CA 1
ATOM 3219 C C . LEU F 1 271 ? 177.364 234.447 54.610 1.00 202.80 271 LEU F C 1
ATOM 3220 O O . LEU F 1 271 ? 178.243 235.298 54.428 1.00 203.38 271 LEU F O 1
ATOM 3225 N N . ARG F 1 272 ? 176.652 234.341 55.761 1.00 200.32 272 ARG F N 1
ATOM 3226 C CA . ARG F 1 272 ? 176.815 235.183 56.947 1.00 200.37 272 ARG F CA 1
ATOM 3227 C C . ARG F 1 272 ? 178.286 235.182 57.464 1.00 204.57 272 ARG F C 1
ATOM 3228 O O . ARG F 1 272 ? 178.698 236.129 58.150 1.00 205.52 272 ARG F O 1
ATOM 3236 N N . LYS F 1 273 ? 179.076 234.133 57.086 1.00 201.98 273 LYS F N 1
ATOM 3237 C CA . LYS F 1 273 ? 180.504 233.944 57.391 1.00 202.40 273 LYS F CA 1
ATOM 3238 C C . LYS F 1 273 ? 181.353 235.007 56.665 1.00 201.59 273 LYS F C 1
ATOM 3239 O O . LYS F 1 273 ? 182.440 235.359 57.128 1.00 201.60 273 LYS F O 1
ATOM 3245 N N . LEU F 1 274 ? 180.871 235.469 55.511 1.00 197.12 274 LEU F N 1
ATOM 3246 C CA . LEU F 1 274 ? 181.575 236.457 54.724 1.00 196.81 274 LEU F CA 1
ATOM 3247 C C . LEU F 1 274 ? 180.927 237.815 54.850 1.00 197.92 274 LEU F C 1
ATOM 3248 O O . LEU F 1 274 ? 180.134 238.247 54.001 1.00 196.19 274 LEU F O 1
ATOM 3253 N N . GLN F 1 275 ? 181.255 238.491 55.943 1.00 196.39 275 GLN F N 1
ATOM 3254 C CA . GLN F 1 275 ? 180.764 239.847 56.118 1.00 206.73 275 GLN F CA 1
ATOM 3255 C C . GLN F 1 275 ? 181.924 240.805 56.608 1.00 191.24 275 GLN F C 1
ATOM 3256 O O . GLN F 1 275 ? 182.923 241.084 55.901 1.00 135.00 275 GLN F O 1
ATOM 3262 N N . ILE G 1 219 ? 138.652 175.387 12.451 1.00 182.64 219 ILE G N 1
ATOM 3263 C CA . ILE G 1 219 ? 137.653 176.373 12.862 1.00 182.69 219 ILE G CA 1
ATOM 3264 C C . ILE G 1 219 ? 138.493 177.584 13.171 1.00 187.13 219 ILE G C 1
ATOM 3265 O O . ILE G 1 219 ? 138.063 178.704 12.885 1.00 186.18 219 ILE G O 1
ATOM 3270 N N . ARG G 1 220 ? 139.661 177.352 13.835 1.00 186.62 220 ARG G N 1
ATOM 3271 C CA . ARG G 1 220 ? 140.697 178.324 14.251 1.00 185.61 220 ARG G CA 1
ATOM 3272 C C . ARG G 1 220 ? 140.825 179.557 13.276 1.00 186.81 220 ARG G C 1
ATOM 3273 O O . ARG G 1 220 ? 140.566 180.717 13.610 1.00 185.87 220 ARG G O 1
ATOM 3281 N N . ASN G 1 221 ? 141.126 179.201 12.022 1.00 182.76 221 ASN G N 1
ATOM 3282 C CA . ASN G 1 221 ? 141.238 180.139 10.924 1.00 180.40 221 ASN G CA 1
ATOM 3283 C C . ASN G 1 221 ? 139.995 180.665 10.258 1.00 179.95 221 ASN G C 1
ATOM 3284 O O . ASN G 1 221 ? 140.050 181.767 9.731 1.00 178.45 221 ASN G O 1
ATOM 3289 N N . LYS G 1 222 ? 138.880 179.899 10.269 1.00 177.21 222 LYS G N 1
ATOM 3290 C CA . LYS G 1 222 ? 137.631 180.333 9.630 1.00 176.91 222 LYS G CA 1
ATOM 3291 C C . LYS G 1 222 ? 137.134 181.631 10.271 1.00 178.29 222 LYS G C 1
ATOM 3292 O O . LYS G 1 222 ? 136.827 182.571 9.542 1.00 170.87 222 LYS G O 1
ATOM 3298 N N . GLN G 1 223 ? 137.075 181.686 11.627 1.00 176.72 223 GLN G N 1
ATOM 3299 C CA . GLN G 1 223 ? 136.624 182.877 12.335 1.00 171.91 223 GLN G CA 1
ATOM 3300 C C . GLN G 1 223 ? 137.716 183.934 12.368 1.00 169.73 223 GLN G C 1
ATOM 3301 O O . GLN G 1 223 ? 137.432 185.084 12.695 1.00 166.04 223 GLN G O 1
ATOM 3307 N N . SER G 1 224 ? 138.956 183.580 11.964 1.00 165.46 224 SER G N 1
ATOM 3308 C CA . SER G 1 224 ? 140.040 184.554 11.850 1.00 159.55 224 SER G CA 1
ATOM 3309 C C . SER G 1 224 ? 139.929 185.205 10.462 1.00 153.60 224 SER G C 1
ATOM 3310 O O . SER G 1 224 ? 140.184 186.406 10.298 1.00 148.03 224 SER G O 1
ATOM 3313 N N . ALA G 1 225 ? 139.492 184.408 9.487 1.00 148.10 225 ALA G N 1
ATOM 3314 C CA . ALA G 1 225 ? 139.273 184.862 8.149 1.00 143.85 225 ALA G CA 1
ATOM 3315 C C . ALA G 1 225 ? 138.029 185.708 8.101 1.00 145.34 225 ALA G C 1
ATOM 3316 O O . ALA G 1 225 ? 138.043 186.716 7.405 1.00 141.08 225 ALA G O 1
ATOM 3318 N N . GLN G 1 226 ? 136.952 185.328 8.838 1.00 146.13 226 GLN G N 1
ATOM 3319 C CA . GLN G 1 226 ? 135.704 186.116 8.894 1.00 145.33 226 GLN G CA 1
ATOM 3320 C C . GLN G 1 226 ? 136.046 187.530 9.353 1.00 144.17 226 GLN G C 1
ATOM 3321 O O . GLN G 1 226 ? 135.631 188.461 8.700 1.00 140.79 226 GLN G O 1
ATOM 3327 N N . ASP G 1 227 ? 136.861 187.696 10.416 1.00 140.08 227 ASP G N 1
ATOM 3328 C CA . ASP G 1 227 ? 137.205 189.020 10.906 1.00 135.53 227 ASP G CA 1
ATOM 3329 C C . ASP G 1 227 ? 137.929 189.837 9.853 1.00 135.69 227 ASP G C 1
ATOM 3330 O O . ASP G 1 227 ? 137.388 190.845 9.416 1.00 132.29 227 ASP G O 1
ATOM 3335 N N . SER G 1 228 ? 139.027 189.346 9.338 1.00 133.83 228 SER G N 1
ATOM 3336 C CA . SER G 1 228 ? 139.756 190.020 8.279 1.00 132.36 228 SER G CA 1
ATOM 3337 C C . SER G 1 228 ? 138.809 190.728 7.277 1.00 133.85 228 SER G C 1
ATOM 3338 O O . SER G 1 228 ? 138.886 191.959 7.083 1.00 130.64 228 SER G O 1
ATOM 3341 N N . ARG G 1 229 ? 137.858 189.941 6.717 1.00 132.59 229 ARG G N 1
ATOM 3342 C CA . ARG G 1 229 ? 136.868 190.411 5.737 1.00 131.29 229 ARG G CA 1
ATOM 3343 C C . ARG G 1 229 ? 135.803 191.347 6.339 1.00 130.36 229 ARG G C 1
ATOM 3344 O O . ARG G 1 229 ? 135.441 192.335 5.694 1.00 128.57 229 ARG G O 1
ATOM 3352 N N . ARG G 1 230 ? 135.299 191.035 7.560 1.00 124.18 230 ARG G N 1
ATOM 3353 C CA . ARG G 1 230 ? 134.270 191.815 8.260 1.00 121.59 230 ARG G CA 1
ATOM 3354 C C . ARG G 1 230 ? 134.837 193.185 8.583 1.00 115.25 230 ARG G C 1
ATOM 3355 O O . ARG G 1 230 ? 134.076 194.144 8.595 1.00 111.68 230 ARG G O 1
ATOM 3363 N N . ARG G 1 231 ? 136.197 193.261 8.736 1.00 109.65 231 ARG G N 1
ATOM 3364 C CA . ARG G 1 231 ? 137.036 194.419 9.042 1.00 108.13 231 ARG G CA 1
ATOM 3365 C C . ARG G 1 231 ? 137.447 195.194 7.846 1.00 111.35 231 ARG G C 1
ATOM 3366 O O . ARG G 1 231 ? 137.698 196.392 7.960 1.00 108.57 231 ARG G O 1
ATOM 3374 N N . LYS G 1 232 ? 137.551 194.540 6.710 1.00 112.72 232 LYS G N 1
ATOM 3375 C CA . LYS G 1 232 ? 137.869 195.279 5.510 1.00 115.26 232 LYS G CA 1
ATOM 3376 C C . LYS G 1 232 ? 136.637 196.153 5.205 1.00 124.29 232 LYS G C 1
ATOM 3377 O O . LYS G 1 232 ? 136.756 197.356 4.925 1.00 123.07 232 LYS G O 1
ATOM 3383 N N . LYS G 1 233 ? 135.441 195.518 5.326 1.00 125.90 233 LYS G N 1
ATOM 3384 C CA . LYS G 1 233 ? 134.107 196.092 5.093 1.00 128.89 233 LYS G CA 1
ATOM 3385 C C . LYS G 1 233 ? 133.982 197.402 5.793 1.00 132.36 233 LYS G C 1
ATOM 3386 O O . LYS G 1 233 ? 133.452 198.336 5.225 1.00 131.98 233 LYS G O 1
ATOM 3392 N N . ILE G 1 234 ? 134.520 197.481 6.996 1.00 129.89 234 ILE G N 1
ATOM 3393 C CA . ILE G 1 234 ? 134.503 198.688 7.800 1.00 130.07 234 ILE G CA 1
ATOM 3394 C C . ILE G 1 234 ? 135.396 199.720 7.129 1.00 131.69 234 ILE G C 1
ATOM 3395 O O . ILE G 1 234 ? 134.937 200.827 6.863 1.00 133.29 234 ILE G O 1
ATOM 3400 N N . TYR G 1 235 ? 136.640 199.341 6.811 1.00 124.55 235 TYR G N 1
ATOM 3401 C CA . TYR G 1 235 ? 137.599 200.244 6.225 1.00 123.13 235 TYR G CA 1
ATOM 3402 C C . TYR G 1 235 ? 137.121 200.851 4.958 1.00 125.11 235 TYR G C 1
ATOM 3403 O O . TYR G 1 235 ? 137.285 202.059 4.773 1.00 124.11 235 TYR G O 1
ATOM 3412 N N . VAL G 1 236 ? 136.569 200.019 4.067 1.00 122.59 236 VAL G N 1
ATOM 3413 C CA . VAL G 1 236 ? 136.090 200.511 2.783 1.00 125.01 236 VAL G CA 1
ATOM 3414 C C . VAL G 1 236 ? 135.014 201.558 3.040 1.00 131.72 236 VAL G C 1
ATOM 3415 O O . VAL G 1 236 ? 135.149 202.702 2.598 1.00 133.62 236 VAL G O 1
ATOM 3419 N N . ASP G 1 237 ? 134.009 201.177 3.859 1.00 127.26 237 ASP G N 1
ATOM 3420 C CA . ASP G 1 237 ? 132.889 202.011 4.267 1.00 128.37 237 ASP G CA 1
ATOM 3421 C C . ASP G 1 237 ? 133.374 203.248 4.945 1.00 125.43 237 ASP G C 1
ATOM 3422 O O . ASP G 1 237 ? 132.642 204.221 5.016 1.00 128.15 237 ASP G O 1
ATOM 3427 N N . GLY G 1 238 ? 134.606 203.192 5.429 1.00 114.74 238 GLY G N 1
ATOM 3428 C CA . GLY G 1 238 ? 135.276 204.298 6.082 1.00 113.04 238 GLY G CA 1
ATOM 3429 C C . GLY G 1 238 ? 135.713 205.318 5.071 1.00 115.00 238 GLY G C 1
ATOM 3430 O O . GLY G 1 238 ? 135.441 206.517 5.235 1.00 118.50 238 GLY G O 1
ATOM 3431 N N . LEU G 1 239 ? 136.383 204.833 4.012 1.00 106.07 239 LEU G N 1
ATOM 3432 C CA . LEU G 1 239 ? 136.836 205.687 2.927 1.00 105.71 239 LEU G CA 1
ATOM 3433 C C . LEU G 1 239 ? 135.623 206.270 2.232 1.00 113.58 239 LEU G C 1
ATOM 3434 O O . LEU G 1 239 ? 135.548 207.481 2.077 1.00 114.69 239 LEU G O 1
ATOM 3439 N N . GLU G 1 240 ? 134.618 205.413 1.946 1.00 113.86 240 GLU G N 1
ATOM 3440 C CA . GLU G 1 240 ? 133.346 205.792 1.320 1.00 119.97 240 GLU G CA 1
ATOM 3441 C C . GLU G 1 240 ? 132.750 206.993 1.999 1.00 129.66 240 GLU G C 1
ATOM 3442 O O . GLU G 1 240 ? 132.352 207.930 1.323 1.00 131.83 240 GLU G O 1
ATOM 3448 N N . ASN G 1 241 ? 132.780 207.000 3.330 1.00 130.78 241 ASN G N 1
ATOM 3449 C CA . ASN G 1 241 ? 132.248 208.087 4.134 1.00 137.20 241 ASN G CA 1
ATOM 3450 C C . ASN G 1 241 ? 133.170 209.299 4.185 1.00 148.04 241 ASN G C 1
ATOM 3451 O O . ASN G 1 241 ? 132.658 210.413 4.237 1.00 153.01 241 ASN G O 1
ATOM 3456 N N . ARG G 1 242 ? 134.500 209.125 4.140 1.00 145.97 242 ARG G N 1
ATOM 3457 C CA . ARG G 1 242 ? 135.339 210.323 4.129 1.00 150.57 242 ARG G CA 1
ATOM 3458 C C . ARG G 1 242 ? 135.166 210.961 2.778 1.00 161.55 242 ARG G C 1
ATOM 3459 O O . ARG G 1 242 ? 134.722 212.106 2.715 1.00 165.78 242 ARG G O 1
ATOM 3467 N N . VAL G 1 243 ? 135.425 210.181 1.697 1.00 159.05 243 VAL G N 1
ATOM 3468 C CA . VAL G 1 243 ? 135.238 210.607 0.320 1.00 164.20 243 VAL G CA 1
ATOM 3469 C C . VAL G 1 243 ? 133.879 211.316 0.256 1.00 176.68 243 VAL G C 1
ATOM 3470 O O . VAL G 1 243 ? 133.857 212.451 -0.188 1.00 178.37 243 VAL G O 1
ATOM 3474 N N . ALA G 1 244 ? 132.816 210.746 0.874 1.00 172.73 244 ALA G N 1
ATOM 3475 C CA . ALA G 1 244 ? 131.467 211.312 0.895 1.00 176.63 244 ALA G CA 1
ATOM 3476 C C . ALA G 1 244 ? 131.377 212.759 1.359 1.00 179.11 244 ALA G C 1
ATOM 3477 O O . ALA G 1 244 ? 130.973 213.654 0.599 1.00 178.97 244 ALA G O 1
ATOM 3479 N N . ALA G 1 245 ? 131.713 212.975 2.619 1.00 177.24 245 ALA G N 1
ATOM 3480 C CA . ALA G 1 245 ? 131.608 214.298 3.172 1.00 178.27 245 ALA G CA 1
ATOM 3481 C C . ALA G 1 245 ? 132.737 215.179 2.743 1.00 181.10 245 ALA G C 1
ATOM 3482 O O . ALA G 1 245 ? 132.437 216.260 2.253 1.00 182.18 245 ALA G O 1
ATOM 3484 N N . CYS G 1 246 ? 134.015 214.733 2.842 1.00 177.39 246 CYS G N 1
ATOM 3485 C CA . CYS G 1 246 ? 135.127 215.576 2.423 1.00 176.94 246 CYS G CA 1
ATOM 3486 C C . CYS G 1 246 ? 134.810 216.217 1.059 1.00 183.37 246 CYS G C 1
ATOM 3487 O O . CYS G 1 246 ? 135.075 217.406 0.876 1.00 183.37 246 CYS G O 1
ATOM 3490 N N . THR G 1 247 ? 134.094 215.486 0.184 1.00 183.99 247 THR G N 1
ATOM 3491 C CA . THR G 1 247 ? 133.652 216.063 -1.081 1.00 185.98 247 THR G CA 1
ATOM 3492 C C . THR G 1 247 ? 132.525 217.089 -0.841 1.00 191.92 247 THR G C 1
ATOM 3493 O O . THR G 1 247 ? 132.743 218.274 -1.107 1.00 192.41 247 THR G O 1
ATOM 3497 N N . ALA G 1 248 ? 131.365 216.676 -0.293 1.00 191.14 248 ALA G N 1
ATOM 3498 C CA . ALA G 1 248 ? 130.269 217.615 -0.046 1.00 193.30 248 ALA G CA 1
ATOM 3499 C C . ALA G 1 248 ? 130.704 218.923 0.692 1.00 198.35 248 ALA G C 1
ATOM 3500 O O . ALA G 1 248 ? 130.156 219.998 0.449 1.00 199.31 248 ALA G O 1
ATOM 3502 N N . GLN G 1 249 ? 131.744 218.817 1.522 1.00 197.09 249 GLN G N 1
ATOM 3503 C CA . GLN G 1 249 ? 132.370 219.888 2.309 1.00 197.93 249 GLN G CA 1
ATOM 3504 C C . GLN G 1 249 ? 133.237 220.745 1.381 1.00 203.74 249 GLN G C 1
ATOM 3505 O O . GLN G 1 249 ? 133.058 221.960 1.334 1.00 205.41 249 GLN G O 1
ATOM 3511 N N . ASN G 1 250 ? 134.127 220.103 0.603 1.00 201.77 250 ASN G N 1
ATOM 3512 C CA . ASN G 1 250 ? 134.966 220.746 -0.417 1.00 202.13 250 ASN G CA 1
ATOM 3513 C C . ASN G 1 250 ? 134.100 221.667 -1.299 1.00 207.19 250 ASN G C 1
ATOM 3514 O O . ASN G 1 250 ? 134.515 222.780 -1.632 1.00 207.44 250 ASN G O 1
ATOM 3519 N N . HIS G 1 251 ? 132.881 221.209 -1.631 1.00 205.98 251 HIS G N 1
ATOM 3520 C CA . HIS G 1 251 ? 131.897 221.963 -2.388 1.00 207.89 251 HIS G CA 1
ATOM 3521 C C . HIS G 1 251 ? 131.535 223.275 -1.687 1.00 213.64 251 HIS G C 1
ATOM 3522 O O . HIS G 1 251 ? 131.718 224.351 -2.264 1.00 214.06 251 HIS G O 1
ATOM 3529 N N . GLU G 1 252 ? 131.023 223.193 -0.445 1.00 212.77 252 GLU G N 1
ATOM 3530 C CA . GLU G 1 252 ? 130.607 224.372 0.321 1.00 213.90 252 GLU G CA 1
ATOM 3531 C C . GLU G 1 252 ? 131.787 225.299 0.631 1.00 214.18 252 GLU G C 1
ATOM 3532 O O . GLU G 1 252 ? 131.601 226.512 0.732 1.00 214.41 252 GLU G O 1
ATOM 3538 N N . LEU G 1 253 ? 133.011 224.725 0.683 1.00 209.76 253 LEU G N 1
ATOM 3539 C CA . LEU G 1 253 ? 134.284 225.420 0.872 1.00 208.47 253 LEU G CA 1
ATOM 3540 C C . LEU G 1 253 ? 134.667 226.459 -0.172 1.00 212.40 253 LEU G C 1
ATOM 3541 O O . LEU G 1 253 ? 135.076 227.558 0.200 1.00 213.01 253 LEU G O 1
ATOM 3546 N N . GLN G 1 254 ? 134.479 226.139 -1.471 1.00 210.12 254 GLN G N 1
ATOM 3547 C CA . GLN G 1 254 ? 134.652 227.110 -2.570 1.00 210.49 254 GLN G CA 1
ATOM 3548 C C . GLN G 1 254 ? 133.488 228.197 -2.781 1.00 213.10 254 GLN G C 1
ATOM 3549 O O . GLN G 1 254 ? 133.684 229.332 -3.249 1.00 212.53 254 GLN G O 1
ATOM 3555 N N . LYS G 1 255 ? 132.313 227.820 -2.225 1.00 210.77 255 LYS G N 1
ATOM 3556 C CA . LYS G 1 255 ? 131.153 228.696 -2.139 1.00 196.57 255 LYS G CA 1
ATOM 3557 C C . LYS G 1 255 ? 131.647 229.800 -1.158 1.00 206.47 255 LYS G C 1
ATOM 3558 O O . LYS G 1 255 ? 132.059 229.555 -0.010 1.00 169.93 255 LYS G O 1
#

Solvent-accessible surface area: 34428 Å² total; per-residue (Å²): 232,160,85,118,130,80,145,119,126,101,173,94,146,111,63,50,39,38,70,150,89,99,66,132,4,28,19,62,2,0,25,76,62,10,47,57,13,48,53,101,3,85,108,34,74,115,82,6,123,90,8,75,136,74,20,137,50,32,79,108,72,41,162,96,65,126,114,147,179,199,113,157,102,114,95,65,60,63,45,72,142,63,93,79,104,0,28,18,51,7,1,22,73,73,10,38,59,10,54,58,97,14,106,120,20,108,130,111,5,86,92,13,90,133,73,24,159,58,28,75,82,64,19,152,101,92,79,83,107,176,143,166,144,158,102,124,84,137,105,68,44,61,36,72,143,119,120,102,130,6,35,10,50,3,4,22,51,69,12,52,63,11,57,51,96,10,104,124,17,94,129,120,9,99,96,14,75,142,73,22,80,49,35,68,50,85,14,145,143,144,155,140,144,118,146,101,129,112,107,78,118,82,62,43,50,26,72,141,84,99,86,120,7,29,13,21,7,1,41,84,75,13,59,67,20,43,60,109,22,120,122,16,79,110,102,1,60,75,8,81,116,75,13,139,74,19,46,117,71,39,178,137,166,174,217,128,67,108,119,45,164,127,100,110,150,84,128,107,68,39,65,33,72,110,115,141,82,132,103,106,8,79,39,19,18,104,153,5,49,59,8,62,60,106,18,91,100,26,92,101,116,1,84,87,12,88,108,76,19,135,59,34,94,118,84,15,156,125,98,150,135,85,47,84,54,179,83,75,82,112,55,119,142,114,104,167,98,157,103,63,53,54,28,72,159,91,93,61,102,5,22,17,62,6,0,70,77,82,24,54,58,8,50,65,101,10,92,105,22,77,102,101,0,74,72,12,77,111,78,15,117,53,26,72,102,72,45,17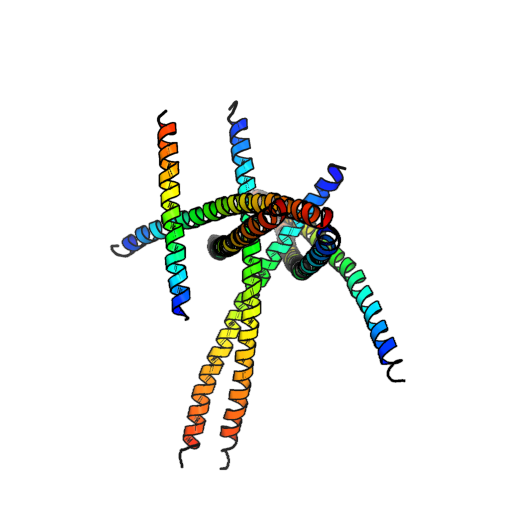0,152,82,176,192,212,88,154,102,67,54,38,48,70,115,131,114,126,105,15,53,64,52,6,63,104,72,100,102,56,57,59,74,56,120,78,130,122,134,173,214

B-factor: mean 158.57, std 41.85, range [30.0, 263.75]

CATH classification: 1.20.5.170

Sequence (428 aa):
RLLKKVRRKIRNKQSAQDSRRRKKIYVDGLENRVAACTAQNHELQKKVQLLQKQNMSLLEQLRKLQALRKIRNKQSAQDSRRRKKIYVDGLENRVAACTAQNHELQKKVQLLQKQNMSLLEQLRKLQALVVRRKIRNKQSAQDSRRRKKIYVDGLENRVAACTAQNHELQKKVQLLQKQNMSLLEQLRKLQKKVRRKIRNKQSAQDSRRRKKIYVDGLENRVAACTAQNHELQKKVQLLQKQNMSLLEQLRKLERLLKKVRRKIRNKQSAQDSRRRKKIYVDGLENRVAACTAQNHELQKKVQLLQKQNMSLLEQLRKLQTKAEERLLKKVRRKIRNKQSAQDSRRRKKIYVDGLENRVAACTAQNHELQKKVQLLQKQNMSLLEQLRKLQIRNKQSAQDSRRRKKIYVDGLENRVAACTAQNHELQK

Foldseek 3Di:
DVCVCVCVVVVVVVVVVCVVVVVVVVVVVVVVCVVVVVVVVVVVVVVVVVVVVVVVVVVCVVVVPDVD/DVVVVVVVVVCVVVVVVVVVVVVVVCVVVVVVVVVVVVVVVVVVVVCVVVVVCVCCCVPVVD/DVVVVVVVVVVVCVVVVVVVVVVVVVVVVVPVVVVVVVVVVVVVVVVVVVVVVVCVVVVVD/DCVVVVVVVVVVVVCVVVVVVVVVVVVVVVVVVVVVVVVVVVVVVVVVVVVVVVVVCVVVVD/DVVVVVVVVVVVVVVVVVVVVVVVVVVVVVVVVCVVVVVVVVVVVVVVVVVVVVVCVVVVCVVVVVD/DCVVVVPCVVVVVVVVVVVVVVCVVVVVVVVVVVVVVCVVVVVVVVVVVVVVVVVVVVVCVVVVCVVVVPD/DVCVVVVVCVVVVVVVVVVVVVVCVVVVVVVVVVVVD

Secondary structure (DSSP, 8-state):
-TTHHHHTTHHHHHHHHHHHHHHHHHHHHHHHHHHHHHHHHHHHHHHHHHHHHHHHHHHHHHHTSS--/-HHHHHHHHHHHHHHHHHHHHHHHHHHHHHHHHHHHHHHHHHHHHHHHHHHHHHHHHHHTT-/--HHHHHHHHHHHHHHHHHHHHHHHHHHHHHHHHHHHHHHHHHHHHHHHHHHHHHHHHHH-/-HHHHHHHHHHHHHHHHHHHHHHHHHHHHHHHHHHHHHHHHHHHHHHHHHHHHHHHHHHHT-/-HHHHHHHHHHHHHHHHHHHHHHHHHHHHHHHHHHHHHHHHHHHHHHHHHHHHHHHHHHHHHHHT--/--HHHHHHHHHHHHHHHHHHHHHHHHHHHHHHHHHHHHHHHHHHHHHHHHHHHHHHHHHHHHHHHHHHT--/-TTHHHHHHHHHHHHHHHHHHHHHHHHHHHHHHHHH-